Protein AF-A0A2E7E3C1-F1 (afdb_monomer)

Radius of gyration: 32.55 Å; Cα contacts (8 Å, |Δi|>4): 250; chains: 1; bounding box: 53×92×78 Å

Structure (mmCIF, N/CA/C/O backbone):
data_AF-A0A2E7E3C1-F1
#
_entry.id   AF-A0A2E7E3C1-F1
#
loop_
_atom_site.group_PDB
_atom_site.id
_atom_site.type_symbol
_atom_site.label_atom_id
_atom_site.label_alt_id
_atom_site.label_comp_id
_atom_site.label_asym_id
_atom_site.label_entity_id
_atom_site.label_seq_id
_atom_site.pdbx_PDB_ins_code
_atom_site.Cartn_x
_atom_site.Cartn_y
_atom_site.Cartn_z
_atom_site.occupancy
_atom_site.B_iso_or_equiv
_atom_site.auth_seq_id
_atom_site.auth_comp_id
_atom_site.auth_asym_id
_atom_site.auth_atom_id
_atom_site.pdbx_PDB_model_num
ATOM 1 N N . MET A 1 1 ? 2.640 27.853 -26.219 1.00 51.22 1 MET A N 1
ATOM 2 C CA . MET A 1 1 ? 1.856 29.066 -25.867 1.00 51.22 1 MET A CA 1
ATOM 3 C C . MET A 1 1 ? 2.459 30.366 -26.409 1.00 51.22 1 MET A C 1
ATOM 5 O O . MET A 1 1 ? 1.696 31.179 -26.914 1.00 51.22 1 MET A O 1
ATOM 9 N N . LEU A 1 2 ? 3.784 30.565 -26.349 1.00 48.44 2 LEU A N 1
ATOM 10 C CA . LEU A 1 2 ? 4.449 31.816 -26.757 1.00 48.44 2 LEU A CA 1
ATOM 11 C C . LEU A 1 2 ? 4.195 32.207 -28.231 1.00 48.44 2 LEU A C 1
ATOM 13 O O . LEU A 1 2 ? 3.780 33.325 -28.507 1.00 48.44 2 LEU A O 1
ATOM 17 N N . ILE A 1 3 ? 4.323 31.253 -29.163 1.00 58.16 3 ILE A N 1
ATOM 18 C CA . ILE A 1 3 ? 4.144 31.487 -30.612 1.00 58.16 3 ILE A CA 1
ATOM 19 C C . ILE A 1 3 ? 2.716 31.951 -30.948 1.00 58.16 3 ILE A C 1
ATOM 21 O O . ILE A 1 3 ? 2.530 32.876 -31.730 1.00 58.16 3 ILE A O 1
ATOM 25 N N . ARG A 1 4 ? 1.696 31.372 -30.295 1.00 58.84 4 ARG A N 1
ATOM 26 C CA . ARG A 1 4 ? 0.293 31.793 -30.464 1.00 58.84 4 ARG A CA 1
ATOM 27 C C . ARG A 1 4 ? 0.067 33.240 -30.018 1.00 58.84 4 ARG A C 1
ATOM 29 O O . ARG A 1 4 ? -0.701 33.942 -30.659 1.00 58.84 4 ARG A O 1
ATOM 36 N N . ARG A 1 5 ? 0.740 33.689 -28.952 1.00 60.31 5 ARG A N 1
ATOM 37 C CA . ARG A 1 5 ? 0.633 35.073 -28.459 1.00 60.31 5 ARG A CA 1
ATOM 38 C C . ARG A 1 5 ? 1.325 36.063 -29.397 1.00 60.31 5 ARG A C 1
ATOM 40 O O . ARG A 1 5 ? 0.765 37.117 -29.657 1.00 60.31 5 ARG A O 1
ATOM 47 N N . VAL A 1 6 ? 2.474 35.696 -29.966 1.00 68.62 6 VAL A N 1
ATOM 48 C CA . VAL A 1 6 ? 3.200 36.544 -30.930 1.00 68.62 6 VAL A CA 1
ATOM 49 C C . VAL A 1 6 ? 2.400 36.737 -32.224 1.00 68.62 6 VAL A C 1
ATOM 51 O O . VAL A 1 6 ? 2.250 37.867 -32.676 1.00 68.62 6 VAL A O 1
ATOM 54 N N . ILE A 1 7 ? 1.803 35.671 -32.773 1.00 71.81 7 ILE A N 1
ATOM 55 C CA . ILE A 1 7 ? 0.963 35.762 -33.985 1.00 71.81 7 ILE A CA 1
ATOM 56 C C . ILE A 1 7 ? -0.257 36.665 -33.746 1.00 71.81 7 ILE A C 1
ATOM 58 O O . ILE A 1 7 ? -0.613 37.474 -34.600 1.00 71.81 7 ILE A O 1
ATOM 62 N N . LEU A 1 8 ? -0.874 36.561 -32.567 1.00 70.44 8 LEU A N 1
ATOM 63 C CA . LEU A 1 8 ? -2.068 37.331 -32.219 1.00 70.44 8 LEU A CA 1
ATOM 64 C C . LEU A 1 8 ? -1.747 38.825 -32.027 1.00 70.44 8 LEU A C 1
ATOM 66 O O . LEU A 1 8 ? -2.515 39.675 -32.472 1.00 70.44 8 LEU A O 1
ATOM 70 N N . ILE A 1 9 ? -0.579 39.143 -31.457 1.00 73.19 9 ILE A N 1
ATOM 71 C CA . ILE A 1 9 ? -0.080 40.521 -31.326 1.00 73.19 9 ILE A CA 1
ATOM 72 C C . ILE A 1 9 ? 0.215 41.126 -32.704 1.00 73.19 9 ILE A C 1
ATOM 74 O O . ILE A 1 9 ? -0.220 42.243 -32.975 1.00 73.19 9 ILE A O 1
ATOM 78 N N . ILE A 1 10 ? 0.885 40.395 -33.601 1.00 74.88 10 ILE A N 1
ATOM 79 C CA . ILE A 1 10 ? 1.175 40.886 -34.960 1.00 74.88 10 ILE A CA 1
ATOM 80 C C . ILE A 1 10 ? -0.130 41.121 -35.738 1.00 74.88 10 ILE A C 1
ATOM 82 O O . ILE A 1 10 ? -0.306 42.181 -36.339 1.00 74.88 10 ILE A O 1
ATOM 86 N N . GLY A 1 11 ? -1.087 40.188 -35.662 1.00 79.25 11 GLY A N 1
ATOM 87 C CA . GLY A 1 11 ? -2.396 40.327 -36.307 1.00 79.25 11 GLY A CA 1
ATOM 88 C C . GLY A 1 11 ? -3.168 41.565 -35.840 1.00 79.25 11 GLY A C 1
ATOM 89 O O . GLY A 1 11 ? -3.613 42.356 -36.668 1.00 79.25 11 GLY A O 1
ATOM 90 N N . LEU A 1 12 ? -3.256 41.785 -34.523 1.00 69.50 12 LEU A N 1
ATOM 91 C CA . LEU A 1 12 ? -3.915 42.966 -33.948 1.00 69.50 12 LEU A CA 1
ATOM 92 C C . LEU A 1 12 ? -3.207 44.271 -34.314 1.00 69.50 12 LEU A C 1
ATOM 94 O O . LEU A 1 12 ? -3.873 45.245 -34.649 1.00 69.50 12 LEU A O 1
ATOM 98 N N . SER A 1 13 ? -1.874 44.281 -34.318 1.00 65.88 13 SER A N 1
ATOM 99 C CA . SER A 1 13 ? -1.088 45.469 -34.680 1.00 65.88 13 SER A CA 1
ATOM 100 C C . SER A 1 13 ? -1.354 45.896 -36.126 1.00 65.88 13 SER A C 1
ATOM 102 O O . SER A 1 13 ? -1.527 47.078 -36.413 1.00 65.88 13 SER A O 1
ATOM 104 N N . THR A 1 14 ? -1.450 44.919 -37.031 1.00 71.31 14 THR A N 1
ATOM 105 C CA . THR A 1 14 ? -1.705 45.158 -38.459 1.00 71.31 14 THR A CA 1
ATOM 106 C C . THR A 1 14 ? -3.133 45.655 -38.696 1.00 71.31 14 THR A C 1
ATOM 108 O O . THR A 1 14 ? -3.361 46.547 -39.510 1.00 71.31 14 THR A O 1
ATOM 111 N N . LEU A 1 15 ? -4.096 45.118 -37.943 1.00 68.19 15 LEU A N 1
ATOM 112 C CA . LEU A 1 15 ? -5.508 45.484 -38.048 1.00 68.19 15 LEU A CA 1
ATOM 113 C C . LEU A 1 15 ? -5.777 46.889 -37.486 1.00 68.19 15 LEU A C 1
ATOM 115 O O . LEU A 1 15 ? -6.500 47.667 -38.104 1.00 68.19 15 LEU A O 1
ATOM 119 N N . VAL A 1 16 ? -5.120 47.249 -36.377 1.00 71.44 16 VAL A N 1
ATOM 120 C CA . VAL A 1 16 ? -5.138 48.611 -35.819 1.00 71.44 16 VAL A CA 1
ATOM 121 C C . VAL A 1 16 ? -4.508 49.603 -36.798 1.00 71.44 16 VAL A C 1
ATOM 123 O O . VAL A 1 16 ? -5.105 50.641 -37.079 1.00 71.44 16 VAL A O 1
ATOM 126 N N . TYR A 1 17 ? -3.363 49.263 -37.395 1.00 68.00 17 TYR A N 1
ATOM 127 C CA . TYR A 1 17 ? -2.694 50.118 -38.378 1.00 68.00 17 TYR A CA 1
ATOM 128 C C . TYR A 1 17 ? -3.562 50.380 -39.623 1.00 68.00 17 TYR A C 1
ATOM 130 O O . TYR A 1 17 ? -3.687 51.523 -40.059 1.00 68.00 17 TYR A O 1
ATOM 138 N N . LEU A 1 18 ? -4.233 49.346 -40.146 1.00 65.44 18 LEU A N 1
ATOM 139 C CA . LEU A 1 18 ? -5.163 49.472 -41.276 1.00 65.44 18 LEU A CA 1
ATOM 140 C C . LEU A 1 18 ? -6.436 50.255 -40.923 1.00 65.44 18 LEU A C 1
ATOM 142 O O . LEU A 1 18 ? -6.984 50.943 -41.779 1.00 65.44 18 LEU A O 1
ATOM 146 N N . SER A 1 19 ? -6.902 50.178 -39.674 1.00 64.69 19 SER A N 1
ATOM 147 C CA . SER A 1 19 ? -8.086 50.922 -39.220 1.00 64.69 19 SER A CA 1
ATOM 148 C C . SER A 1 19 ? -7.823 52.413 -38.977 1.00 64.69 19 SER A C 1
ATOM 150 O O . SER A 1 19 ? -8.737 53.223 -39.109 1.00 64.69 19 SER A O 1
ATOM 152 N N . LEU A 1 20 ? -6.580 52.785 -38.649 1.00 58.22 20 LEU A N 1
ATOM 153 C CA . LEU A 1 20 ? -6.193 54.166 -38.339 1.00 58.22 20 LEU A CA 1
ATOM 154 C C . LEU A 1 20 ? -5.803 54.985 -39.577 1.00 58.22 20 LEU A C 1
ATOM 156 O O . LEU A 1 20 ? -5.756 56.211 -39.505 1.00 58.22 20 LEU A O 1
ATOM 160 N N . HIS A 1 21 ? -5.565 54.335 -40.717 1.00 61.12 21 HIS A N 1
ATOM 161 C CA . HIS A 1 21 ? -5.252 54.999 -41.980 1.00 61.12 21 HIS A CA 1
ATOM 162 C C . HIS A 1 21 ? -6.281 54.637 -43.060 1.00 61.12 21 HIS A C 1
ATOM 164 O O . HIS A 1 21 ? -6.050 53.711 -43.841 1.00 61.12 21 HIS A O 1
ATOM 170 N N . PRO A 1 22 ? -7.418 55.358 -43.148 1.00 48.66 22 PRO A N 1
ATOM 171 C CA . PRO A 1 22 ? -8.352 55.182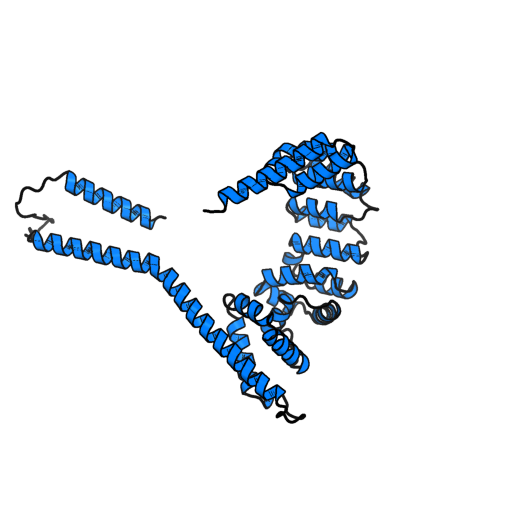 -44.251 1.00 48.66 22 PRO A CA 1
ATOM 172 C C . PRO A 1 22 ? -7.647 55.530 -45.569 1.00 48.66 22 PRO A C 1
ATOM 174 O O . PRO A 1 22 ? -7.208 56.659 -45.786 1.00 48.66 22 PRO A O 1
ATOM 177 N N . LEU A 1 23 ? -7.509 54.518 -46.427 1.00 49.84 23 LEU A N 1
ATOM 178 C CA . LEU A 1 23 ? -6.864 54.568 -47.738 1.00 49.84 23 LEU A CA 1
ATOM 179 C C . LEU A 1 23 ? -7.469 55.674 -48.616 1.00 49.84 23 LEU A C 1
ATOM 181 O O . LEU A 1 23 ? -8.495 55.480 -49.267 1.00 49.84 23 LEU A O 1
ATOM 185 N N . GLN A 1 24 ? -6.793 56.820 -48.697 1.00 47.84 24 GLN A N 1
ATOM 186 C CA . GLN A 1 24 ? -6.886 57.661 -49.883 1.00 47.84 24 GLN A CA 1
ATOM 187 C C . GLN A 1 24 ? -6.080 56.974 -50.987 1.00 47.84 24 GLN A C 1
ATOM 189 O O . GLN A 1 24 ? -4.905 56.656 -50.806 1.00 47.84 24 GLN A O 1
ATOM 194 N N . TRP A 1 25 ? -6.733 56.687 -52.111 1.00 47.81 25 TRP A N 1
ATOM 195 C CA . TRP A 1 25 ? -6.148 55.995 -53.257 1.00 47.81 25 TRP A CA 1
ATOM 196 C C . TRP A 1 25 ? -5.120 56.897 -53.950 1.00 47.81 25 TRP A C 1
ATOM 198 O O . TRP A 1 25 ? -5.405 57.564 -54.940 1.00 47.81 25 TRP A O 1
ATOM 208 N N . GLY A 1 26 ? -3.912 56.923 -53.400 1.00 51.19 26 GLY A N 1
ATOM 209 C CA . GLY A 1 26 ? -2.737 57.590 -53.941 1.00 51.19 26 GLY A CA 1
ATOM 210 C C . GLY A 1 26 ? -1.495 56.812 -53.520 1.00 51.19 26 GLY A C 1
ATOM 211 O O . GLY A 1 26 ? -1.432 56.293 -52.411 1.00 51.19 26 GLY A O 1
ATOM 212 N N . HIS A 1 27 ? -0.547 56.659 -54.444 1.00 51.25 27 HIS A N 1
ATOM 213 C CA . HIS A 1 27 ? 0.668 55.850 -54.312 1.00 51.25 27 HIS A CA 1
ATOM 214 C C . HIS A 1 27 ? 1.295 55.853 -52.902 1.00 51.25 27 HIS A C 1
ATOM 216 O O . HIS A 1 27 ? 1.653 56.904 -52.379 1.00 51.25 27 HIS A O 1
ATOM 222 N N . LEU A 1 28 ? 1.504 54.662 -52.329 1.00 49.78 28 LEU A N 1
ATOM 223 C CA . LEU A 1 28 ? 2.266 54.467 -51.092 1.00 49.78 28 LEU A CA 1
ATOM 224 C C . LEU A 1 28 ? 3.748 54.773 -51.354 1.00 49.78 28 LEU A C 1
ATOM 226 O O . LEU A 1 28 ? 4.457 53.998 -51.996 1.00 49.78 28 LEU A O 1
ATOM 230 N N . THR A 1 29 ? 4.221 55.921 -50.878 1.00 52.34 29 THR A N 1
ATOM 231 C CA . THR A 1 29 ? 5.644 56.280 -50.882 1.00 52.34 29 THR A CA 1
ATOM 232 C C . THR A 1 29 ? 6.281 55.870 -49.561 1.00 52.34 29 THR A C 1
ATOM 234 O O . THR A 1 29 ? 6.015 56.483 -48.530 1.00 52.34 29 THR A O 1
ATOM 237 N N . LEU A 1 30 ? 7.140 54.850 -49.592 1.00 48.78 30 LEU A N 1
ATOM 238 C CA . LEU A 1 30 ? 7.996 54.491 -48.462 1.00 48.78 30 LEU A CA 1
ATOM 239 C C . LEU A 1 30 ? 9.263 55.357 -48.521 1.00 48.78 30 LEU A C 1
ATOM 241 O O . LEU A 1 30 ? 10.038 55.267 -49.474 1.00 48.78 30 LEU A O 1
ATOM 245 N N . GLN A 1 31 ? 9.460 56.220 -47.524 1.00 41.84 31 GLN A N 1
ATOM 246 C CA . GLN A 1 31 ? 10.685 57.004 -47.373 1.00 41.84 31 GLN A CA 1
ATOM 247 C C . GLN A 1 31 ? 11.659 56.264 -46.456 1.00 41.84 31 GLN A C 1
ATOM 249 O O . GLN A 1 31 ? 11.446 56.162 -45.251 1.00 41.84 31 GLN A O 1
ATOM 254 N N . THR A 1 32 ? 12.759 55.789 -47.029 1.00 51.41 32 THR A N 1
ATOM 255 C CA . THR A 1 32 ? 13.985 55.464 -46.289 1.00 51.41 32 THR A CA 1
ATOM 256 C C . THR A 1 32 ? 15.042 56.509 -46.625 1.00 51.41 32 THR A C 1
ATOM 258 O O . THR A 1 32 ? 15.019 57.054 -47.727 1.00 51.41 32 THR A O 1
ATOM 261 N N . SER A 1 33 ? 15.939 56.801 -45.679 1.00 53.03 33 SER A N 1
ATOM 262 C CA . SER A 1 33 ? 16.709 58.051 -45.521 1.00 53.03 33 SER A CA 1
ATOM 263 C C . SER A 1 33 ? 17.536 58.579 -46.706 1.00 53.03 33 SER A C 1
ATOM 265 O O . SER A 1 33 ? 18.144 59.633 -46.560 1.00 53.03 33 SER A O 1
ATOM 267 N N . THR A 1 34 ? 17.550 57.942 -47.878 1.00 47.94 34 THR A N 1
ATOM 268 C CA . THR A 1 34 ? 18.212 58.497 -49.073 1.00 47.94 34 THR A CA 1
ATOM 269 C C . THR A 1 34 ? 17.538 58.233 -50.428 1.00 47.94 34 THR A C 1
ATOM 271 O O . THR A 1 34 ? 17.974 58.844 -51.399 1.00 47.94 34 THR A O 1
ATOM 274 N N . GLN A 1 35 ? 16.469 57.429 -50.558 1.00 42.56 35 GLN A N 1
ATOM 275 C CA . GLN A 1 35 ? 15.788 57.222 -51.857 1.00 42.56 35 GLN A CA 1
ATOM 276 C C . GLN A 1 35 ? 14.287 56.919 -51.712 1.00 42.56 35 GLN A C 1
ATOM 278 O O . GLN A 1 35 ? 13.871 56.164 -50.833 1.00 42.56 35 GLN A O 1
ATOM 283 N N . THR A 1 36 ? 13.470 57.502 -52.597 1.00 41.50 36 THR A N 1
ATOM 284 C CA . THR A 1 36 ? 12.016 57.291 -52.686 1.00 41.50 36 THR A CA 1
ATOM 285 C C . THR A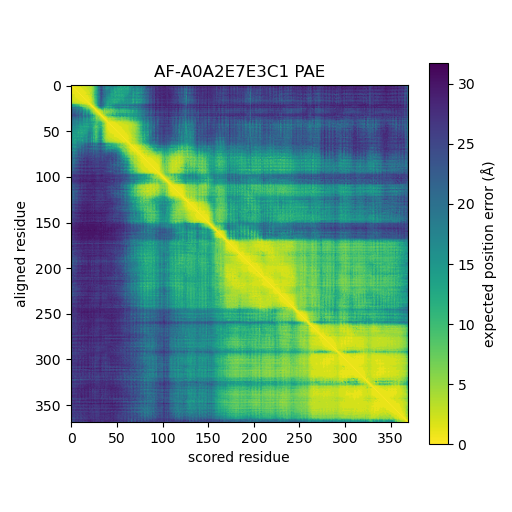 1 36 ? 11.692 56.200 -53.704 1.00 41.50 36 THR A C 1
ATOM 287 O O . THR A 1 36 ? 11.633 56.438 -54.910 1.00 41.50 36 THR A O 1
ATOM 290 N N . LEU A 1 37 ? 11.448 54.982 -53.219 1.00 44.84 37 LEU A N 1
ATOM 291 C CA . LEU A 1 37 ? 11.002 53.873 -54.061 1.00 44.84 37 LEU A CA 1
ATOM 292 C C . LEU A 1 37 ? 9.469 53.917 -54.191 1.00 44.84 37 LEU A C 1
ATOM 294 O O . LEU A 1 37 ? 8.746 53.728 -53.212 1.00 44.84 37 LEU A O 1
ATOM 298 N N . LYS A 1 38 ? 8.950 54.172 -55.399 1.00 51.38 38 LYS A N 1
ATOM 299 C CA . LYS A 1 38 ? 7.508 54.083 -55.686 1.00 51.38 38 LYS A CA 1
ATOM 300 C C . LYS A 1 38 ? 7.154 52.635 -56.010 1.00 51.38 38 LYS A C 1
ATOM 302 O O . LYS A 1 38 ? 7.316 52.197 -57.146 1.00 51.38 38 LYS A O 1
ATOM 307 N N . VAL A 1 39 ? 6.677 51.891 -55.018 1.00 59.22 39 VAL A N 1
ATOM 308 C CA . VAL A 1 39 ? 6.184 50.526 -55.232 1.00 59.22 39 VAL A CA 1
ATOM 309 C C . VAL A 1 39 ? 4.694 50.597 -55.585 1.00 59.22 39 VAL A C 1
ATOM 311 O O . VAL A 1 39 ? 3.920 51.186 -54.826 1.00 59.22 39 VAL A O 1
ATOM 314 N N . PRO A 1 40 ? 4.250 50.037 -56.725 1.00 73.81 40 PRO A N 1
ATOM 315 C CA . PRO A 1 40 ? 2.830 49.981 -57.053 1.00 73.81 40 PRO A CA 1
ATOM 316 C C . PRO A 1 40 ? 2.070 49.224 -55.959 1.00 73.81 40 PRO A C 1
ATOM 318 O O . PRO A 1 40 ? 2.501 48.151 -55.542 1.00 73.81 40 PRO A O 1
ATOM 321 N N . LEU A 1 41 ? 0.918 49.748 -55.529 1.00 66.56 41 LEU A N 1
ATOM 322 C CA . LEU A 1 41 ? 0.079 49.164 -54.469 1.00 66.56 41 LEU A CA 1
ATOM 323 C C . LEU A 1 41 ? -0.183 47.662 -54.686 1.00 66.56 41 LEU A C 1
ATOM 325 O O . LEU A 1 41 ? -0.156 46.875 -53.746 1.00 66.56 41 LEU A O 1
ATOM 329 N N . PHE A 1 42 ? -0.361 47.250 -55.942 1.00 55.97 42 PHE A N 1
ATOM 330 C CA . PHE A 1 42 ? -0.563 45.854 -56.317 1.00 55.97 42 PHE A CA 1
ATOM 331 C C . PHE A 1 42 ? 0.627 44.945 -55.957 1.00 55.97 42 PHE A C 1
ATOM 333 O O . PHE A 1 42 ? 0.426 43.830 -55.483 1.00 55.97 42 PHE A O 1
ATOM 340 N N . VAL A 1 43 ? 1.866 45.432 -56.090 1.00 66.44 43 VAL A N 1
ATOM 341 C CA . VAL A 1 43 ? 3.077 44.686 -55.702 1.00 66.44 43 VAL A CA 1
ATOM 342 C C . VAL A 1 43 ? 3.154 44.537 -54.180 1.00 66.44 43 VAL A C 1
ATOM 344 O O . VAL A 1 43 ? 3.495 43.464 -53.687 1.00 66.44 43 VAL A O 1
ATOM 347 N N . ALA A 1 44 ? 2.765 45.570 -53.426 1.00 69.38 44 ALA A N 1
ATOM 348 C CA . ALA A 1 44 ? 2.695 45.497 -51.966 1.00 69.38 44 ALA A CA 1
ATOM 349 C C . ALA A 1 44 ? 1.633 44.487 -51.488 1.00 69.38 44 ALA A C 1
ATOM 351 O O . ALA A 1 44 ? 1.891 43.706 -50.571 1.00 69.38 44 ALA A O 1
ATOM 352 N N . ILE A 1 45 ? 0.472 44.443 -52.150 1.00 70.75 45 ILE A N 1
ATOM 353 C CA . ILE A 1 45 ? -0.589 43.468 -51.857 1.00 70.75 45 ILE A CA 1
ATOM 354 C C . ILE A 1 45 ? -0.116 42.038 -52.156 1.00 70.75 45 ILE A C 1
ATOM 356 O O . ILE A 1 45 ? -0.308 41.150 -51.326 1.00 70.75 45 ILE A O 1
ATOM 360 N N . ILE A 1 46 ? 0.553 41.810 -53.292 1.00 70.50 46 ILE A N 1
ATOM 361 C CA . ILE A 1 46 ? 1.112 40.492 -53.636 1.00 70.50 46 ILE A CA 1
ATOM 362 C C . ILE A 1 46 ? 2.133 40.038 -52.590 1.00 70.50 46 ILE A C 1
ATOM 364 O O . ILE A 1 46 ? 2.061 38.902 -52.121 1.00 70.50 46 ILE A O 1
ATOM 368 N N . LEU A 1 47 ? 3.054 40.919 -52.190 1.00 71.44 47 LEU A N 1
ATOM 369 C CA . LEU A 1 47 ? 4.063 40.599 -51.178 1.00 71.44 47 LEU A CA 1
ATOM 370 C C . LEU A 1 47 ? 3.430 40.269 -49.823 1.00 71.44 47 LEU A C 1
ATOM 372 O O . LEU A 1 47 ? 3.866 39.330 -49.159 1.00 71.44 47 LEU A O 1
ATOM 376 N N . MET A 1 48 ? 2.369 40.978 -49.436 1.00 77.31 48 MET A N 1
ATOM 377 C CA . MET A 1 48 ? 1.628 40.695 -48.207 1.00 77.31 48 MET A CA 1
ATOM 378 C C . MET A 1 48 ? 0.933 39.326 -48.260 1.00 77.31 48 MET A C 1
ATOM 380 O O . MET A 1 48 ? 1.037 38.557 -47.307 1.00 77.31 48 MET A O 1
ATOM 384 N N . ILE A 1 49 ? 0.289 38.980 -49.381 1.00 73.94 49 ILE A N 1
ATOM 385 C CA . ILE A 1 49 ? -0.356 37.668 -49.569 1.00 73.94 49 ILE A CA 1
ATOM 386 C C . ILE A 1 49 ? 0.681 36.540 -49.522 1.00 73.94 49 ILE A C 1
ATOM 388 O O . ILE A 1 49 ? 0.467 35.539 -48.835 1.00 73.94 49 ILE A O 1
ATOM 392 N N . LEU A 1 50 ? 1.824 36.714 -50.192 1.00 67.75 50 LEU A N 1
ATOM 393 C CA . LEU A 1 50 ? 2.941 35.766 -50.139 1.00 67.75 50 LEU A CA 1
ATOM 394 C C . LEU A 1 50 ? 3.467 35.594 -48.711 1.00 67.75 50 LEU A C 1
ATOM 396 O O . LEU A 1 50 ? 3.678 34.464 -48.279 1.00 67.75 50 LEU A O 1
ATOM 400 N N . CYS A 1 51 ? 3.608 36.685 -47.956 1.00 72.25 51 CYS A N 1
ATOM 401 C CA . CYS A 1 51 ? 4.052 36.641 -46.563 1.00 72.25 51 CYS A CA 1
ATOM 402 C C . CYS A 1 51 ? 3.026 35.937 -45.650 1.00 72.25 51 CYS A C 1
ATOM 404 O O . CYS A 1 51 ? 3.387 35.135 -44.787 1.00 72.25 51 CYS A O 1
ATOM 406 N N . CYS A 1 52 ? 1.726 36.155 -45.867 1.00 70.62 52 CYS A N 1
ATOM 407 C CA . CYS A 1 52 ? 0.672 35.436 -45.147 1.00 70.62 52 CYS A CA 1
ATOM 408 C C . CYS A 1 52 ? 0.667 33.935 -45.473 1.00 70.62 52 CYS A C 1
ATOM 410 O O . CYS A 1 52 ? 0.552 33.116 -44.560 1.00 70.62 52 CYS A O 1
ATOM 412 N N . LEU A 1 53 ? 0.835 33.561 -46.745 1.00 65.75 53 LEU A N 1
ATOM 413 C CA . LEU A 1 53 ? 0.889 32.161 -47.176 1.00 65.75 53 LEU A CA 1
ATOM 414 C C . LEU A 1 53 ? 2.115 31.432 -46.620 1.00 65.75 53 LEU A C 1
ATOM 416 O O . LEU A 1 53 ? 1.977 30.312 -46.128 1.00 65.75 53 LEU A O 1
ATOM 420 N N . THR A 1 54 ? 3.295 32.057 -46.627 1.00 71.25 54 THR A N 1
ATOM 421 C CA . THR A 1 54 ? 4.498 31.449 -46.036 1.00 71.25 54 THR A CA 1
ATOM 422 C C . THR A 1 54 ? 4.354 31.291 -44.527 1.00 71.25 54 THR A C 1
ATOM 424 O O . THR A 1 54 ? 4.697 30.238 -43.993 1.00 71.25 54 THR A O 1
ATOM 427 N N . THR A 1 55 ? 3.762 32.268 -43.835 1.00 72.69 55 THR A N 1
ATOM 428 C CA . THR A 1 55 ? 3.504 32.173 -42.389 1.00 72.69 55 THR A CA 1
ATOM 429 C C . THR A 1 55 ? 2.494 31.067 -42.065 1.00 72.69 55 THR A C 1
ATOM 431 O O . THR A 1 55 ? 2.681 30.326 -41.098 1.00 72.69 55 THR A O 1
ATOM 434 N N . LEU A 1 56 ? 1.455 30.899 -42.891 1.00 67.25 56 LEU A N 1
ATOM 435 C CA . LEU A 1 56 ? 0.475 29.820 -42.757 1.00 67.25 56 LEU A CA 1
ATOM 436 C C . LEU A 1 56 ? 1.113 28.446 -43.000 1.00 67.25 56 LEU A C 1
ATOM 438 O O . LEU A 1 56 ? 0.876 27.525 -42.221 1.00 67.25 56 LEU A O 1
ATOM 442 N N . LEU A 1 57 ? 1.957 28.315 -44.027 1.00 60.97 57 LEU A N 1
ATOM 443 C CA . LEU A 1 57 ? 2.685 27.080 -44.328 1.00 60.97 57 LEU A CA 1
ATOM 444 C C . LEU A 1 57 ? 3.681 26.726 -43.220 1.00 60.97 57 LEU A C 1
ATOM 446 O O . LEU A 1 57 ? 3.717 25.579 -42.783 1.00 60.97 57 LEU A O 1
ATOM 450 N N . ILE A 1 58 ? 4.424 27.702 -42.693 1.00 66.81 58 ILE A N 1
ATOM 451 C CA . ILE A 1 58 ? 5.311 27.509 -41.536 1.00 66.81 58 ILE A CA 1
ATOM 452 C C . ILE A 1 58 ? 4.493 27.096 -40.308 1.00 66.81 58 ILE A C 1
ATOM 454 O O . ILE A 1 58 ? 4.868 26.163 -39.602 1.00 66.81 58 ILE A O 1
ATOM 458 N N . HIS A 1 59 ? 3.341 27.726 -40.068 1.00 71.88 59 HIS A N 1
ATOM 459 C CA . HIS A 1 59 ? 2.460 27.346 -38.968 1.00 71.88 59 HIS A CA 1
ATOM 460 C C . HIS A 1 59 ? 1.915 25.923 -39.132 1.00 71.88 59 HIS A C 1
ATOM 462 O O . HIS A 1 59 ? 1.923 25.163 -38.165 1.00 71.88 59 HIS A O 1
ATOM 468 N N . GLN A 1 60 ? 1.496 25.527 -40.337 1.00 64.06 60 GLN A N 1
ATOM 469 C CA . GLN A 1 60 ? 1.062 24.160 -40.637 1.00 64.06 60 GLN A CA 1
ATOM 470 C C . GLN A 1 60 ? 2.209 23.156 -40.482 1.00 64.06 60 GLN A C 1
ATOM 472 O O . GLN A 1 60 ? 2.019 22.120 -39.855 1.00 64.06 60 GLN A O 1
ATOM 477 N N . MET A 1 61 ? 3.421 23.469 -40.942 1.00 58.88 61 MET A N 1
ATOM 478 C CA . MET A 1 61 ? 4.590 22.607 -40.733 1.00 58.88 61 MET A CA 1
ATOM 479 C C . MET A 1 61 ? 4.959 22.477 -39.251 1.00 58.88 61 MET A C 1
ATOM 481 O O . MET A 1 61 ? 5.288 21.385 -38.802 1.00 58.88 61 MET A O 1
ATOM 485 N N . ILE A 1 62 ? 4.850 23.545 -38.460 1.00 64.81 62 ILE A N 1
ATOM 486 C CA . ILE A 1 62 ? 5.143 23.511 -37.018 1.00 64.81 62 ILE A CA 1
ATOM 487 C C . ILE A 1 62 ? 4.049 22.774 -36.236 1.00 64.81 62 ILE A C 1
ATOM 489 O O . ILE A 1 62 ? 4.347 22.070 -35.275 1.00 64.81 62 ILE A O 1
ATOM 493 N N . THR A 1 63 ? 2.782 22.935 -36.619 1.00 65.44 63 THR A N 1
ATOM 494 C CA . THR A 1 63 ? 1.650 22.340 -35.890 1.00 65.44 63 THR A CA 1
ATOM 495 C C . THR A 1 63 ? 1.379 20.898 -36.298 1.00 65.44 63 THR A C 1
ATOM 497 O O . THR A 1 63 ? 1.061 20.080 -35.439 1.00 65.44 63 THR A O 1
ATOM 500 N N . TRP A 1 64 ? 1.517 20.563 -37.581 1.00 55.50 64 TRP A N 1
ATOM 501 C CA . TRP A 1 64 ? 1.225 19.227 -38.108 1.00 55.50 64 TRP A CA 1
ATOM 502 C C . TRP A 1 64 ? 2.485 18.386 -38.288 1.00 55.50 64 TRP A C 1
ATOM 504 O O . TRP A 1 64 ? 2.392 17.163 -38.277 1.00 55.50 64 TRP A O 1
ATOM 514 N N . GLY A 1 65 ? 3.658 19.011 -38.428 1.00 67.00 65 GLY A N 1
ATOM 515 C CA . GLY A 1 65 ? 4.934 18.318 -38.599 1.00 67.00 65 GLY A CA 1
ATOM 516 C C . GLY A 1 65 ? 5.233 17.334 -37.473 1.00 67.00 65 GLY A C 1
ATOM 517 O O . GLY A 1 65 ? 5.448 16.169 -37.780 1.00 67.00 65 GLY A O 1
ATOM 518 N N . PRO A 1 66 ? 5.168 17.723 -36.185 1.00 63.59 66 PRO A N 1
ATOM 519 C CA . PRO A 1 66 ? 5.448 16.809 -35.079 1.00 63.59 66 PRO A CA 1
ATOM 520 C C . PRO A 1 66 ? 4.468 15.635 -35.013 1.00 63.59 66 PRO A C 1
ATOM 522 O O . PRO A 1 66 ? 4.889 14.510 -34.765 1.00 63.59 66 PRO A O 1
ATOM 525 N N . GLN A 1 67 ? 3.181 15.880 -35.280 1.00 59.47 67 GLN A N 1
ATOM 526 C CA . GLN A 1 67 ? 2.152 14.8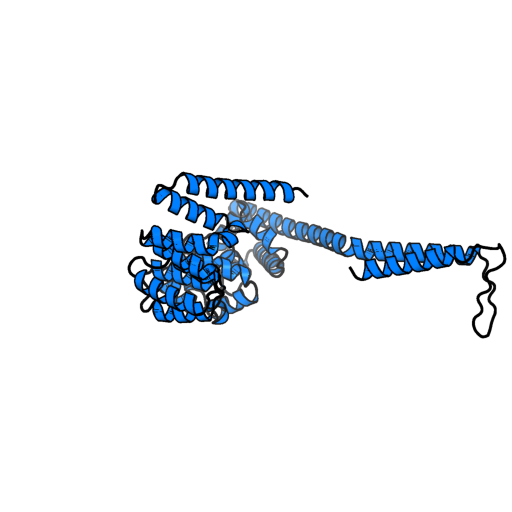43 -35.237 1.00 59.47 67 GLN A CA 1
ATOM 527 C C . GLN A 1 67 ? 2.262 13.892 -36.434 1.00 59.47 67 GLN A C 1
ATOM 529 O O . GLN A 1 67 ? 2.300 12.689 -36.234 1.00 59.47 67 GLN A O 1
ATOM 534 N N . ARG A 1 68 ? 2.440 14.396 -37.662 1.00 60.22 68 ARG A N 1
ATOM 535 C CA . ARG A 1 68 ? 2.665 13.547 -38.845 1.00 60.22 68 ARG A CA 1
ATOM 536 C C . ARG A 1 68 ? 4.000 12.811 -38.802 1.00 60.22 68 ARG A C 1
ATOM 538 O O . ARG A 1 68 ? 4.059 11.680 -39.263 1.00 60.22 68 ARG A O 1
ATOM 545 N N . LEU A 1 69 ? 5.058 13.405 -38.242 1.00 52.62 69 LEU A N 1
ATOM 546 C CA . LEU A 1 69 ? 6.312 12.688 -37.981 1.00 52.62 69 LEU A CA 1
ATOM 547 C C . LEU A 1 69 ? 6.117 11.599 -36.931 1.00 52.62 69 LEU A C 1
ATOM 549 O O . LEU A 1 69 ? 6.699 10.530 -37.078 1.00 52.62 69 LEU A O 1
ATOM 553 N N . LYS A 1 70 ? 5.310 11.848 -35.895 1.00 60.81 70 LYS A N 1
ATOM 554 C CA . LYS A 1 70 ? 4.952 10.836 -34.899 1.00 60.81 70 LYS A CA 1
ATOM 555 C C . LYS A 1 70 ? 4.137 9.710 -35.536 1.00 60.81 70 LYS A C 1
ATOM 557 O O . LYS A 1 70 ? 4.507 8.559 -35.369 1.00 60.81 70 LYS A O 1
ATOM 562 N N . ASP A 1 71 ? 3.115 10.027 -36.323 1.00 63.88 71 ASP A N 1
ATOM 563 C CA . ASP A 1 71 ? 2.256 9.044 -36.992 1.00 63.88 71 ASP A CA 1
ATOM 564 C C . ASP A 1 71 ? 3.030 8.247 -38.058 1.00 63.88 71 ASP A C 1
ATOM 566 O O . ASP A 1 71 ? 2.893 7.028 -38.149 1.00 63.88 71 ASP A O 1
ATOM 570 N N . TRP A 1 72 ? 3.914 8.899 -38.822 1.00 65.94 72 TRP A N 1
ATOM 571 C CA . TRP A 1 72 ? 4.795 8.237 -39.790 1.00 65.94 72 TRP A CA 1
ATOM 572 C C . TRP A 1 72 ? 5.839 7.347 -39.109 1.00 65.94 72 TRP A C 1
ATOM 574 O O . TRP A 1 72 ? 6.034 6.213 -39.545 1.00 65.94 72 TRP A O 1
ATOM 584 N N . ARG A 1 73 ? 6.464 7.814 -38.013 1.00 61.72 73 ARG A N 1
ATOM 585 C CA . ARG A 1 73 ? 7.355 6.976 -37.193 1.00 61.72 73 ARG A CA 1
ATOM 586 C C . ARG A 1 73 ? 6.595 5.776 -36.650 1.00 61.72 73 ARG A C 1
ATOM 588 O O . ARG A 1 73 ? 7.031 4.668 -36.904 1.00 61.72 73 ARG A O 1
ATOM 595 N N . MET A 1 74 ? 5.426 5.970 -36.041 1.00 60.94 74 MET A N 1
ATOM 596 C CA . MET A 1 74 ? 4.593 4.878 -35.524 1.00 60.94 74 MET A CA 1
ATOM 597 C C . MET A 1 74 ? 4.202 3.878 -36.621 1.00 60.94 74 MET A C 1
ATOM 599 O O . MET A 1 74 ? 4.264 2.677 -36.390 1.00 60.94 74 MET A O 1
ATOM 603 N N . THR A 1 75 ? 3.856 4.342 -37.827 1.00 69.38 75 THR A N 1
ATOM 604 C CA . THR A 1 75 ? 3.486 3.463 -38.953 1.00 69.38 75 THR A CA 1
ATOM 605 C C . THR A 1 75 ? 4.679 2.639 -39.438 1.00 69.38 75 THR A C 1
ATOM 607 O O . THR A 1 75 ? 4.564 1.428 -39.623 1.00 69.38 75 THR A O 1
ATOM 610 N N . ARG A 1 76 ? 5.849 3.271 -39.597 1.00 68.06 76 ARG A N 1
ATOM 611 C CA . ARG A 1 76 ? 7.085 2.584 -39.990 1.00 68.06 76 ARG A CA 1
ATOM 612 C C . ARG A 1 76 ? 7.544 1.599 -38.913 1.00 68.06 76 ARG A C 1
ATOM 614 O O . ARG A 1 76 ? 7.811 0.443 -39.220 1.00 68.06 76 ARG A O 1
ATOM 621 N N . GLN A 1 77 ? 7.535 2.030 -37.657 1.00 68.94 77 GLN A N 1
ATOM 622 C CA . GLN A 1 77 ? 7.875 1.218 -36.491 1.00 68.94 77 GLN A CA 1
ATOM 623 C C . GLN A 1 77 ? 6.937 0.013 -36.336 1.00 68.94 77 GLN A C 1
ATOM 625 O O . GLN A 1 77 ? 7.387 -1.084 -36.014 1.00 68.94 77 GLN A O 1
ATOM 630 N N . HIS A 1 78 ? 5.643 0.190 -36.617 1.00 67.88 78 HIS A N 1
ATOM 631 C CA . HIS A 1 78 ? 4.672 -0.901 -36.622 1.00 67.88 78 HIS A CA 1
ATOM 632 C C . HIS A 1 78 ? 4.930 -1.889 -37.767 1.00 67.88 78 HIS A C 1
ATOM 634 O O . HIS A 1 78 ? 4.868 -3.092 -37.543 1.00 67.88 78 HIS A O 1
ATOM 640 N N . SER A 1 79 ? 5.286 -1.404 -38.963 1.00 73.00 79 SER A N 1
ATOM 641 C CA . SER A 1 79 ? 5.634 -2.275 -40.095 1.00 73.00 79 SER A CA 1
ATOM 642 C C . SER A 1 79 ? 6.921 -3.075 -39.864 1.00 73.00 79 SER A C 1
ATOM 644 O O . SER A 1 79 ? 6.970 -4.257 -40.188 1.00 73.00 79 SER A O 1
ATOM 646 N N . GLU A 1 80 ? 7.942 -2.468 -39.249 1.00 72.81 80 GLU A N 1
ATOM 647 C CA . GLU A 1 80 ? 9.194 -3.147 -38.895 1.00 72.81 80 GLU A CA 1
ATOM 648 C C . GLU A 1 80 ? 8.939 -4.226 -37.832 1.00 72.81 80 GLU A C 1
ATOM 650 O O . GLU A 1 80 ? 9.369 -5.365 -38.002 1.00 72.81 80 GLU A O 1
ATOM 655 N N . LEU A 1 81 ? 8.138 -3.918 -36.805 1.00 65.44 81 LEU A N 1
ATOM 656 C CA . LEU A 1 81 ? 7.732 -4.897 -35.797 1.00 65.44 81 LEU A CA 1
ATOM 657 C C . LEU A 1 81 ? 6.903 -6.046 -36.389 1.00 65.44 81 LEU A C 1
ATOM 659 O O . LEU A 1 81 ? 7.148 -7.204 -36.054 1.00 65.44 81 LEU A O 1
ATOM 663 N N . GLN A 1 82 ? 5.934 -5.743 -37.257 1.00 70.62 82 GLN A N 1
ATOM 664 C CA . GLN A 1 82 ? 5.099 -6.760 -37.893 1.00 70.62 82 GLN A CA 1
ATOM 665 C C . GLN A 1 82 ? 5.944 -7.693 -38.766 1.00 70.62 82 GLN A C 1
ATOM 667 O O . GLN A 1 82 ? 5.808 -8.906 -38.656 1.00 70.62 82 GLN A O 1
ATOM 672 N N . ASN A 1 83 ? 6.904 -7.153 -39.523 1.00 75.94 83 ASN A N 1
ATOM 673 C CA . ASN A 1 83 ? 7.847 -7.961 -40.297 1.00 75.94 83 ASN A CA 1
ATOM 674 C C . ASN A 1 83 ? 8.690 -8.888 -39.404 1.00 75.94 83 ASN A C 1
ATOM 676 O O . ASN A 1 83 ? 8.933 -10.041 -39.766 1.00 75.94 83 ASN A O 1
ATOM 680 N N . THR A 1 84 ? 9.131 -8.421 -38.231 1.00 70.50 84 THR A N 1
ATOM 681 C CA . THR A 1 84 ? 9.850 -9.266 -37.262 1.00 70.50 84 THR A CA 1
ATOM 682 C C . THR A 1 84 ? 8.950 -10.368 -36.696 1.00 70.50 84 THR A C 1
ATOM 684 O O . THR A 1 84 ? 9.399 -11.507 -36.560 1.00 70.50 84 THR A O 1
ATOM 687 N N . ILE A 1 85 ? 7.680 -10.065 -36.406 1.00 66.12 85 ILE A N 1
ATOM 688 C CA . ILE A 1 85 ? 6.688 -11.049 -35.942 1.00 66.12 85 ILE A CA 1
ATOM 689 C C . ILE A 1 85 ? 6.421 -12.103 -37.023 1.00 66.12 85 ILE A C 1
ATOM 691 O O . ILE A 1 85 ? 6.485 -13.297 -36.730 1.00 66.12 85 ILE A O 1
ATOM 695 N N . ASP A 1 86 ? 6.198 -11.685 -38.267 1.00 75.25 86 ASP A N 1
ATOM 696 C CA . ASP A 1 86 ? 5.917 -12.583 -39.389 1.00 75.25 86 ASP A CA 1
ATOM 697 C C . ASP A 1 86 ? 7.117 -13.503 -39.675 1.00 75.25 86 ASP A C 1
ATOM 699 O O . ASP A 1 86 ? 6.954 -14.708 -39.892 1.00 75.25 86 ASP A O 1
ATOM 703 N N . ARG A 1 87 ? 8.349 -12.971 -39.590 1.00 74.94 87 ARG A N 1
ATOM 704 C CA . ARG A 1 87 ? 9.583 -13.773 -39.686 1.00 74.94 87 ARG A CA 1
ATOM 705 C C . ARG A 1 87 ? 9.710 -14.772 -38.541 1.00 74.94 87 ARG A C 1
ATOM 707 O O . ARG A 1 87 ? 10.084 -15.919 -38.786 1.00 74.94 87 ARG A O 1
ATOM 714 N N . ALA A 1 88 ? 9.378 -14.373 -37.313 1.00 67.88 88 ALA A N 1
ATOM 715 C CA . ALA A 1 88 ? 9.357 -15.290 -36.178 1.00 67.88 88 ALA A CA 1
ATOM 716 C C . ALA A 1 88 ? 8.348 -16.424 -36.400 1.00 67.88 88 ALA A C 1
ATOM 718 O O . ALA A 1 88 ? 8.686 -17.592 -36.207 1.00 67.88 88 ALA A O 1
ATOM 719 N N . GLU A 1 89 ? 7.133 -16.105 -36.851 1.00 69.12 89 GLU A N 1
ATOM 720 C CA . GLU A 1 89 ? 6.093 -17.097 -37.125 1.00 69.12 89 GLU A CA 1
ATOM 721 C C . GLU A 1 89 ? 6.504 -18.077 -38.232 1.00 69.12 89 GLU A C 1
ATOM 723 O O . GLU A 1 89 ? 6.300 -19.287 -38.089 1.00 69.12 89 GLU A O 1
ATOM 728 N N . ALA A 1 90 ? 7.122 -17.579 -39.306 1.00 74.19 90 ALA A N 1
ATOM 729 C CA . ALA A 1 90 ? 7.643 -18.406 -40.391 1.00 74.19 90 ALA A CA 1
ATOM 730 C C . ALA A 1 90 ? 8.711 -19.387 -39.887 1.00 74.19 90 ALA A C 1
ATOM 732 O O . ALA A 1 90 ? 8.594 -20.589 -40.129 1.00 74.19 90 ALA A O 1
ATOM 733 N N . ILE A 1 91 ? 9.685 -18.901 -39.108 1.00 70.38 91 ILE A N 1
ATOM 734 C CA . ILE A 1 91 ? 10.706 -19.752 -38.483 1.00 70.38 91 ILE A CA 1
ATOM 735 C C . ILE A 1 91 ? 10.024 -20.809 -37.604 1.00 70.38 91 ILE A C 1
ATOM 737 O O . ILE A 1 91 ? 10.300 -21.994 -37.758 1.00 70.38 91 ILE A O 1
ATOM 741 N N . PHE A 1 92 ? 9.061 -20.435 -36.755 1.00 63.97 92 PHE A N 1
ATOM 742 C CA . PHE A 1 92 ? 8.353 -21.394 -35.897 1.00 63.97 92 PHE A CA 1
ATOM 743 C C . PHE A 1 92 ? 7.590 -22.474 -36.643 1.00 63.97 92 PHE A C 1
ATOM 745 O O . PHE A 1 92 ? 7.609 -23.632 -36.214 1.00 63.97 92 PHE A O 1
ATOM 752 N N . LYS A 1 93 ? 6.908 -22.119 -37.734 1.00 74.06 93 LYS A N 1
ATOM 753 C CA . LYS A 1 93 ? 6.224 -23.100 -38.581 1.00 74.06 93 LYS A CA 1
ATOM 754 C C . LYS A 1 93 ? 7.226 -24.118 -39.121 1.00 74.06 93 LYS A C 1
ATOM 756 O O . LYS A 1 93 ? 6.970 -25.315 -39.006 1.00 74.06 93 LYS A O 1
ATOM 761 N N . THR A 1 94 ? 8.390 -23.663 -39.579 1.00 72.19 94 THR A N 1
ATOM 762 C CA . THR A 1 94 ? 9.477 -24.532 -40.051 1.00 72.19 94 THR A CA 1
ATOM 763 C C . THR A 1 94 ? 10.049 -25.410 -38.930 1.00 72.19 94 THR A C 1
ATOM 765 O O . THR A 1 94 ? 10.254 -26.608 -39.131 1.00 72.19 94 THR A O 1
ATOM 768 N N . LEU A 1 95 ? 10.248 -24.861 -37.723 1.00 63.69 95 LEU A N 1
ATOM 769 C CA . LEU A 1 95 ? 10.750 -25.624 -36.571 1.00 63.69 95 LEU A CA 1
ATOM 770 C C . LEU A 1 95 ? 9.750 -26.714 -36.124 1.00 63.69 95 LEU A C 1
ATOM 772 O O . LEU A 1 95 ? 10.150 -27.840 -35.826 1.00 63.69 95 LEU A O 1
ATOM 776 N N . ASN A 1 96 ? 8.448 -26.405 -36.104 1.00 62.00 96 ASN A N 1
ATOM 777 C CA . ASN A 1 96 ? 7.390 -27.332 -35.677 1.00 62.00 96 ASN A CA 1
ATOM 778 C C . ASN A 1 96 ? 7.072 -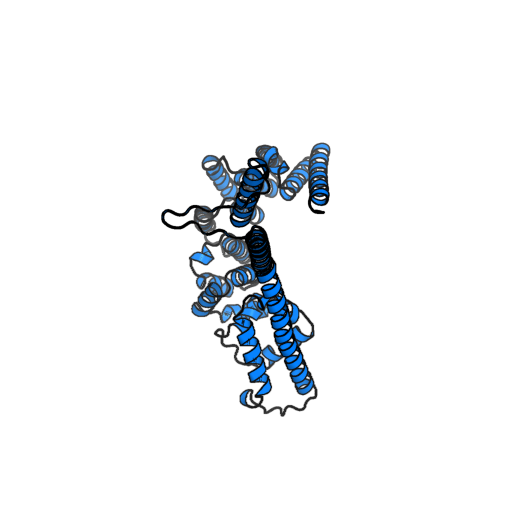28.424 -36.707 1.00 62.00 96 ASN A C 1
ATOM 780 O O . ASN A 1 96 ? 6.574 -29.482 -36.329 1.00 62.00 96 ASN A O 1
ATOM 784 N N . GLN A 1 97 ? 7.384 -28.208 -37.986 1.00 77.75 97 GLN A N 1
ATOM 785 C CA . GLN A 1 97 ? 7.248 -29.225 -39.036 1.00 77.75 97 GLN A CA 1
ATOM 786 C C . GLN A 1 97 ? 8.299 -30.351 -38.932 1.00 77.75 97 GLN A C 1
ATOM 788 O O . GLN A 1 97 ? 8.312 -31.267 -39.751 1.00 77.75 97 GLN A O 1
ATOM 793 N N . GLY A 1 98 ? 9.156 -30.337 -37.901 1.00 59.25 98 GLY A N 1
ATOM 794 C CA . GLY A 1 98 ? 10.025 -31.465 -37.558 1.00 59.25 98 GLY A CA 1
ATOM 795 C C . GLY A 1 98 ? 11.228 -31.642 -38.485 1.00 59.25 98 GLY A C 1
ATOM 796 O O . GLY A 1 98 ? 11.846 -32.701 -38.485 1.00 59.25 98 GLY A O 1
ATOM 797 N N . HIS A 1 99 ? 11.582 -30.623 -39.270 1.00 54.34 99 HIS A N 1
ATOM 798 C CA . HIS A 1 99 ? 12.695 -30.673 -40.229 1.00 54.34 99 HIS A CA 1
ATOM 799 C C . HIS A 1 99 ? 14.059 -30.291 -39.641 1.00 54.34 99 HIS A C 1
ATOM 801 O O . HIS A 1 99 ? 15.016 -30.084 -40.381 1.00 54.34 99 HIS A O 1
ATOM 807 N N . ILE A 1 100 ? 14.185 -30.227 -38.315 1.00 54.78 100 ILE A N 1
ATOM 808 C CA . ILE A 1 100 ? 15.466 -29.935 -37.672 1.00 54.78 100 ILE A CA 1
ATOM 809 C C . ILE A 1 100 ? 16.131 -31.250 -37.257 1.00 54.78 100 ILE A C 1
ATOM 811 O O . ILE A 1 100 ? 15.562 -31.990 -36.447 1.00 54.78 100 ILE A O 1
ATOM 815 N N . PRO A 1 101 ? 17.348 -31.546 -37.740 1.00 49.44 101 PRO A N 1
ATOM 816 C CA . PRO A 1 101 ? 18.142 -32.639 -37.202 1.00 49.44 101 PRO A CA 1
ATOM 817 C C . PRO A 1 101 ? 18.357 -32.408 -35.702 1.00 49.44 101 PRO A C 1
ATOM 819 O O . PRO A 1 101 ? 18.779 -31.325 -35.299 1.00 49.44 101 PRO A O 1
ATOM 822 N N . LYS A 1 102 ? 18.128 -33.428 -34.864 1.00 53.06 102 LYS A N 1
ATOM 823 C CA . LYS A 1 102 ? 18.343 -33.374 -33.399 1.00 53.06 102 LYS A CA 1
ATOM 824 C C . LYS A 1 102 ? 19.772 -32.965 -32.977 1.00 53.06 102 LYS A C 1
ATOM 826 O O . LYS A 1 102 ? 20.021 -32.786 -31.793 1.00 53.06 102 LYS A O 1
ATOM 831 N N . SER A 1 103 ? 20.696 -32.826 -33.926 1.00 49.47 103 SER A N 1
ATOM 832 C CA . SER A 1 103 ? 22.100 -32.454 -33.746 1.00 49.47 103 SER A CA 1
ATOM 833 C C . SER A 1 103 ? 22.456 -31.034 -34.221 1.00 49.47 103 SER A C 1
ATOM 835 O O . SER A 1 103 ? 23.636 -30.696 -34.260 1.00 49.47 103 SER A O 1
ATOM 837 N N . ALA A 1 104 ? 21.487 -30.206 -34.622 1.00 53.06 104 ALA A N 1
ATOM 838 C CA . ALA A 1 104 ? 21.756 -28.849 -35.097 1.00 53.06 104 ALA A CA 1
ATOM 839 C C . ALA A 1 104 ? 22.090 -27.905 -33.920 1.00 53.06 104 ALA A C 1
ATOM 841 O O . ALA A 1 104 ? 21.206 -27.503 -33.164 1.00 53.06 104 ALA A O 1
ATOM 842 N N . SER A 1 105 ? 23.368 -27.549 -33.752 1.00 53.91 105 SER A N 1
ATOM 843 C CA . SER A 1 105 ? 23.802 -26.497 -32.821 1.00 53.91 105 SER A CA 1
ATOM 844 C C . SER A 1 105 ? 23.255 -25.133 -33.258 1.00 53.91 105 SER A C 1
ATOM 846 O O . SER A 1 105 ? 23.073 -24.894 -34.451 1.00 53.91 105 SER A O 1
ATOM 848 N N . SER A 1 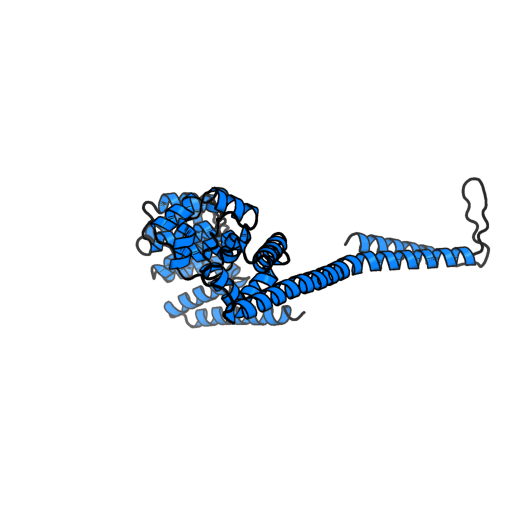106 ? 23.035 -24.202 -32.325 1.00 51.44 106 SER A N 1
ATOM 849 C CA . SER A 1 106 ? 22.519 -22.842 -32.599 1.00 51.44 106 SER A CA 1
ATOM 850 C C . SER A 1 106 ? 23.319 -22.052 -33.654 1.00 51.44 106 SER A C 1
ATOM 852 O O . SER A 1 106 ? 22.786 -21.159 -34.310 1.00 51.44 106 SER A O 1
ATOM 854 N N . SER A 1 107 ? 24.580 -22.424 -33.896 1.00 57.28 107 SER A N 1
ATOM 855 C CA . SER A 1 107 ? 25.418 -21.896 -34.981 1.00 57.28 107 SER A CA 1
ATOM 856 C C . SER A 1 107 ? 24.947 -22.261 -36.398 1.00 57.28 107 SER A C 1
ATOM 858 O O . SER A 1 107 ? 25.409 -21.655 -37.359 1.00 57.28 107 SER A O 1
ATOM 860 N N . SER A 1 108 ? 24.030 -23.220 -36.548 1.00 58.44 108 SER A N 1
ATOM 861 C CA . SER A 1 108 ? 23.563 -23.731 -37.846 1.00 58.44 108 SER A CA 1
ATOM 862 C C . SER A 1 108 ? 22.272 -23.083 -38.368 1.00 58.44 108 SER A C 1
ATOM 864 O O . SER A 1 108 ? 21.856 -23.387 -39.484 1.00 58.44 108 SER A O 1
ATOM 866 N N . MET A 1 109 ? 21.649 -22.166 -37.611 1.00 71.19 109 MET A N 1
ATOM 867 C CA . MET A 1 109 ? 20.416 -21.470 -38.018 1.00 71.19 109 MET A CA 1
ATOM 868 C C . MET A 1 109 ? 20.620 -19.952 -38.150 1.00 71.19 109 MET A C 1
ATOM 870 O O . MET A 1 109 ? 20.264 -19.194 -37.243 1.00 71.19 109 MET A O 1
ATOM 874 N N . PRO A 1 110 ? 21.172 -19.472 -39.283 1.00 75.25 110 PRO A N 1
ATOM 875 C CA . PRO A 1 110 ? 21.431 -18.048 -39.504 1.00 75.25 110 PRO A CA 1
ATOM 876 C C . PRO A 1 110 ? 20.158 -17.192 -39.436 1.00 75.25 110 PRO A C 1
ATOM 878 O O . PRO A 1 110 ? 20.215 -16.063 -38.963 1.00 75.25 110 PRO A O 1
ATOM 881 N N . GLU A 1 111 ? 19.001 -17.734 -39.825 1.00 71.75 111 GLU A N 1
ATOM 882 C CA . GLU A 1 111 ? 17.715 -17.027 -39.761 1.00 71.75 111 GLU A CA 1
ATOM 883 C C . GLU A 1 111 ? 17.238 -16.779 -38.326 1.00 71.75 111 GLU A C 1
ATOM 885 O O . GLU A 1 111 ? 16.722 -15.702 -38.032 1.00 71.75 111 GLU A O 1
ATOM 890 N N . LEU A 1 112 ? 17.456 -17.739 -37.420 1.00 71.00 112 LEU A N 1
ATOM 891 C CA . LEU A 1 112 ? 17.147 -17.576 -35.999 1.00 71.00 112 LEU A CA 1
ATOM 892 C C . LEU A 1 112 ? 18.092 -16.557 -35.355 1.00 71.00 112 LEU A C 1
ATOM 894 O O . LEU A 1 112 ? 17.639 -15.700 -34.603 1.00 71.00 112 LEU A O 1
ATOM 898 N N . ASN A 1 113 ? 19.384 -16.598 -35.691 1.00 72.00 113 ASN A N 1
ATOM 899 C CA . ASN A 1 113 ? 20.356 -15.615 -35.205 1.00 72.00 113 ASN A CA 1
ATOM 900 C C . ASN A 1 113 ? 20.050 -14.201 -35.729 1.00 72.00 113 ASN A C 1
ATOM 902 O O . ASN A 1 113 ? 20.142 -13.237 -34.970 1.00 72.00 113 ASN A O 1
ATOM 906 N N . ALA A 1 114 ? 19.617 -14.075 -36.987 1.00 75.50 114 ALA A N 1
ATOM 907 C CA . ALA A 1 114 ? 19.150 -12.811 -37.552 1.00 75.50 114 ALA A CA 1
ATOM 908 C C . ALA A 1 114 ? 17.876 -12.315 -36.852 1.00 75.50 114 ALA A C 1
ATOM 910 O O . ALA A 1 114 ? 17.804 -11.148 -36.488 1.00 75.50 114 ALA A O 1
ATOM 911 N N . LEU A 1 115 ? 16.908 -13.199 -36.582 1.00 73.75 115 LEU A N 1
ATOM 912 C CA . LEU A 1 115 ? 15.713 -12.844 -35.816 1.00 73.75 115 LEU A CA 1
ATOM 913 C C . LEU A 1 115 ? 16.067 -12.379 -34.395 1.00 73.75 115 LEU A C 1
ATOM 915 O O . LEU A 1 115 ? 15.524 -11.383 -33.928 1.00 73.75 115 LEU A O 1
ATOM 919 N N . ILE A 1 116 ? 16.981 -13.071 -33.708 1.00 66.94 116 ILE A N 1
ATOM 920 C CA . ILE A 1 116 ? 17.459 -12.673 -32.376 1.00 66.94 116 ILE A CA 1
ATOM 921 C C . ILE A 1 116 ? 18.097 -11.281 -32.437 1.00 66.94 116 ILE A C 1
ATOM 923 O O . ILE A 1 116 ? 17.820 -10.455 -31.570 1.00 66.94 116 ILE A O 1
ATOM 927 N N . HIS A 1 117 ? 18.901 -10.998 -33.464 1.00 75.62 117 HIS A N 1
ATOM 928 C CA . HIS A 1 117 ? 19.505 -9.683 -33.669 1.00 75.62 117 HIS A CA 1
ATOM 929 C C . HIS A 1 117 ? 18.463 -8.586 -33.956 1.00 75.62 117 HIS A C 1
ATOM 931 O O . HIS A 1 117 ? 18.519 -7.510 -33.360 1.00 75.62 117 HIS A O 1
ATOM 937 N N . ASP A 1 118 ? 17.470 -8.859 -34.804 1.00 71.44 118 ASP A N 1
ATOM 938 C CA . ASP A 1 118 ? 16.379 -7.923 -35.113 1.00 71.44 118 ASP A CA 1
ATOM 939 C C . ASP A 1 118 ? 15.530 -7.627 -33.870 1.00 71.44 118 ASP A C 1
ATOM 941 O O . ASP A 1 118 ? 15.168 -6.487 -33.589 1.00 71.44 118 ASP A O 1
ATOM 945 N N . ILE A 1 119 ? 15.265 -8.651 -33.062 1.00 66.00 119 ILE A N 1
ATOM 946 C CA . ILE A 1 119 ? 14.600 -8.486 -31.774 1.00 66.00 119 ILE A CA 1
ATOM 947 C C . ILE A 1 119 ? 15.475 -7.621 -30.849 1.00 66.00 119 ILE A C 1
ATOM 949 O O . ILE A 1 119 ? 14.988 -6.636 -30.301 1.00 66.00 119 ILE A O 1
ATOM 953 N N . GLN A 1 120 ? 16.768 -7.929 -30.699 1.00 64.12 120 GLN A N 1
ATOM 954 C CA . GLN A 1 120 ? 17.699 -7.164 -29.853 1.00 64.12 120 GLN A CA 1
ATOM 955 C C . GLN A 1 120 ? 17.830 -5.691 -30.267 1.00 64.12 120 GLN A C 1
ATOM 957 O O . GLN A 1 120 ? 17.962 -4.827 -29.402 1.00 64.12 120 GLN A O 1
ATOM 962 N N . THR A 1 121 ? 17.792 -5.389 -31.564 1.00 68.25 121 THR A N 1
ATOM 963 C CA . THR A 1 121 ? 17.851 -4.008 -32.065 1.00 68.25 121 THR A CA 1
ATOM 964 C C . THR A 1 121 ? 16.559 -3.247 -31.781 1.00 68.25 121 THR A C 1
ATOM 966 O O . THR A 1 121 ? 16.635 -2.111 -31.310 1.00 68.25 121 THR A O 1
ATOM 969 N N . LEU A 1 122 ? 15.391 -3.885 -31.938 1.00 62.62 122 LEU A N 1
ATOM 970 C CA . LEU A 1 122 ? 14.097 -3.326 -31.514 1.00 62.62 122 LEU A CA 1
ATOM 971 C C . LEU A 1 122 ? 14.036 -3.058 -30.000 1.00 62.62 122 LEU A C 1
ATOM 973 O O . LEU A 1 122 ? 13.322 -2.160 -29.562 1.00 62.62 122 LEU A O 1
ATOM 977 N N . PHE A 1 123 ? 14.798 -3.807 -29.198 1.00 59.50 123 PHE A N 1
ATOM 978 C CA . PHE A 1 123 ? 14.848 -3.662 -27.741 1.00 59.50 123 PHE A CA 1
ATOM 979 C C . PHE A 1 123 ? 15.603 -2.443 -27.219 1.00 59.50 123 PHE A C 1
ATOM 981 O O . PHE A 1 123 ? 15.403 -2.064 -26.067 1.00 59.50 123 PHE A O 1
ATOM 988 N N . ASN A 1 124 ? 16.449 -1.822 -28.037 1.00 58.44 124 ASN A N 1
ATOM 989 C CA . ASN A 1 124 ? 17.174 -0.618 -27.636 1.00 58.44 124 ASN A CA 1
ATOM 990 C C . ASN A 1 124 ? 16.324 0.664 -27.769 1.00 58.44 124 ASN A C 1
ATOM 992 O O . ASN A 1 124 ? 16.807 1.742 -27.428 1.00 58.44 124 ASN A O 1
ATOM 996 N N . ASP A 1 125 ? 15.079 0.561 -28.252 1.00 61.97 125 ASP A N 1
ATOM 997 C CA . ASP A 1 125 ? 14.133 1.673 -28.383 1.00 61.97 125 ASP A CA 1
ATOM 998 C C . ASP A 1 125 ? 12.900 1.457 -27.479 1.00 61.97 125 ASP A C 1
ATOM 1000 O O . ASP A 1 125 ? 12.042 0.607 -27.739 1.00 61.97 125 ASP A O 1
ATOM 1004 N N . ASP A 1 126 ? 12.787 2.269 -26.419 1.00 51.28 126 ASP A N 1
ATOM 1005 C CA . ASP A 1 126 ? 11.684 2.245 -25.444 1.00 51.28 126 ASP A CA 1
ATOM 1006 C C . ASP A 1 126 ? 10.287 2.364 -26.096 1.00 51.28 126 ASP A C 1
ATOM 1008 O O . ASP A 1 126 ? 9.291 1.912 -25.521 1.00 51.28 126 ASP A O 1
ATOM 1012 N N . ALA A 1 127 ? 10.173 2.934 -27.304 1.00 59.97 127 ALA A N 1
ATOM 1013 C CA . ALA A 1 127 ? 8.891 3.055 -28.005 1.00 59.97 127 ALA A CA 1
ATOM 1014 C C . ALA A 1 127 ? 8.341 1.699 -28.493 1.00 59.97 127 ALA A C 1
ATOM 1016 O O . ALA A 1 127 ? 7.123 1.493 -28.522 1.00 59.97 127 ALA A O 1
ATOM 1017 N N . HIS A 1 128 ? 9.217 0.754 -28.844 1.00 61.19 128 HIS A N 1
ATOM 1018 C CA . HIS A 1 128 ? 8.832 -0.577 -29.339 1.00 61.19 128 HIS A CA 1
ATOM 1019 C C . HIS A 1 128 ? 8.524 -1.565 -28.211 1.00 61.19 128 HIS A C 1
ATOM 1021 O O . HIS A 1 128 ? 7.795 -2.544 -28.397 1.00 61.19 128 HIS A O 1
ATOM 1027 N N . LEU A 1 129 ? 9.030 -1.252 -27.023 1.00 55.47 129 LEU A N 1
ATOM 1028 C CA . LEU A 1 129 ? 8.954 -2.020 -25.793 1.00 55.47 129 LEU A CA 1
ATOM 1029 C C . LEU A 1 129 ? 7.517 -2.432 -25.426 1.00 55.47 129 LEU A C 1
ATOM 1031 O O . LEU A 1 129 ? 7.220 -3.605 -25.197 1.00 55.47 129 LEU A O 1
ATOM 1035 N N . HIS A 1 130 ? 6.589 -1.472 -25.424 1.00 53.94 130 HIS A N 1
ATOM 1036 C CA . HIS A 1 130 ? 5.194 -1.711 -25.044 1.00 53.94 130 HIS A CA 1
ATOM 1037 C C . HIS A 1 130 ? 4.435 -2.575 -26.058 1.00 53.94 130 HIS A C 1
ATOM 1039 O O . HIS A 1 130 ? 3.675 -3.467 -25.668 1.00 53.94 130 HIS A O 1
ATOM 1045 N N . THR A 1 131 ? 4.652 -2.336 -27.352 1.00 60.25 131 THR A N 1
ATOM 1046 C CA . THR A 1 131 ? 4.000 -3.084 -28.436 1.00 60.25 131 THR A CA 1
ATOM 1047 C C . THR A 1 131 ? 4.499 -4.523 -28.476 1.00 60.25 131 THR A C 1
ATOM 1049 O O . THR A 1 131 ? 3.716 -5.458 -28.643 1.00 60.25 131 THR A O 1
ATOM 1052 N N . LEU A 1 132 ? 5.789 -4.724 -28.219 1.00 60.62 132 LEU A N 1
ATOM 1053 C CA . LEU A 1 132 ? 6.367 -6.051 -28.118 1.00 60.62 132 LEU A CA 1
ATOM 1054 C C . LEU A 1 132 ? 5.900 -6.794 -26.854 1.00 60.62 132 LEU A C 1
ATOM 1056 O O . LEU A 1 132 ? 5.599 -7.980 -26.935 1.00 60.62 132 LEU A O 1
ATOM 1060 N N . VAL A 1 133 ? 5.736 -6.127 -25.704 1.00 57.97 133 VAL A N 1
ATOM 1061 C CA . VAL A 1 133 ? 5.101 -6.741 -24.513 1.00 57.97 133 VAL A CA 1
ATOM 1062 C C . VAL A 1 133 ? 3.679 -7.193 -24.817 1.00 57.97 133 VAL A C 1
ATOM 1064 O O . VAL A 1 133 ? 3.270 -8.269 -24.379 1.00 57.97 133 VAL A O 1
ATOM 1067 N N . ALA A 1 134 ? 2.917 -6.396 -25.566 1.00 60.84 134 ALA A N 1
ATOM 1068 C CA . ALA A 1 134 ? 1.589 -6.797 -26.014 1.00 60.84 134 ALA A CA 1
ATOM 1069 C C . ALA A 1 134 ? 1.659 -8.029 -26.937 1.00 60.84 134 ALA A C 1
ATOM 1071 O O . ALA A 1 134 ? 0.901 -8.978 -26.732 1.00 60.84 134 ALA A O 1
ATOM 1072 N N . ALA A 1 135 ? 2.617 -8.073 -27.869 1.00 61.03 135 ALA A N 1
ATOM 1073 C CA . ALA A 1 135 ? 2.845 -9.224 -28.744 1.00 61.03 135 ALA A CA 1
ATOM 1074 C C . ALA A 1 135 ? 3.285 -10.484 -27.970 1.00 61.03 135 ALA A C 1
ATOM 1076 O O . ALA A 1 135 ? 2.783 -11.576 -28.234 1.00 61.03 135 ALA A O 1
ATOM 1077 N N . LEU A 1 136 ? 4.142 -10.351 -26.952 1.00 61.12 136 LEU A N 1
ATOM 1078 C CA . LEU A 1 136 ? 4.600 -11.454 -26.096 1.00 61.12 136 LEU A CA 1
ATOM 1079 C C . LEU A 1 136 ? 3.491 -12.037 -25.207 1.00 61.12 136 LEU A C 1
ATOM 1081 O O . LEU A 1 136 ? 3.594 -13.181 -24.764 1.00 61.12 136 LEU A O 1
ATOM 1085 N N . LYS A 1 137 ? 2.413 -11.286 -24.957 1.00 59.03 137 LYS A N 1
ATOM 1086 C CA . LYS A 1 137 ? 1.216 -11.789 -24.261 1.00 59.03 137 LYS A CA 1
ATOM 1087 C C . LYS A 1 137 ? 0.312 -12.640 -25.157 1.00 59.03 137 LYS A C 1
ATOM 1089 O O . LYS A 1 137 ? -0.572 -13.318 -24.638 1.00 59.03 137 LYS A O 1
ATOM 1094 N N . THR A 1 138 ? 0.512 -12.624 -26.475 1.00 71.25 138 THR A N 1
ATOM 1095 C CA . THR A 1 138 ? -0.238 -13.490 -27.395 1.00 71.25 138 THR A CA 1
ATOM 1096 C C . THR A 1 138 ? 0.233 -14.949 -27.287 1.00 71.25 138 THR A C 1
ATOM 1098 O O . THR A 1 138 ? 1.374 -15.199 -26.890 1.00 71.25 138 THR A O 1
ATOM 1101 N N . PRO A 1 139 ? -0.592 -15.938 -27.682 1.00 67.81 139 PRO A N 1
ATOM 1102 C CA . PRO A 1 139 ? -0.179 -17.344 -27.708 1.00 67.81 139 PRO A CA 1
ATOM 1103 C C . PRO A 1 139 ? 1.093 -17.596 -28.536 1.00 67.81 139 PRO A C 1
ATOM 1105 O O . PRO A 1 139 ? 1.927 -18.414 -28.150 1.00 67.81 139 PRO A O 1
ATOM 1108 N N . LEU A 1 140 ? 1.270 -16.864 -29.643 1.00 58.97 140 LEU A N 1
ATOM 1109 C CA . LEU A 1 140 ? 2.462 -16.938 -30.490 1.00 58.97 140 LEU A CA 1
ATOM 1110 C C . LEU A 1 140 ? 3.702 -16.420 -29.750 1.00 58.97 140 LEU A C 1
ATOM 1112 O O . LEU A 1 140 ? 4.723 -17.103 -29.707 1.00 58.97 140 LEU A O 1
ATOM 1116 N N . GLY A 1 141 ? 3.588 -15.258 -29.105 1.00 67.88 141 GLY A N 1
ATOM 1117 C CA . GLY A 1 141 ? 4.656 -14.685 -28.288 1.00 67.88 141 GLY A CA 1
ATOM 1118 C C . GLY A 1 141 ? 5.071 -15.586 -27.121 1.00 67.88 141 GLY A C 1
ATOM 1119 O O . GLY A 1 141 ? 6.260 -15.752 -26.858 1.00 67.88 141 GLY A O 1
ATOM 1120 N N . GLN A 1 142 ? 4.108 -16.251 -26.479 1.00 65.88 142 GLN A N 1
ATOM 1121 C CA . GLN A 1 142 ? 4.364 -17.243 -25.428 1.00 65.88 142 GLN A CA 1
ATOM 1122 C C . GLN A 1 142 ? 5.069 -18.501 -25.962 1.00 65.88 142 GLN A C 1
ATOM 1124 O O . GLN A 1 142 ? 5.932 -19.063 -25.287 1.00 65.88 142 GLN A O 1
ATOM 1129 N N . ASN A 1 143 ? 4.747 -18.946 -27.179 1.00 61.12 143 ASN A N 1
ATOM 1130 C CA . ASN A 1 143 ? 5.431 -20.075 -27.814 1.00 61.12 143 ASN A CA 1
ATOM 1131 C C . ASN A 1 143 ? 6.865 -19.722 -28.233 1.00 61.12 143 ASN A C 1
ATOM 1133 O O . ASN A 1 143 ? 7.765 -20.532 -28.003 1.00 61.12 143 ASN A O 1
ATOM 1137 N N . LEU A 1 144 ? 7.087 -18.508 -28.756 1.00 64.25 144 LEU A N 1
ATOM 1138 C CA . LEU A 1 144 ? 8.426 -17.963 -29.001 1.00 64.25 144 LEU A CA 1
ATOM 1139 C C . LEU A 1 144 ? 9.247 -17.958 -27.714 1.00 64.25 144 LEU A C 1
ATOM 1141 O O . LEU A 1 144 ? 10.375 -18.445 -27.696 1.00 64.25 144 LEU A O 1
ATOM 1145 N N . LEU A 1 145 ? 8.647 -17.504 -26.617 1.00 63.59 145 LEU A N 1
ATOM 1146 C CA . LEU A 1 145 ? 9.297 -17.494 -25.317 1.00 63.59 145 LEU A CA 1
ATOM 1147 C C . LEU A 1 145 ? 9.720 -18.888 -24.850 1.00 63.59 145 LEU A C 1
ATOM 1149 O O . LEU A 1 145 ? 10.875 -19.099 -24.489 1.00 63.59 145 LEU A O 1
ATOM 1153 N N . ARG A 1 146 ? 8.796 -19.854 -24.897 1.00 62.84 146 ARG A N 1
ATOM 1154 C CA . ARG A 1 146 ? 9.058 -21.244 -24.499 1.00 62.84 146 ARG A CA 1
ATOM 1155 C C . ARG A 1 146 ? 10.136 -21.884 -25.359 1.00 62.84 146 ARG A C 1
ATOM 1157 O O . ARG A 1 146 ? 10.891 -22.712 -24.866 1.00 62.84 146 ARG A O 1
ATOM 1164 N N . ALA A 1 147 ? 10.198 -21.542 -26.640 1.00 60.06 147 ALA A N 1
ATOM 1165 C CA . ALA A 1 147 ? 11.222 -22.055 -27.535 1.00 60.06 147 ALA A CA 1
ATOM 1166 C C . ALA A 1 147 ? 12.598 -21.443 -27.254 1.00 60.06 147 ALA A C 1
ATOM 1168 O O . ALA A 1 147 ? 13.576 -22.186 -27.195 1.00 60.06 147 ALA A O 1
ATOM 1169 N N . LEU A 1 148 ? 12.660 -20.131 -26.994 1.00 61.12 148 LEU A N 1
ATOM 1170 C CA . LEU A 1 148 ? 13.884 -19.467 -26.541 1.00 61.12 148 LEU A CA 1
ATOM 1171 C C . LEU A 1 148 ? 14.372 -20.054 -25.202 1.00 61.12 148 LEU A C 1
ATOM 1173 O O . LEU A 1 148 ? 15.558 -20.327 -25.053 1.00 61.12 148 LEU A O 1
ATOM 1177 N N . GLN A 1 149 ? 13.456 -20.341 -24.268 1.00 60.44 149 GLN A N 1
ATOM 1178 C CA . GLN A 1 149 ? 13.753 -21.027 -23.001 1.00 60.44 149 GLN A CA 1
ATOM 1179 C C . GLN A 1 149 ? 14.237 -22.475 -23.207 1.00 60.44 149 GLN A C 1
ATOM 1181 O O . GLN A 1 149 ? 15.217 -22.894 -22.595 1.00 60.44 149 GLN A O 1
ATOM 1186 N N . LYS A 1 150 ? 13.575 -23.250 -24.079 1.00 60.44 150 LYS A N 1
ATOM 1187 C CA . LYS A 1 150 ? 13.904 -24.664 -24.344 1.00 60.44 150 LYS A CA 1
ATOM 1188 C C . LYS A 1 150 ? 15.239 -24.864 -25.043 1.00 60.44 150 LYS A C 1
ATOM 1190 O O . LYS A 1 150 ? 15.853 -25.907 -24.844 1.00 60.44 150 LYS A O 1
ATOM 1195 N N . GLN A 1 151 ? 15.679 -23.917 -25.868 1.00 55.69 151 GLN A N 1
ATOM 1196 C CA . GLN A 1 151 ? 16.928 -24.082 -26.607 1.00 55.69 151 GLN A CA 1
ATOM 1197 C C . GLN A 1 151 ? 18.186 -23.982 -25.736 1.00 55.69 151 GLN A C 1
ATOM 1199 O O . GLN A 1 151 ? 19.271 -24.152 -26.282 1.00 55.69 151 GLN A O 1
ATOM 1204 N N . GLN A 1 152 ? 18.076 -23.728 -24.419 1.00 46.34 152 GLN A N 1
ATOM 1205 C CA . GLN A 1 152 ? 19.235 -23.463 -23.553 1.00 46.34 152 GLN A CA 1
ATOM 1206 C C . GLN A 1 152 ? 20.231 -22.520 -24.242 1.00 46.34 152 GLN A C 1
ATOM 1208 O O . GLN A 1 152 ? 21.444 -22.663 -24.084 1.00 46.34 152 GLN A O 1
ATOM 1213 N N . VAL A 1 153 ? 19.733 -21.564 -25.043 1.00 47.38 153 VAL A N 1
ATOM 1214 C CA . VAL A 1 153 ? 20.559 -20.433 -25.442 1.00 47.38 153 VAL A CA 1
ATOM 1215 C C . VAL A 1 153 ? 20.923 -19.838 -24.107 1.00 47.38 153 VAL A C 1
ATOM 1217 O O . VAL A 1 153 ? 20.026 -19.381 -23.403 1.00 47.38 153 VAL A O 1
ATOM 1220 N N . ALA A 1 154 ? 22.181 -20.021 -23.701 1.00 43.66 154 ALA A N 1
ATOM 1221 C CA . ALA A 1 154 ? 22.672 -19.584 -22.416 1.00 43.66 154 ALA A CA 1
ATOM 1222 C C . ALA A 1 154 ? 22.287 -18.117 -22.332 1.00 43.66 154 ALA A C 1
ATOM 1224 O O . ALA A 1 154 ? 22.862 -17.277 -23.026 1.00 43.66 154 ALA A O 1
ATOM 1225 N N . PHE A 1 155 ? 21.220 -17.843 -21.586 1.00 46.53 155 PHE A N 1
ATOM 1226 C CA . PHE A 1 155 ? 20.739 -16.505 -21.370 1.00 46.53 155 PHE A CA 1
ATOM 1227 C C . PHE A 1 155 ? 21.788 -15.915 -20.456 1.00 46.53 155 PHE A C 1
ATOM 1229 O O . PHE A 1 155 ? 21.685 -15.995 -19.236 1.00 46.53 155 PHE A O 1
ATOM 1236 N N . THR A 1 156 ? 22.874 -15.424 -21.048 1.00 44.41 156 THR A N 1
ATOM 1237 C CA . THR A 1 156 ? 23.822 -14.635 -20.300 1.00 44.41 156 THR A CA 1
ATOM 1238 C C . THR A 1 156 ? 23.005 -13.440 -19.808 1.00 44.41 156 THR A C 1
ATOM 1240 O O . THR A 1 156 ? 22.384 -12.749 -20.633 1.00 44.41 156 THR A O 1
ATOM 1243 N N . PRO A 1 157 ? 22.959 -13.194 -18.486 1.00 43.91 157 PRO A N 1
ATOM 1244 C CA . PRO A 1 157 ? 22.237 -12.064 -17.889 1.00 43.91 157 PRO A CA 1
ATOM 1245 C C . PRO A 1 157 ? 22.618 -10.697 -18.493 1.00 43.91 157 PRO A C 1
ATOM 1247 O O . PRO A 1 157 ? 21.928 -9.703 -18.305 1.00 43.91 157 PRO A O 1
ATOM 1250 N N . SER A 1 158 ? 23.682 -10.663 -19.301 1.00 43.88 158 SER A N 1
ATOM 1251 C CA . SER A 1 158 ? 24.166 -9.521 -20.069 1.00 43.88 158 SER A CA 1
ATOM 1252 C C . SER A 1 158 ? 23.317 -9.111 -21.281 1.00 43.88 158 SER A C 1
ATOM 1254 O O . SER A 1 158 ? 23.626 -8.090 -21.890 1.00 43.88 158 SER A O 1
ATOM 1256 N N . SER A 1 159 ? 22.310 -9.885 -21.707 1.00 58.72 159 SER A N 1
ATOM 1257 C CA . SER A 1 159 ? 21.489 -9.516 -22.874 1.00 58.72 159 SER A CA 1
ATOM 1258 C C . SER A 1 159 ? 20.201 -8.796 -22.455 1.00 58.72 159 SER A C 1
ATOM 1260 O O . SER A 1 159 ? 19.345 -9.357 -21.769 1.00 58.72 159 SER A O 1
ATOM 1262 N N . THR A 1 160 ? 20.044 -7.549 -22.914 1.00 56.03 160 THR A N 1
ATOM 1263 C CA . THR A 1 160 ? 18.908 -6.637 -22.659 1.00 56.03 160 THR A CA 1
ATOM 1264 C C . THR A 1 160 ? 17.540 -7.302 -22.863 1.00 56.03 160 THR A C 1
ATOM 1266 O O . THR A 1 160 ? 16.618 -7.061 -22.095 1.00 56.03 160 THR A O 1
ATOM 1269 N N . LEU A 1 161 ? 17.433 -8.213 -23.836 1.00 49.25 161 LEU A N 1
ATOM 1270 C CA . LEU A 1 161 ? 16.245 -9.015 -24.159 1.00 49.25 161 LEU A CA 1
ATOM 1271 C C . LEU A 1 161 ? 15.796 -9.952 -23.022 1.00 49.25 161 LEU A C 1
ATOM 1273 O O . LEU A 1 161 ? 14.605 -10.051 -22.729 1.00 49.25 161 LEU A O 1
ATOM 1277 N N . SER A 1 162 ? 16.738 -10.647 -22.386 1.00 56.75 162 SER A N 1
ATOM 1278 C CA . SER A 1 162 ? 16.457 -11.609 -21.310 1.00 56.75 162 SER A CA 1
ATOM 1279 C C . SER A 1 162 ? 15.970 -10.864 -20.087 1.00 56.75 162 SER A C 1
ATOM 1281 O O . SER A 1 162 ? 14.883 -11.105 -19.582 1.00 56.75 162 SER A O 1
ATOM 1283 N N . ASN A 1 163 ? 16.739 -9.849 -19.719 1.00 55.34 163 ASN A N 1
ATOM 1284 C CA . ASN A 1 163 ? 16.416 -8.850 -18.722 1.00 55.34 163 ASN A CA 1
ATOM 1285 C C . ASN A 1 163 ? 15.032 -8.230 -18.944 1.00 55.34 163 ASN A C 1
ATOM 1287 O O . ASN A 1 163 ? 14.235 -8.132 -18.021 1.00 55.34 163 ASN A O 1
ATOM 1291 N N . PHE A 1 164 ? 14.684 -7.903 -20.180 1.00 57.50 164 PHE A N 1
ATOM 1292 C CA . PHE A 1 164 ? 13.382 -7.352 -20.501 1.00 57.50 164 PHE A CA 1
ATOM 1293 C C . PHE A 1 164 ? 12.220 -8.347 -20.338 1.00 57.50 164 PHE A C 1
ATOM 1295 O O . PHE A 1 164 ? 11.194 -8.030 -19.729 1.00 57.50 164 PHE A O 1
ATOM 1302 N N . ILE A 1 165 ? 12.375 -9.558 -20.877 1.00 57.81 165 ILE A N 1
ATOM 1303 C CA . ILE A 1 165 ? 11.391 -10.641 -20.751 1.00 57.81 165 ILE A CA 1
ATOM 1304 C C . ILE A 1 165 ? 11.138 -10.963 -19.275 1.00 57.81 165 ILE A C 1
ATOM 1306 O O . ILE A 1 165 ? 9.988 -11.134 -18.866 1.00 57.81 165 ILE A O 1
ATOM 1310 N N . LEU A 1 166 ? 12.208 -10.988 -18.482 1.00 57.09 166 LEU A N 1
ATOM 1311 C CA . LEU A 1 166 ? 12.167 -11.185 -17.041 1.00 57.09 166 LEU A CA 1
ATOM 1312 C C . LEU A 1 166 ? 11.367 -10.089 -16.342 1.00 57.09 166 LEU A C 1
ATOM 1314 O O . LEU A 1 166 ? 10.500 -10.398 -15.529 1.00 57.09 166 LEU A O 1
ATOM 1318 N N . LEU A 1 167 ? 11.597 -8.826 -16.705 1.00 55.81 167 LEU A N 1
ATOM 1319 C CA . LEU A 1 167 ? 10.964 -7.678 -16.062 1.00 55.81 167 LEU A CA 1
ATOM 1320 C C . LEU A 1 167 ? 9.461 -7.536 -16.356 1.00 55.81 167 LEU A C 1
ATOM 1322 O O . LEU A 1 167 ? 8.736 -6.954 -15.550 1.00 55.81 167 LEU A O 1
ATOM 1326 N N . HIS A 1 168 ? 8.971 -8.065 -17.481 1.00 56.88 168 HIS A N 1
ATOM 1327 C CA . HIS A 1 168 ? 7.592 -7.830 -17.932 1.00 56.88 168 HIS A CA 1
ATOM 1328 C C . HIS A 1 168 ? 6.652 -9.037 -17.854 1.00 56.88 168 HIS A C 1
ATOM 1330 O O . HIS A 1 168 ? 5.462 -8.901 -18.169 1.00 56.88 168 HIS A O 1
ATOM 1336 N N . GLN A 1 169 ? 7.131 -10.200 -17.408 1.00 65.50 169 GLN A N 1
ATOM 1337 C CA . GLN A 1 169 ? 6.292 -11.385 -17.249 1.00 65.50 169 GLN A CA 1
ATOM 1338 C C . GLN A 1 169 ? 5.947 -11.685 -15.795 1.00 65.50 169 GLN A C 1
ATOM 1340 O O . GLN A 1 169 ? 6.778 -11.659 -14.893 1.00 65.50 169 GLN A O 1
ATOM 1345 N N . ARG A 1 170 ? 4.677 -12.045 -15.584 1.00 72.62 170 ARG A N 1
ATOM 1346 C CA . ARG A 1 170 ? 4.206 -12.655 -14.341 1.00 72.62 170 ARG A CA 1
ATOM 1347 C C . ARG A 1 170 ? 4.640 -14.117 -14.314 1.00 72.62 170 ARG A C 1
ATOM 1349 O O . ARG A 1 170 ? 3.844 -15.001 -14.620 1.00 72.62 170 ARG A O 1
ATOM 1356 N N . LEU A 1 171 ? 5.911 -14.344 -14.009 1.00 75.00 171 LEU A N 1
ATOM 1357 C CA . LEU A 1 171 ? 6.475 -15.684 -13.917 1.00 75.00 171 LEU A CA 1
ATOM 1358 C C . LEU A 1 171 ? 5.994 -16.396 -12.636 1.00 75.00 171 LEU A C 1
ATOM 1360 O O . LEU A 1 171 ? 5.707 -15.736 -11.626 1.00 75.00 171 LEU A O 1
ATOM 1364 N N . PRO A 1 172 ? 5.858 -17.733 -12.663 1.00 79.38 172 PRO A N 1
ATOM 1365 C CA . PRO A 1 172 ? 5.611 -18.514 -11.458 1.00 79.38 172 PRO A CA 1
ATOM 1366 C C . PRO A 1 172 ? 6.803 -18.409 -10.491 1.00 79.38 172 PRO A C 1
ATOM 1368 O O . PRO A 1 172 ? 7.922 -18.094 -10.886 1.00 79.38 172 PRO A O 1
ATOM 1371 N N . ALA A 1 173 ? 6.560 -18.669 -9.202 1.00 79.31 173 ALA A N 1
ATOM 1372 C CA . ALA A 1 173 ? 7.547 -18.424 -8.143 1.00 79.31 173 ALA A CA 1
ATOM 1373 C C . ALA A 1 173 ? 8.875 -19.184 -8.343 1.00 79.31 173 ALA A C 1
ATOM 1375 O O . ALA A 1 173 ? 9.931 -18.613 -8.111 1.00 79.31 173 ALA A O 1
ATOM 1376 N N . HIS A 1 174 ? 8.837 -20.430 -8.832 1.00 80.44 174 HIS A N 1
ATOM 1377 C CA . HIS A 1 174 ? 10.049 -21.229 -9.066 1.00 80.44 174 HIS A CA 1
ATOM 1378 C C . HIS A 1 174 ? 10.958 -20.645 -10.157 1.00 80.44 174 HIS A C 1
ATOM 1380 O O . HIS A 1 174 ? 12.179 -20.686 -10.024 1.00 80.44 174 HIS A O 1
ATOM 1386 N N . ASP A 1 175 ? 10.373 -20.065 -11.208 1.00 79.75 175 ASP A N 1
ATOM 1387 C CA . ASP A 1 175 ? 11.139 -19.397 -12.258 1.00 79.75 175 ASP A CA 1
ATOM 1388 C C . ASP A 1 175 ? 11.773 -18.124 -11.696 1.00 79.75 175 ASP A C 1
ATOM 1390 O O . ASP A 1 175 ? 12.978 -17.921 -11.842 1.00 79.75 175 ASP A O 1
ATOM 1394 N N . LEU A 1 176 ? 10.984 -17.299 -10.991 1.00 80.19 176 LEU A N 1
ATOM 1395 C CA . LEU A 1 176 ? 11.474 -16.077 -10.342 1.00 80.19 176 LEU A CA 1
ATOM 1396 C C . LEU A 1 176 ? 12.650 -16.358 -9.406 1.00 80.19 176 LEU A C 1
ATOM 1398 O O . LEU A 1 176 ? 13.628 -15.617 -9.430 1.00 80.19 176 LEU A O 1
ATOM 1402 N N . GLU A 1 177 ? 12.565 -17.435 -8.629 1.00 82.38 177 GLU A N 1
ATOM 1403 C CA . GLU A 1 177 ? 13.625 -17.891 -7.734 1.00 82.38 177 GLU A CA 1
ATOM 1404 C C . GLU A 1 177 ? 14.905 -18.221 -8.509 1.00 82.38 177 GLU A C 1
ATOM 1406 O O . GLU A 1 177 ? 15.974 -17.697 -8.195 1.00 82.38 177 GLU A O 1
ATOM 1411 N N . SER A 1 178 ? 14.792 -19.030 -9.569 1.00 80.12 178 SER A N 1
ATOM 1412 C CA . SER A 1 178 ? 15.930 -19.388 -10.420 1.00 80.12 178 SER A CA 1
ATOM 1413 C C . SER A 1 178 ? 16.595 -18.143 -11.004 1.00 80.12 178 SER A C 1
ATOM 1415 O O . SER A 1 178 ? 17.811 -17.989 -10.930 1.00 80.12 178 SER A O 1
ATOM 1417 N N . ILE A 1 179 ? 15.807 -17.201 -11.512 1.00 80.62 179 ILE A N 1
ATOM 1418 C CA . ILE A 1 179 ? 16.306 -15.947 -12.081 1.00 80.62 179 ILE A CA 1
ATOM 1419 C C . ILE A 1 179 ? 17.023 -15.116 -11.016 1.00 80.62 179 ILE A C 1
ATOM 1421 O O . ILE A 1 179 ? 18.156 -14.676 -11.217 1.00 80.62 179 ILE A O 1
ATOM 1425 N N . ALA A 1 180 ? 16.371 -14.920 -9.874 1.00 83.88 180 ALA A N 1
ATOM 1426 C CA . ALA A 1 180 ? 16.878 -14.115 -8.776 1.00 83.88 180 ALA A CA 1
ATOM 1427 C C . ALA A 1 180 ? 18.197 -14.664 -8.211 1.00 83.88 180 ALA A C 1
ATOM 1429 O O . ALA A 1 180 ? 19.097 -13.889 -7.880 1.00 83.88 180 ALA A O 1
ATOM 1430 N N . GLN A 1 181 ? 18.363 -15.989 -8.176 1.00 85.56 181 GLN A N 1
ATOM 1431 C CA . GLN A 1 181 ? 19.609 -16.633 -7.757 1.00 85.56 181 GLN A CA 1
ATOM 1432 C C . GLN A 1 181 ? 20.796 -16.321 -8.680 1.00 85.56 181 GLN A C 1
ATOM 1434 O O . GLN A 1 181 ? 21.933 -16.309 -8.197 1.00 85.56 181 GLN A O 1
ATOM 1439 N N . HIS A 1 182 ? 20.555 -16.028 -9.960 1.00 84.81 182 HIS A N 1
ATOM 1440 C CA . HIS A 1 182 ? 21.599 -15.736 -10.949 1.00 84.81 182 HIS A CA 1
ATOM 1441 C C . HIS A 1 182 ? 21.861 -14.237 -11.153 1.00 84.81 182 HIS A C 1
ATOM 1443 O O . HIS A 1 182 ? 22.797 -13.888 -11.869 1.00 84.81 182 HIS A O 1
ATOM 1449 N N . LEU A 1 183 ? 21.086 -13.349 -10.518 1.00 83.62 183 LEU A N 1
ATOM 1450 C CA . LEU A 1 183 ? 21.327 -11.908 -10.595 1.00 83.62 183 LEU A CA 1
ATOM 1451 C C . LEU A 1 183 ? 22.678 -11.539 -9.971 1.00 83.62 183 LEU A C 1
ATOM 1453 O O . LEU A 1 183 ? 22.992 -11.922 -8.839 1.00 83.62 183 LEU A O 1
ATOM 1457 N N . THR A 1 184 ? 23.457 -10.737 -10.694 1.00 84.94 184 THR A N 1
ATOM 1458 C CA . THR A 1 184 ? 24.701 -10.135 -10.202 1.00 84.94 184 THR A CA 1
ATOM 1459 C C . THR A 1 184 ? 24.522 -8.634 -9.926 1.00 84.94 184 THR A C 1
ATOM 1461 O O . THR A 1 184 ? 23.588 -8.009 -10.441 1.00 84.94 184 THR A O 1
ATOM 1464 N N . PRO A 1 185 ? 25.423 -7.991 -9.151 1.00 82.19 185 PRO A N 1
ATOM 1465 C CA . PRO A 1 185 ? 25.360 -6.541 -8.940 1.00 82.19 185 PRO A CA 1
ATOM 1466 C C . PRO A 1 185 ? 25.444 -5.740 -10.250 1.00 82.19 185 PRO A C 1
ATOM 1468 O O . PRO A 1 185 ? 24.876 -4.651 -10.357 1.00 82.19 185 PRO A O 1
ATOM 1471 N N . ILE A 1 186 ? 26.174 -6.268 -11.242 1.00 81.69 186 ILE A N 1
ATOM 1472 C CA . ILE A 1 186 ? 26.343 -5.636 -12.554 1.00 81.69 186 ILE A CA 1
ATOM 1473 C C . ILE A 1 186 ? 25.010 -5.645 -13.303 1.00 81.69 186 ILE A C 1
ATOM 1475 O O . ILE A 1 186 ? 24.608 -4.595 -13.807 1.00 81.69 186 ILE A O 1
ATOM 1479 N N . ASP A 1 187 ? 24.298 -6.775 -13.288 1.00 81.88 187 ASP A N 1
ATOM 1480 C CA . ASP A 1 187 ? 23.000 -6.917 -13.957 1.00 81.88 187 ASP A CA 1
ATOM 1481 C C . ASP A 1 187 ? 21.979 -5.940 -13.376 1.00 81.88 187 ASP A C 1
ATOM 1483 O O . ASP A 1 187 ? 21.371 -5.168 -14.112 1.00 81.88 187 ASP A O 1
ATOM 1487 N N . VAL A 1 188 ? 21.853 -5.886 -12.045 1.00 82.88 188 VAL A N 1
ATOM 1488 C CA . VAL A 1 188 ? 20.918 -4.972 -11.365 1.00 82.88 188 VAL A CA 1
ATOM 1489 C C . VAL A 1 188 ? 21.235 -3.511 -11.688 1.00 82.88 188 VAL A C 1
ATOM 1491 O O . VAL A 1 188 ? 20.330 -2.714 -11.946 1.00 82.88 188 VAL A O 1
ATOM 1494 N N . LYS A 1 189 ? 22.521 -3.138 -11.700 1.00 82.12 189 LYS A N 1
ATOM 1495 C CA . LYS A 1 189 ? 22.939 -1.768 -12.021 1.00 82.12 189 LYS A CA 1
ATOM 1496 C C . LYS A 1 189 ? 22.621 -1.408 -13.473 1.00 82.12 189 LYS A C 1
ATOM 1498 O O . LYS A 1 189 ? 22.118 -0.311 -13.721 1.00 82.12 189 LYS A O 1
ATOM 1503 N N . GLN A 1 190 ? 22.908 -2.301 -14.420 1.00 83.44 190 GLN A N 1
ATOM 1504 C CA . GLN A 1 190 ? 22.597 -2.092 -15.837 1.00 83.44 190 GLN A CA 1
ATOM 1505 C C . GLN A 1 190 ? 21.086 -2.007 -16.059 1.00 83.44 190 GLN A C 1
ATOM 1507 O O . GLN A 1 190 ? 20.617 -1.053 -16.677 1.00 83.44 190 GLN A O 1
ATOM 1512 N N . LEU A 1 191 ? 20.324 -2.923 -15.460 1.00 81.88 191 LEU A N 1
ATOM 1513 C CA . LEU A 1 191 ? 18.863 -2.933 -15.488 1.00 81.88 191 LEU A CA 1
ATOM 1514 C C . LEU A 1 191 ? 18.257 -1.643 -14.955 1.00 81.88 191 LEU A C 1
ATOM 1516 O O . LEU A 1 191 ? 17.372 -1.078 -15.587 1.00 81.88 191 LEU A O 1
ATOM 1520 N N . TYR A 1 192 ? 18.745 -1.149 -13.819 1.00 84.31 192 TYR A N 1
ATOM 1521 C CA . TYR A 1 192 ? 18.252 0.105 -13.261 1.00 84.31 192 TYR A CA 1
ATOM 1522 C C . TYR A 1 192 ? 18.604 1.313 -14.136 1.00 84.31 192 TYR A C 1
ATOM 1524 O O . TYR A 1 192 ? 17.825 2.257 -14.220 1.00 84.31 192 TYR A O 1
ATOM 1532 N N . THR A 1 193 ? 19.771 1.286 -14.784 1.00 81.56 193 THR A N 1
ATOM 1533 C CA . THR A 1 193 ? 20.219 2.377 -15.662 1.00 81.56 193 THR A CA 1
ATOM 1534 C C . THR A 1 193 ? 19.385 2.438 -16.940 1.00 81.56 193 THR A C 1
ATOM 1536 O O . THR A 1 193 ? 19.044 3.529 -17.385 1.00 81.56 193 THR A O 1
ATOM 1539 N N . LEU A 1 194 ? 19.057 1.279 -17.515 1.00 79.75 194 LEU A N 1
ATOM 1540 C CA . LEU A 1 194 ? 18.316 1.182 -18.772 1.00 79.75 194 LEU A CA 1
ATOM 1541 C C . LEU A 1 194 ? 16.798 1.263 -18.563 1.00 79.75 194 LEU A C 1
ATOM 1543 O O . LEU A 1 194 ? 16.117 1.973 -19.291 1.00 79.75 194 LEU A O 1
ATOM 1547 N N . HIS A 1 195 ? 16.262 0.571 -17.554 1.00 80.25 195 HIS A N 1
ATOM 1548 C CA . HIS A 1 195 ? 14.819 0.398 -17.358 1.00 80.25 195 HIS A CA 1
ATOM 1549 C C . HIS A 1 195 ? 14.416 0.494 -15.871 1.00 80.25 195 HIS A C 1
ATOM 1551 O O . HIS A 1 195 ? 13.933 -0.483 -15.283 1.00 80.25 195 HIS A O 1
ATOM 1557 N N . PRO A 1 196 ? 14.564 1.669 -15.228 1.00 81.75 196 PRO A N 1
ATOM 1558 C CA . PRO A 1 196 ? 14.325 1.824 -13.791 1.00 81.75 196 PRO A CA 1
ATOM 1559 C C . PRO A 1 196 ? 12.889 1.473 -13.383 1.00 81.75 196 PRO A C 1
ATOM 1561 O O . PRO A 1 196 ? 12.678 0.787 -12.383 1.00 81.75 196 PRO A O 1
ATOM 1564 N N . THR A 1 197 ? 11.892 1.897 -14.166 1.00 79.88 197 THR A N 1
ATOM 1565 C CA . THR A 1 197 ? 10.473 1.643 -13.873 1.00 79.88 197 THR A CA 1
ATOM 1566 C C . THR A 1 197 ? 10.126 0.160 -13.958 1.00 79.88 197 THR A C 1
ATOM 1568 O O . THR A 1 197 ? 9.449 -0.356 -13.071 1.00 79.88 197 THR A O 1
ATOM 1571 N N . SER A 1 198 ? 10.610 -0.537 -14.988 1.00 81.31 198 SER A N 1
ATOM 1572 C CA . SER A 1 198 ? 10.361 -1.970 -15.164 1.00 81.31 198 SER A CA 1
ATOM 1573 C C . SER A 1 198 ? 11.037 -2.794 -14.072 1.00 81.31 198 SER A C 1
ATOM 1575 O O . SER A 1 198 ? 10.415 -3.704 -13.530 1.00 81.31 198 SER A O 1
ATOM 1577 N N . LEU A 1 199 ? 12.264 -2.432 -13.674 1.00 84.88 199 LEU A N 1
ATOM 1578 C CA . LEU A 1 199 ? 12.944 -3.065 -12.542 1.00 84.88 199 LEU A CA 1
ATOM 1579 C C . LEU A 1 199 ? 12.170 -2.886 -11.235 1.00 84.88 199 LEU A C 1
ATOM 1581 O O . LEU A 1 199 ? 11.983 -3.857 -10.505 1.00 84.88 199 LEU A O 1
ATOM 1585 N N . ILE A 1 200 ? 11.678 -1.676 -10.957 1.00 84.75 200 ILE A N 1
ATOM 1586 C CA . ILE A 1 200 ? 10.852 -1.420 -9.771 1.00 84.75 200 ILE A CA 1
ATOM 1587 C C . ILE A 1 200 ? 9.591 -2.295 -9.799 1.00 84.75 200 ILE A C 1
ATOM 1589 O O . ILE A 1 200 ? 9.314 -2.983 -8.823 1.00 84.75 200 ILE A O 1
ATOM 1593 N N . GLN A 1 201 ? 8.864 -2.334 -10.918 1.00 83.25 201 GLN A N 1
ATOM 1594 C CA . GLN A 1 201 ? 7.650 -3.152 -11.051 1.00 83.25 201 GLN A CA 1
ATOM 1595 C C . GLN A 1 201 ? 7.924 -4.654 -10.895 1.00 83.25 201 GLN A C 1
ATOM 1597 O O . GLN A 1 201 ? 7.135 -5.368 -10.273 1.00 83.25 201 GLN A O 1
ATOM 1602 N N . TRP A 1 202 ? 9.039 -5.144 -11.437 1.00 86.25 202 TRP A N 1
ATOM 1603 C CA . TRP A 1 202 ? 9.429 -6.541 -11.285 1.00 86.25 202 TRP A CA 1
ATOM 1604 C C . TRP A 1 202 ? 9.801 -6.876 -9.846 1.00 86.25 202 TRP A C 1
ATOM 1606 O O . TRP A 1 202 ? 9.342 -7.892 -9.331 1.00 86.25 202 TRP A O 1
ATOM 1616 N N . LEU A 1 203 ? 10.586 -6.024 -9.180 1.00 87.69 203 LEU A N 1
ATOM 1617 C CA . LEU A 1 203 ? 10.943 -6.204 -7.772 1.00 87.69 203 LEU A CA 1
ATOM 1618 C C . LEU A 1 203 ? 9.693 -6.172 -6.883 1.00 87.69 203 LEU A C 1
ATOM 1620 O O . LEU A 1 203 ? 9.543 -7.037 -6.027 1.00 87.69 203 LEU A O 1
ATOM 1624 N N . GLU A 1 204 ? 8.762 -5.246 -7.129 1.00 84.94 204 GLU A N 1
ATOM 1625 C CA . GLU A 1 204 ? 7.461 -5.191 -6.443 1.00 84.94 204 GLU A CA 1
ATOM 1626 C C . GLU A 1 204 ? 6.682 -6.505 -6.560 1.00 84.94 204 GLU A C 1
ATOM 1628 O O . GLU A 1 204 ? 6.088 -6.983 -5.595 1.00 84.94 204 GLU A O 1
ATOM 1633 N N . TYR A 1 205 ? 6.681 -7.096 -7.752 1.00 85.38 205 TYR A N 1
ATOM 1634 C CA . TYR A 1 205 ? 5.965 -8.337 -8.019 1.00 85.38 205 TYR A CA 1
ATOM 1635 C C . TYR A 1 205 ? 6.677 -9.579 -7.470 1.00 85.38 205 TYR A C 1
ATOM 1637 O O . TYR A 1 205 ? 6.018 -10.532 -7.042 1.00 85.38 205 TYR A O 1
ATOM 1645 N N . SER A 1 206 ? 8.007 -9.587 -7.541 1.00 86.00 206 SER A N 1
ATOM 1646 C CA . SER A 1 206 ? 8.815 -10.792 -7.359 1.00 86.00 206 SER A CA 1
ATOM 1647 C C . SER A 1 206 ? 9.277 -10.963 -5.925 1.00 86.00 206 SER A C 1
ATOM 1649 O O . SER A 1 206 ? 9.220 -12.082 -5.431 1.00 86.00 206 SER A O 1
ATOM 1651 N N . LEU A 1 207 ? 9.667 -9.882 -5.236 1.00 87.56 207 LEU A N 1
ATOM 1652 C CA . LEU A 1 207 ? 10.216 -9.951 -3.876 1.00 87.56 207 LEU A CA 1
ATOM 1653 C C . LEU A 1 207 ? 9.342 -10.759 -2.894 1.00 87.56 207 LEU A C 1
ATOM 1655 O O . LEU A 1 207 ? 9.908 -11.616 -2.224 1.00 87.56 207 LEU A O 1
ATOM 1659 N N . PRO A 1 208 ? 8.000 -10.601 -2.840 1.00 85.31 208 PRO A N 1
ATOM 1660 C CA . PRO A 1 208 ? 7.147 -11.383 -1.930 1.00 85.31 208 PRO A CA 1
ATOM 1661 C C . PRO A 1 208 ? 7.033 -12.879 -2.265 1.00 85.31 208 PRO A C 1
ATOM 1663 O O . PRO A 1 208 ? 6.353 -13.621 -1.565 1.00 85.31 208 PRO A O 1
ATOM 1666 N N . LYS A 1 209 ? 7.597 -13.322 -3.393 1.00 87.50 209 LYS A N 1
ATOM 1667 C CA . LYS A 1 209 ? 7.490 -14.700 -3.895 1.00 87.50 209 LYS A CA 1
ATOM 1668 C C . LYS A 1 209 ? 8.798 -15.475 -3.820 1.00 87.50 209 LYS A C 1
ATOM 1670 O O . LYS A 1 209 ? 8.790 -16.667 -4.120 1.00 87.50 209 LYS A O 1
ATOM 1675 N N . LEU A 1 210 ? 9.895 -14.791 -3.510 1.00 88.06 210 LEU A N 1
ATOM 1676 C CA . LEU A 1 210 ? 11.210 -15.403 -3.395 1.00 88.06 210 LEU A CA 1
ATOM 1677 C C . LEU A 1 210 ? 11.318 -16.158 -2.069 1.00 88.06 210 LEU A C 1
ATOM 1679 O O . LEU A 1 210 ? 10.569 -15.897 -1.130 1.00 88.06 210 LEU A O 1
ATOM 1683 N N . SER A 1 211 ? 12.252 -17.097 -1.974 1.00 90.62 211 SER A N 1
ATOM 1684 C CA . SER A 1 211 ? 12.648 -17.629 -0.669 1.00 90.62 211 SER A CA 1
ATOM 1685 C C . SER A 1 211 ? 13.343 -16.543 0.163 1.00 90.62 211 SER A C 1
ATOM 1687 O O . SER A 1 211 ? 13.899 -15.591 -0.382 1.00 90.62 211 SER A O 1
ATOM 1689 N N . SER A 1 212 ? 13.363 -16.704 1.489 1.00 86.75 212 SER A N 1
ATOM 1690 C CA . SER A 1 212 ? 14.029 -15.760 2.399 1.00 86.75 212 SER A CA 1
ATOM 1691 C C . SER A 1 212 ? 15.509 -15.537 2.035 1.00 86.75 212 SER A C 1
ATOM 1693 O O . SER A 1 212 ? 15.962 -14.395 2.001 1.00 86.75 212 SER A O 1
ATOM 1695 N N . GLU A 1 213 ? 16.238 -16.600 1.672 1.00 89.88 213 GLU A N 1
ATOM 1696 C CA . GLU A 1 213 ? 17.653 -16.529 1.275 1.00 89.88 213 GLU A CA 1
ATOM 1697 C C . GLU A 1 213 ? 17.845 -15.727 -0.021 1.00 89.88 213 GLU A C 1
ATOM 1699 O O . GLU A 1 213 ? 18.648 -14.789 -0.083 1.00 89.88 213 GLU A O 1
ATOM 1704 N N . THR A 1 214 ? 17.074 -16.052 -1.060 1.00 87.75 214 THR A N 1
ATOM 1705 C CA . THR A 1 214 ? 17.166 -15.363 -2.353 1.00 87.75 214 THR A CA 1
ATOM 1706 C C . THR A 1 214 ? 16.692 -13.918 -2.249 1.00 87.75 214 THR A C 1
ATOM 1708 O O . THR A 1 214 ? 17.275 -13.028 -2.870 1.00 87.75 214 THR A O 1
ATOM 1711 N N . PHE A 1 215 ? 15.687 -13.652 -1.420 1.00 87.75 215 PHE A N 1
ATOM 1712 C CA . PHE A 1 215 ? 15.218 -12.310 -1.115 1.00 87.75 215 PHE A CA 1
ATOM 1713 C C . PHE A 1 215 ? 16.312 -11.440 -0.466 1.00 87.75 215 PHE A C 1
ATOM 1715 O O . PHE A 1 215 ? 16.551 -10.327 -0.947 1.00 87.75 215 PHE A O 1
ATOM 1722 N N . GLU A 1 216 ? 17.025 -11.933 0.562 1.00 87.94 216 GLU A N 1
ATOM 1723 C CA . GLU A 1 216 ? 18.156 -11.198 1.168 1.00 87.94 216 GLU A CA 1
ATOM 1724 C C . GLU A 1 216 ? 19.236 -10.899 0.139 1.00 87.94 216 GLU A C 1
ATOM 1726 O O . GLU A 1 216 ? 19.716 -9.763 0.046 1.00 87.94 216 GLU A O 1
ATOM 1731 N N . LYS A 1 217 ? 19.584 -11.912 -0.662 1.00 89.19 217 LYS A N 1
ATOM 1732 C CA . LYS A 1 217 ? 20.583 -11.787 -1.718 1.00 89.19 217 LYS A CA 1
ATOM 1733 C C . LYS A 1 217 ? 20.188 -10.696 -2.711 1.00 89.19 217 LYS A C 1
ATOM 1735 O O . LYS A 1 217 ? 20.967 -9.769 -2.921 1.00 89.19 217 LYS A O 1
ATOM 1740 N N . VAL A 1 218 ? 18.984 -10.756 -3.284 1.00 87.56 218 VAL A N 1
ATOM 1741 C CA . VAL A 1 218 ? 18.507 -9.757 -4.256 1.00 87.56 218 VAL A CA 1
ATOM 1742 C C . VAL A 1 218 ? 18.483 -8.361 -3.644 1.00 87.56 218 VAL A C 1
ATOM 1744 O O . VAL A 1 218 ? 18.954 -7.416 -4.277 1.00 87.56 218 VAL A O 1
ATOM 1747 N N . TRP A 1 219 ? 17.993 -8.211 -2.411 1.00 89.44 219 TRP A N 1
ATOM 1748 C CA . TRP A 1 219 ? 17.946 -6.905 -1.754 1.00 89.44 219 TRP A CA 1
ATOM 1749 C C . TRP A 1 219 ? 19.341 -6.313 -1.521 1.00 89.44 219 TRP A C 1
ATOM 1751 O O . TRP A 1 219 ? 19.559 -5.122 -1.767 1.00 89.44 219 TRP A O 1
ATOM 1761 N N . ALA A 1 220 ? 20.304 -7.140 -1.104 1.00 89.75 220 ALA A N 1
ATOM 1762 C CA . ALA A 1 220 ? 21.693 -6.733 -0.899 1.00 89.75 220 ALA A CA 1
ATOM 1763 C C . ALA A 1 220 ? 22.391 -6.297 -2.200 1.00 89.75 220 ALA A C 1
ATOM 1765 O O . ALA A 1 220 ? 23.302 -5.468 -2.156 1.00 89.75 220 ALA A O 1
ATOM 1766 N N . LEU A 1 221 ? 21.949 -6.810 -3.354 1.00 89.25 221 LEU A N 1
ATOM 1767 C CA . LEU A 1 221 ? 22.447 -6.411 -4.673 1.00 89.25 221 LEU A CA 1
ATOM 1768 C C . LEU A 1 221 ? 21.899 -5.056 -5.145 1.00 89.25 221 LEU A C 1
ATOM 1770 O O . LEU A 1 221 ? 22.489 -4.440 -6.037 1.00 89.25 221 LEU A O 1
ATOM 1774 N N . LEU A 1 222 ? 20.785 -4.578 -4.578 1.00 87.19 222 LEU A N 1
ATOM 1775 C CA . LEU A 1 222 ? 20.183 -3.319 -5.006 1.00 87.19 222 LEU A CA 1
ATOM 1776 C C . LEU A 1 222 ? 21.076 -2.116 -4.649 1.00 87.19 222 LEU A C 1
ATOM 1778 O O . LEU A 1 222 ? 21.545 -1.994 -3.515 1.00 87.19 222 LEU A O 1
ATOM 1782 N N . PRO A 1 223 ? 21.258 -1.153 -5.571 1.00 86.69 223 PRO A N 1
ATOM 1783 C CA . PRO A 1 223 ? 21.849 0.139 -5.254 1.00 86.69 223 PRO A CA 1
ATOM 1784 C C . PRO A 1 223 ? 21.161 0.806 -4.056 1.00 86.69 223 PRO A C 1
ATOM 1786 O O . PRO A 1 223 ? 19.935 0.788 -3.946 1.00 86.69 223 PRO A O 1
ATOM 1789 N N . LYS A 1 224 ? 21.927 1.502 -3.203 1.00 85.62 224 LYS A N 1
ATOM 1790 C CA . LYS A 1 224 ? 21.374 2.232 -2.041 1.00 85.62 224 LYS A CA 1
ATOM 1791 C C . LYS A 1 224 ? 20.260 3.214 -2.420 1.00 85.62 224 LYS A C 1
ATOM 1793 O O . LYS A 1 224 ? 19.369 3.453 -1.620 1.00 85.62 224 LYS A O 1
ATOM 1798 N N . SER A 1 225 ? 20.303 3.802 -3.616 1.00 82.56 225 SER A N 1
ATOM 1799 C CA . SER A 1 225 ? 19.235 4.674 -4.124 1.00 82.56 225 SER A CA 1
ATOM 1800 C C . SER A 1 225 ? 17.911 3.928 -4.314 1.00 82.56 225 SER A C 1
ATOM 1802 O O . SER A 1 225 ? 16.869 4.449 -3.934 1.00 82.56 225 SER A O 1
ATOM 1804 N N . LEU A 1 226 ? 17.956 2.703 -4.844 1.00 82.25 226 LEU A N 1
ATOM 1805 C CA . LEU A 1 226 ? 16.791 1.835 -5.015 1.00 82.25 226 LEU A CA 1
ATOM 1806 C C . LEU A 1 226 ? 16.290 1.276 -3.685 1.00 82.25 226 LEU A C 1
ATOM 1808 O O . LEU A 1 226 ? 15.084 1.234 -3.467 1.00 82.25 226 LEU A O 1
ATOM 1812 N N . GLN A 1 227 ? 17.196 0.918 -2.772 1.00 84.06 227 GLN A N 1
ATOM 1813 C CA . GLN A 1 227 ? 16.807 0.505 -1.421 1.00 84.06 227 GLN A CA 1
ATOM 1814 C C . GLN A 1 227 ? 16.041 1.615 -0.697 1.00 84.06 227 GLN A C 1
ATOM 1816 O O . GLN A 1 227 ? 15.155 1.318 0.086 1.00 84.06 227 GLN A O 1
ATOM 1821 N N . LYS A 1 228 ? 16.333 2.888 -0.992 1.00 80.94 228 LYS A N 1
ATOM 1822 C CA . LYS A 1 228 ? 15.611 4.053 -0.458 1.00 80.94 228 LYS A CA 1
ATOM 1823 C C . LYS A 1 228 ? 14.303 4.368 -1.191 1.00 80.94 228 LYS A C 1
ATOM 1825 O O . LYS A 1 228 ? 13.591 5.271 -0.765 1.00 80.94 228 LYS A O 1
ATOM 1830 N N . HIS A 1 229 ? 13.983 3.675 -2.284 1.00 80.88 229 HIS A N 1
ATOM 1831 C CA . HIS A 1 229 ? 12.759 3.930 -3.035 1.00 80.88 229 HIS A CA 1
ATOM 1832 C C . HIS A 1 229 ? 11.537 3.526 -2.185 1.00 80.88 229 HIS A C 1
ATOM 1834 O O . HIS A 1 229 ? 11.412 2.340 -1.865 1.00 80.88 229 HIS A O 1
ATOM 1840 N N . PRO A 1 230 ? 10.610 4.449 -1.847 1.00 74.12 230 PRO A N 1
ATOM 1841 C CA . PRO A 1 230 ? 9.558 4.204 -0.852 1.00 74.12 230 PRO A CA 1
ATOM 1842 C C . PRO A 1 230 ? 8.744 2.936 -1.120 1.00 74.12 230 PRO A C 1
ATOM 1844 O O . PRO A 1 230 ? 8.558 2.102 -0.238 1.00 74.12 230 PRO A O 1
ATOM 1847 N N . LYS A 1 231 ? 8.327 2.739 -2.375 1.00 77.25 231 LYS A N 1
ATOM 1848 C CA . LYS A 1 231 ? 7.483 1.607 -2.774 1.00 77.25 231 LYS A CA 1
ATOM 1849 C C . LYS A 1 231 ? 8.217 0.261 -2.754 1.00 77.25 231 LYS A C 1
ATOM 1851 O O . LYS A 1 231 ? 7.628 -0.758 -2.397 1.00 77.25 231 LYS A O 1
ATOM 1856 N N . LEU A 1 232 ? 9.514 0.254 -3.077 1.00 81.38 232 LEU A N 1
ATOM 1857 C CA . LEU A 1 232 ? 10.327 -0.965 -3.001 1.00 81.38 232 LEU A CA 1
ATOM 1858 C C . LEU A 1 232 ? 10.659 -1.311 -1.563 1.00 81.38 232 LEU A C 1
ATOM 1860 O O . LEU A 1 232 ? 10.584 -2.471 -1.186 1.00 81.38 232 LEU A O 1
ATOM 1864 N N . HIS A 1 233 ? 10.983 -0.304 -0.761 1.00 80.62 233 HIS A N 1
ATOM 1865 C CA . HIS A 1 233 ? 11.267 -0.475 0.653 1.00 80.62 233 HIS A CA 1
ATOM 1866 C C . HIS A 1 233 ? 10.027 -0.971 1.417 1.00 80.62 233 HIS A C 1
ATOM 1868 O O . HIS A 1 233 ? 10.161 -1.798 2.317 1.00 80.62 233 HIS A O 1
ATOM 1874 N N . LEU A 1 234 ? 8.822 -0.541 1.018 1.00 75.56 234 LEU A N 1
ATOM 1875 C CA . LEU A 1 234 ? 7.560 -1.106 1.503 1.00 75.56 234 LEU A CA 1
ATOM 1876 C C . LEU A 1 234 ? 7.367 -2.559 1.050 1.00 75.56 234 LEU A C 1
ATOM 1878 O O . LEU A 1 234 ? 7.071 -3.412 1.877 1.00 75.56 234 LEU A O 1
ATOM 1882 N N . THR A 1 235 ? 7.556 -2.854 -0.241 1.00 80.31 235 THR A N 1
ATOM 1883 C CA . THR A 1 235 ? 7.441 -4.230 -0.769 1.00 80.31 235 THR A CA 1
ATOM 1884 C C . THR A 1 235 ? 8.398 -5.171 -0.041 1.00 80.31 235 THR A C 1
ATOM 1886 O O . THR A 1 235 ? 8.011 -6.265 0.364 1.00 80.31 235 THR A O 1
ATOM 1889 N N . TRP A 1 236 ? 9.636 -4.723 0.164 1.00 85.12 236 TRP A N 1
ATOM 1890 C CA . TRP A 1 236 ? 10.634 -5.434 0.944 1.00 85.12 236 TRP A CA 1
ATOM 1891 C C . TRP A 1 236 ? 10.140 -5.696 2.361 1.00 85.12 236 TRP A C 1
ATOM 1893 O O . TRP A 1 236 ? 10.249 -6.819 2.825 1.00 85.12 236 TRP A O 1
ATOM 1903 N N . ALA A 1 237 ? 9.545 -4.712 3.035 1.00 78.00 237 ALA A N 1
ATOM 1904 C CA . ALA A 1 237 ? 9.008 -4.934 4.371 1.00 78.00 237 ALA A CA 1
ATOM 1905 C C . ALA A 1 237 ? 7.885 -5.966 4.397 1.00 78.00 237 ALA A C 1
ATOM 1907 O O . ALA A 1 237 ? 7.939 -6.873 5.221 1.00 78.00 237 ALA A O 1
ATOM 1908 N N . CYS A 1 238 ? 6.924 -5.882 3.474 1.00 76.38 238 CYS A N 1
ATOM 1909 C CA . CYS A 1 238 ? 5.864 -6.887 3.368 1.00 76.38 238 CYS A CA 1
ATOM 1910 C C . CYS A 1 238 ? 6.446 -8.299 3.203 1.00 76.38 238 CYS A C 1
ATOM 1912 O O . CYS A 1 238 ? 6.026 -9.233 3.879 1.00 76.38 238 CYS A O 1
ATOM 1914 N N . ALA A 1 239 ? 7.423 -8.454 2.306 1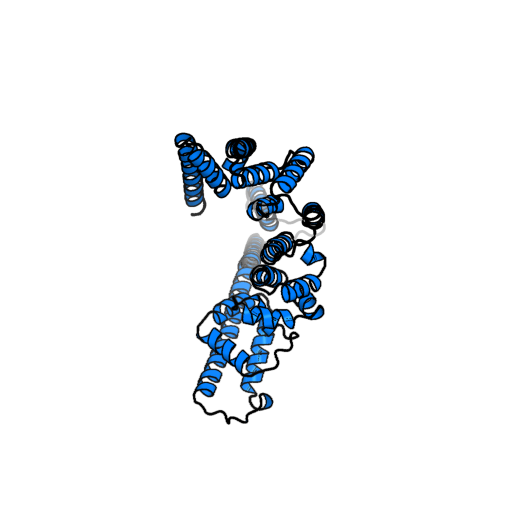.00 80.50 239 ALA A N 1
ATOM 1915 C CA . ALA A 1 239 ? 8.068 -9.737 2.049 1.00 80.50 239 ALA A CA 1
ATOM 1916 C C . ALA A 1 239 ? 8.889 -10.212 3.263 1.00 80.50 239 ALA A C 1
ATOM 1918 O O . ALA A 1 239 ? 8.766 -11.354 3.694 1.00 80.50 239 ALA A O 1
ATOM 1919 N N . ALA A 1 240 ? 9.673 -9.325 3.879 1.00 81.31 240 ALA A N 1
ATOM 1920 C CA . ALA A 1 240 ? 10.459 -9.629 5.070 1.00 81.31 240 ALA A CA 1
ATOM 1921 C C . ALA A 1 240 ? 9.577 -10.082 6.247 1.00 81.31 240 ALA A C 1
ATOM 1923 O O . ALA A 1 240 ? 9.971 -10.978 6.992 1.00 81.31 240 ALA A O 1
ATOM 1924 N N . GLU A 1 241 ? 8.380 -9.511 6.408 1.00 75.62 241 GLU A N 1
ATOM 1925 C CA . GLU A 1 241 ? 7.398 -9.959 7.401 1.00 75.62 241 GLU A CA 1
ATOM 1926 C C . GLU A 1 241 ? 6.889 -11.370 7.110 1.00 75.62 241 GLU A C 1
ATOM 1928 O O . GLU A 1 241 ? 6.902 -12.212 8.009 1.00 75.62 241 GLU A O 1
ATOM 1933 N N . GLN A 1 242 ? 6.505 -11.649 5.860 1.00 77.88 242 GLN A N 1
ATOM 1934 C CA . GLN A 1 242 ? 6.064 -12.984 5.429 1.00 77.88 242 GLN A CA 1
ATOM 1935 C C . GLN A 1 242 ? 7.127 -14.057 5.694 1.00 77.88 242 GLN A C 1
ATOM 1937 O O . GLN A 1 242 ? 6.797 -15.205 5.983 1.00 77.88 242 GLN A O 1
ATOM 1942 N N . HIS A 1 243 ? 8.401 -13.677 5.634 1.00 78.69 243 HIS A N 1
ATOM 1943 C CA . HIS A 1 243 ? 9.531 -14.552 5.927 1.00 78.69 243 HIS A CA 1
ATOM 1944 C C . HIS A 1 243 ? 10.007 -14.498 7.389 1.00 78.69 243 HIS A C 1
ATOM 1946 O O . HIS A 1 243 ? 11.018 -15.119 7.715 1.00 78.69 243 HIS A O 1
ATOM 1952 N N . HIS A 1 244 ? 9.323 -13.767 8.276 1.00 80.62 244 HIS A N 1
ATOM 1953 C CA . HIS A 1 244 ? 9.714 -13.570 9.680 1.00 80.62 244 HIS A CA 1
ATOM 1954 C C . HIS A 1 244 ? 11.149 -13.028 9.866 1.00 80.62 244 HIS A C 1
ATOM 1956 O O . HIS A 1 244 ? 11.840 -13.347 10.834 1.00 80.62 244 HIS A O 1
ATOM 1962 N N . MET A 1 245 ? 11.612 -12.185 8.943 1.00 75.25 245 MET A N 1
ATOM 1963 C CA . MET A 1 245 ? 12.999 -11.710 8.880 1.00 75.25 245 MET A CA 1
ATOM 1964 C C . MET A 1 245 ? 13.269 -10.427 9.671 1.00 75.25 245 MET A C 1
ATOM 1966 O O . MET A 1 245 ? 14.417 -9.985 9.776 1.00 75.25 245 MET A O 1
ATOM 1970 N N . PHE A 1 246 ? 12.242 -9.808 10.253 1.00 68.50 246 PHE A N 1
ATOM 1971 C CA . PHE A 1 246 ? 12.407 -8.619 11.081 1.00 68.50 246 PHE A CA 1
ATOM 1972 C C . PHE A 1 246 ? 13.060 -8.953 12.427 1.00 68.50 246 PHE A C 1
ATOM 1974 O O . PHE A 1 246 ? 12.405 -9.014 13.462 1.00 68.50 246 PHE A O 1
ATOM 1981 N N . LYS A 1 247 ? 14.388 -9.102 12.438 1.00 68.56 247 LYS A N 1
ATOM 1982 C CA . LYS A 1 247 ? 15.152 -9.209 13.692 1.00 68.56 247 LYS A CA 1
ATOM 1983 C C . LYS A 1 247 ? 15.106 -7.907 14.501 1.00 68.56 247 LYS A C 1
ATOM 1985 O O . LYS A 1 247 ? 15.208 -7.946 15.721 1.00 68.56 247 LYS A O 1
ATOM 1990 N N . GLN A 1 248 ? 14.972 -6.755 13.830 1.00 69.31 248 GLN A N 1
ATOM 1991 C CA . GLN A 1 248 ? 14.899 -5.425 14.454 1.00 69.31 248 GLN A CA 1
ATOM 1992 C C . GLN A 1 248 ? 13.957 -4.474 13.679 1.00 69.31 248 GLN A C 1
ATOM 1994 O O . GLN A 1 248 ? 14.433 -3.591 12.955 1.00 69.31 248 GLN A O 1
ATOM 1999 N N . PRO A 1 249 ? 12.625 -4.604 13.839 1.00 65.69 249 PRO A N 1
ATOM 2000 C CA . PRO A 1 249 ? 11.638 -3.749 13.166 1.00 65.69 249 PRO A CA 1
ATOM 2001 C C . PRO A 1 249 ? 11.884 -2.252 13.404 1.00 65.69 249 PRO A C 1
ATOM 2003 O O . PRO A 1 249 ? 11.721 -1.436 12.504 1.00 65.69 249 PRO A O 1
ATOM 2006 N N . GLN A 1 250 ? 12.356 -1.889 14.601 1.00 64.38 250 GLN A N 1
ATOM 2007 C CA . GLN A 1 250 ? 12.560 -0.500 15.023 1.00 64.38 250 GLN A CA 1
ATOM 2008 C C . GLN A 1 250 ? 13.672 0.229 14.250 1.00 64.38 250 GLN A C 1
ATOM 2010 O O . GLN A 1 250 ? 13.514 1.400 13.899 1.00 64.38 250 GLN A O 1
ATOM 2015 N N . ALA A 1 251 ? 14.797 -0.443 13.977 1.00 70.56 251 ALA A N 1
ATOM 2016 C CA . ALA A 1 251 ? 15.908 0.147 13.227 1.00 70.56 251 ALA A CA 1
ATOM 2017 C C . ALA A 1 251 ? 15.504 0.389 11.768 1.00 70.56 251 ALA A C 1
ATOM 2019 O O . ALA A 1 251 ? 15.736 1.473 11.231 1.00 70.56 251 ALA A O 1
ATOM 2020 N N . TRP A 1 252 ? 14.820 -0.594 11.175 1.00 72.25 252 TRP A N 1
ATOM 2021 C CA . TRP A 1 252 ? 14.244 -0.484 9.840 1.00 72.25 252 TRP A CA 1
ATOM 2022 C C . TRP A 1 252 ? 13.242 0.662 9.752 1.00 72.25 252 TRP A C 1
ATOM 2024 O O . TRP A 1 252 ? 13.367 1.511 8.873 1.00 72.25 252 TRP A O 1
ATOM 2034 N N . LEU A 1 253 ? 12.298 0.725 10.694 1.00 66.00 253 LEU A N 1
ATOM 2035 C CA . LEU A 1 253 ? 11.270 1.755 10.739 1.00 66.00 253 LEU A CA 1
ATOM 2036 C C . LEU A 1 253 ? 11.926 3.141 10.794 1.00 66.00 253 LEU A C 1
ATOM 2038 O O . LEU A 1 253 ? 11.635 4.000 9.970 1.00 66.00 253 LEU A O 1
ATOM 2042 N N . LYS A 1 254 ? 12.904 3.341 11.687 1.00 69.50 254 LYS A N 1
ATOM 2043 C CA . LYS A 1 254 ? 13.647 4.607 11.799 1.00 69.50 254 LYS A CA 1
ATOM 2044 C C . LYS A 1 254 ? 14.315 5.021 10.481 1.00 69.50 254 LYS A C 1
ATOM 2046 O O . LYS A 1 254 ? 14.323 6.207 10.154 1.00 69.50 254 LYS A O 1
ATOM 2051 N N . THR A 1 255 ? 14.876 4.070 9.735 1.00 67.06 255 THR A N 1
ATOM 2052 C CA . THR A 1 255 ? 15.464 4.327 8.413 1.00 67.06 255 THR A CA 1
ATOM 2053 C C . THR A 1 255 ? 14.394 4.602 7.361 1.00 67.06 255 THR A C 1
ATOM 2055 O O . THR A 1 255 ? 14.513 5.577 6.634 1.00 67.06 255 THR A O 1
ATOM 2058 N N . TYR A 1 256 ? 13.325 3.815 7.301 1.00 67.56 256 TYR A N 1
ATOM 2059 C CA . TYR A 1 256 ? 12.235 4.010 6.347 1.00 67.56 256 TYR A CA 1
ATOM 2060 C C . TYR A 1 256 ? 11.601 5.394 6.490 1.00 67.56 256 TYR A C 1
ATOM 2062 O O . TYR A 1 256 ? 11.408 6.112 5.516 1.00 67.56 256 TYR A O 1
ATOM 2070 N N . LEU A 1 257 ? 11.345 5.815 7.720 1.00 65.50 257 LEU A N 1
ATOM 2071 C CA . LEU A 1 257 ? 10.679 7.074 8.034 1.00 65.50 257 LEU A CA 1
ATOM 2072 C C . LEU A 1 257 ? 11.551 8.305 7.815 1.00 65.50 257 LEU A C 1
ATOM 2074 O O . LEU A 1 257 ? 11.031 9.378 7.536 1.00 65.50 257 LEU A O 1
ATOM 2078 N N . SER A 1 258 ? 12.874 8.165 7.930 1.00 69.25 258 SER A N 1
ATOM 2079 C CA . SER A 1 258 ? 13.790 9.248 7.559 1.00 69.25 258 SER A CA 1
ATOM 2080 C C . SER A 1 258 ? 13.922 9.405 6.044 1.00 69.25 258 SER A C 1
ATOM 2082 O O . SER A 1 258 ? 14.390 10.440 5.573 1.00 69.25 258 SER A O 1
ATOM 2084 N N . LEU A 1 259 ? 13.525 8.380 5.286 1.00 60.53 259 LEU A N 1
ATOM 2085 C CA . LEU A 1 259 ? 13.627 8.326 3.832 1.00 60.53 259 LEU A CA 1
ATOM 2086 C C . LEU A 1 259 ? 12.312 8.619 3.116 1.00 60.53 259 LEU A C 1
ATOM 2088 O O . LEU A 1 259 ? 12.342 8.949 1.932 1.00 60.53 259 LEU A O 1
ATOM 2092 N N . THR A 1 260 ? 11.174 8.446 3.786 1.00 59.56 260 THR A N 1
ATOM 2093 C CA . THR A 1 260 ? 9.880 8.417 3.114 1.00 59.56 260 THR A CA 1
ATOM 2094 C C . THR A 1 260 ? 9.024 9.639 3.388 1.00 59.56 260 THR A C 1
ATOM 2096 O O . THR A 1 260 ? 8.942 10.167 4.493 1.00 59.56 260 THR A O 1
ATOM 2099 N N . GLU A 1 261 ? 8.348 10.068 2.326 1.00 64.19 261 GLU A N 1
ATOM 2100 C CA . GLU A 1 261 ? 7.206 10.959 2.408 1.00 64.19 261 GLU A CA 1
ATOM 2101 C C . GLU A 1 261 ? 6.085 10.274 3.193 1.00 64.19 261 GLU A C 1
ATOM 2103 O O . GLU A 1 261 ? 5.938 9.050 3.177 1.00 64.19 261 GLU A O 1
ATOM 2108 N N . ALA A 1 262 ? 5.244 11.079 3.831 1.00 65.62 262 ALA A N 1
ATOM 2109 C CA . ALA A 1 262 ? 4.140 10.622 4.655 1.00 65.62 262 ALA A CA 1
ATOM 2110 C C . ALA A 1 262 ? 3.302 9.444 4.072 1.00 65.62 262 ALA A C 1
ATOM 2112 O O . ALA A 1 262 ? 2.958 8.577 4.868 1.00 65.62 262 ALA A O 1
ATOM 2113 N N . PRO A 1 263 ? 3.020 9.294 2.750 1.00 69.50 263 PRO A N 1
ATOM 2114 C CA . PRO A 1 263 ? 2.140 8.232 2.222 1.00 69.50 263 PRO A CA 1
ATOM 2115 C C . PRO A 1 263 ? 2.576 6.798 2.548 1.00 69.50 263 PRO A C 1
ATOM 2117 O O . PRO A 1 263 ? 1.757 5.885 2.618 1.00 69.50 263 PRO A O 1
ATOM 2120 N N . ALA A 1 264 ? 3.869 6.597 2.777 1.00 72.19 264 ALA A N 1
ATOM 2121 C CA . ALA A 1 264 ? 4.451 5.316 3.145 1.00 72.19 264 ALA A CA 1
ATOM 2122 C C . ALA A 1 264 ? 3.972 4.802 4.516 1.00 72.19 264 ALA A C 1
ATOM 2124 O O . ALA A 1 264 ? 3.811 3.594 4.691 1.00 72.19 264 ALA A O 1
ATOM 2125 N N . LEU A 1 265 ? 3.715 5.708 5.467 1.00 80.19 265 LEU A N 1
ATOM 2126 C CA . LEU A 1 265 ? 3.190 5.390 6.802 1.00 80.19 265 LEU A CA 1
ATOM 2127 C C . LEU A 1 265 ? 1.821 4.721 6.743 1.00 80.19 265 LEU A C 1
ATOM 2129 O O . LEU A 1 265 ? 1.531 3.807 7.514 1.00 80.19 265 LEU A O 1
ATOM 2133 N N . ASP A 1 266 ? 0.998 5.184 5.806 1.00 80.06 266 ASP A N 1
ATOM 2134 C CA . ASP A 1 266 ? -0.363 4.710 5.623 1.00 80.06 266 ASP A CA 1
ATOM 2135 C C . ASP A 1 266 ? -0.399 3.219 5.266 1.00 80.06 266 ASP A C 1
ATOM 2137 O O . ASP A 1 266 ? -1.221 2.453 5.767 1.00 80.06 266 ASP A O 1
ATOM 2141 N N . HIS A 1 267 ? 0.533 2.799 4.409 1.00 79.00 267 HIS A N 1
ATOM 2142 C CA . HIS A 1 267 ? 0.649 1.407 3.989 1.00 79.00 267 HIS A CA 1
ATOM 2143 C C . HIS A 1 267 ? 1.288 0.542 5.073 1.00 79.00 267 HIS A C 1
ATOM 2145 O O . HIS A 1 267 ? 0.836 -0.578 5.290 1.00 79.00 267 HIS A O 1
ATOM 2151 N N . VAL A 1 268 ? 2.288 1.068 5.792 1.00 80.44 268 VAL A N 1
ATOM 2152 C CA . VAL A 1 268 ? 2.902 0.357 6.925 1.00 80.44 268 VAL A CA 1
ATOM 2153 C C . VAL A 1 268 ? 1.852 0.014 7.983 1.00 80.44 268 VAL A C 1
ATOM 2155 O O . VAL A 1 268 ? 1.833 -1.114 8.464 1.00 80.44 268 VAL A O 1
ATOM 2158 N N . ALA A 1 269 ? 0.916 0.920 8.279 1.00 85.19 269 ALA A N 1
ATOM 2159 C CA . ALA A 1 269 ? -0.163 0.651 9.232 1.00 85.19 269 ALA A CA 1
ATOM 2160 C C . ALA A 1 269 ? -1.075 -0.528 8.830 1.00 85.19 269 ALA A C 1
ATOM 2162 O O . ALA A 1 269 ? -1.606 -1.217 9.705 1.00 85.19 269 ALA A O 1
ATOM 2163 N N . LEU A 1 270 ? -1.245 -0.790 7.528 1.00 83.25 270 LEU A N 1
ATOM 2164 C CA . LEU A 1 270 ? -2.048 -1.915 7.035 1.00 83.25 270 LEU A CA 1
ATOM 2165 C C . LEU A 1 270 ? -1.347 -3.263 7.207 1.00 83.25 270 LEU A C 1
ATOM 2167 O O . LEU A 1 270 ? -2.019 -4.258 7.462 1.00 83.25 270 LEU A O 1
ATOM 2171 N N . ILE A 1 271 ? -0.023 -3.288 7.063 1.00 79.19 271 ILE A N 1
ATOM 2172 C CA . ILE A 1 271 ? 0.754 -4.533 7.042 1.00 79.19 271 ILE A CA 1
ATOM 2173 C C . ILE A 1 271 ? 1.398 -4.860 8.388 1.00 79.19 271 ILE A C 1
ATOM 2175 O O . ILE A 1 271 ? 1.567 -6.030 8.666 1.00 79.19 271 ILE A O 1
ATOM 2179 N N . TRP A 1 272 ? 1.679 -3.867 9.248 1.00 82.19 272 TRP A N 1
ATOM 2180 C CA . TRP A 1 272 ? 2.496 -4.051 10.458 1.00 82.19 272 TRP A CA 1
ATOM 2181 C C . TRP A 1 272 ? 2.087 -5.276 11.295 1.00 82.19 272 TRP A C 1
ATOM 2183 O O . TRP A 1 272 ? 0.885 -5.443 11.516 1.00 82.19 272 TRP A O 1
ATOM 2193 N N . PRO A 1 273 ? 3.019 -6.079 11.833 1.00 80.62 273 PRO A N 1
ATOM 2194 C CA . PRO A 1 273 ? 2.662 -7.295 12.556 1.00 80.62 273 PRO A CA 1
ATOM 2195 C C . PRO A 1 273 ? 1.724 -7.040 13.744 1.00 80.62 273 PRO A C 1
ATOM 2197 O O . PRO A 1 273 ? 1.958 -6.136 14.549 1.00 80.62 273 PRO A O 1
ATOM 2200 N N . GLU A 1 274 ? 0.683 -7.870 13.899 1.00 85.69 274 GLU A N 1
ATOM 2201 C CA . GLU A 1 274 ? -0.341 -7.685 14.947 1.00 85.69 274 GLU A CA 1
ATOM 2202 C C . GLU A 1 274 ? 0.240 -7.674 16.368 1.00 85.69 274 GLU A C 1
ATOM 2204 O O . GLU A 1 274 ? -0.174 -6.876 17.211 1.00 85.69 274 GLU A O 1
ATOM 2209 N N . HIS A 1 275 ? 1.243 -8.518 16.618 1.00 84.44 275 HIS A N 1
ATOM 2210 C CA . HIS A 1 275 ? 1.907 -8.639 17.916 1.00 84.44 275 HIS A CA 1
ATOM 2211 C C . HIS A 1 275 ? 2.759 -7.415 18.292 1.00 84.44 275 HIS A C 1
ATOM 2213 O O . HIS A 1 275 ? 3.147 -7.291 19.450 1.00 84.44 275 HIS A O 1
ATOM 2219 N N . ASP A 1 276 ? 3.037 -6.510 17.347 1.00 84.44 276 ASP A N 1
ATOM 2220 C CA . ASP A 1 276 ? 3.881 -5.328 17.560 1.00 84.44 276 ASP A CA 1
ATOM 2221 C C . ASP A 1 276 ? 3.133 -3.997 17.342 1.00 84.44 276 ASP A C 1
ATOM 2223 O O . ASP A 1 276 ? 3.734 -2.920 17.283 1.00 84.44 276 ASP A O 1
ATOM 2227 N N . LEU A 1 277 ? 1.796 -4.037 17.251 1.00 89.94 277 LEU A N 1
ATOM 2228 C CA . LEU A 1 277 ? 0.984 -2.834 17.025 1.00 89.94 277 LEU A CA 1
ATOM 2229 C C . LEU A 1 277 ? 1.105 -1.804 18.159 1.00 89.94 277 LEU A C 1
ATOM 2231 O O . LEU A 1 277 ? 0.938 -0.615 17.907 1.00 89.94 277 LEU A O 1
ATOM 2235 N N . ASP A 1 278 ? 1.405 -2.214 19.395 1.00 92.38 278 ASP A N 1
ATOM 2236 C CA . ASP A 1 278 ? 1.574 -1.273 20.515 1.00 92.38 278 ASP A CA 1
ATOM 2237 C C . ASP A 1 278 ? 2.833 -0.411 20.379 1.00 92.38 278 ASP A C 1
ATOM 2239 O O . ASP A 1 278 ? 2.773 0.804 20.587 1.00 92.38 278 ASP A O 1
ATOM 2243 N N . HIS A 1 279 ? 3.963 -0.996 19.970 1.00 84.88 279 HIS A N 1
ATOM 2244 C CA . HIS A 1 279 ? 5.175 -0.220 19.693 1.00 84.88 279 HIS A CA 1
ATOM 2245 C C . HIS A 1 279 ? 4.972 0.709 18.498 1.00 84.88 279 HIS A C 1
ATOM 2247 O O . HIS A 1 279 ? 5.400 1.867 18.532 1.00 84.88 279 HIS A O 1
ATOM 2253 N N . TRP A 1 280 ? 4.270 0.232 17.468 1.00 87.75 280 TRP A N 1
ATOM 2254 C CA . TRP A 1 280 ? 3.906 1.050 16.316 1.00 87.75 280 TRP A CA 1
ATOM 2255 C C . TRP A 1 280 ? 3.011 2.234 16.698 1.00 87.75 280 TRP A C 1
ATOM 2257 O O . TRP A 1 280 ? 3.290 3.361 16.288 1.00 87.75 280 TRP A O 1
ATOM 2267 N N . LEU A 1 281 ? 2.008 2.031 17.560 1.00 92.62 281 LEU A N 1
ATOM 2268 C CA . LEU A 1 281 ? 1.181 3.118 18.092 1.00 92.62 281 LEU A CA 1
ATOM 2269 C C . LEU A 1 281 ? 2.005 4.138 18.876 1.00 92.62 281 LEU A C 1
ATOM 2271 O O . LEU A 1 281 ? 1.891 5.332 18.610 1.00 92.62 281 LEU A O 1
ATOM 2275 N N . GLN A 1 282 ? 2.865 3.695 19.799 1.00 90.06 282 GLN A N 1
ATOM 2276 C CA . GLN A 1 282 ? 3.734 4.608 20.554 1.00 90.06 282 GLN A CA 1
ATOM 2277 C C . GLN A 1 282 ? 4.598 5.461 19.625 1.00 90.06 282 GLN A C 1
ATOM 2279 O O . GLN A 1 282 ? 4.830 6.646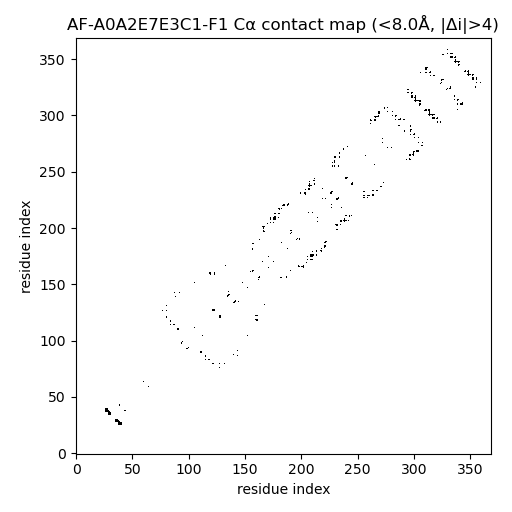 19.885 1.00 90.06 282 GLN A O 1
ATOM 2284 N N . TRP A 1 283 ? 5.083 4.858 18.541 1.00 86.94 283 TRP A N 1
ATOM 2285 C CA . TRP A 1 283 ? 5.850 5.567 17.536 1.00 86.94 283 TRP A CA 1
ATOM 2286 C C . TRP A 1 283 ? 4.986 6.579 16.772 1.00 86.94 283 TRP A C 1
ATOM 2288 O O . TRP A 1 283 ? 5.345 7.757 16.715 1.00 86.94 283 TRP A O 1
ATOM 2298 N N . LEU A 1 284 ? 3.828 6.159 16.251 1.00 90.44 284 LEU A N 1
ATOM 2299 C CA . LEU A 1 284 ? 2.901 7.032 15.530 1.00 90.44 284 LEU A CA 1
ATOM 2300 C C . LEU A 1 284 ? 2.437 8.212 16.388 1.00 90.44 284 LEU A C 1
ATOM 2302 O O . LEU A 1 284 ? 2.354 9.331 15.888 1.00 90.44 284 LEU A O 1
ATOM 2306 N N . SER A 1 285 ? 2.197 8.002 17.684 1.00 90.38 285 SER A N 1
ATOM 2307 C CA . SER A 1 285 ? 1.859 9.082 18.614 1.00 90.38 285 SER A CA 1
ATOM 2308 C C . SER A 1 285 ? 2.992 10.104 18.735 1.00 90.38 285 SER A C 1
ATOM 2310 O O . SER A 1 285 ? 2.732 11.303 18.708 1.00 90.38 285 SER A O 1
ATOM 2312 N N . LYS A 1 286 ? 4.257 9.665 18.806 1.00 87.19 286 LYS A N 1
ATOM 2313 C CA . LYS A 1 286 ? 5.413 10.582 18.807 1.00 87.19 286 LYS A CA 1
ATOM 2314 C C . LYS A 1 286 ? 5.537 11.333 17.483 1.00 87.19 286 LYS A C 1
ATOM 2316 O O . LYS A 1 286 ? 5.769 12.538 17.495 1.00 87.19 286 LYS A O 1
ATOM 2321 N N . ALA A 1 287 ? 5.344 10.644 16.360 1.00 83.81 287 ALA A N 1
ATOM 2322 C CA . ALA A 1 287 ? 5.378 11.254 15.034 1.00 83.81 287 ALA A CA 1
ATOM 2323 C C . ALA A 1 287 ? 4.254 12.282 14.841 1.00 83.81 287 ALA A C 1
ATOM 2325 O O . ALA A 1 287 ? 4.459 13.322 14.220 1.00 83.81 287 ALA A O 1
ATOM 2326 N N . HIS A 1 288 ? 3.075 12.022 15.408 1.00 87.81 288 HIS A N 1
ATOM 2327 C CA . HIS A 1 288 ? 1.944 12.945 15.365 1.00 87.81 288 HIS A CA 1
ATOM 2328 C C . HIS A 1 288 ? 2.270 14.279 16.047 1.00 87.81 288 HIS A C 1
ATOM 2330 O O . HIS A 1 288 ? 1.884 15.332 15.546 1.00 87.81 288 HIS A O 1
ATOM 2336 N N . LEU A 1 289 ? 3.046 14.244 17.137 1.00 86.75 289 LEU A N 1
ATOM 2337 C CA . LEU A 1 289 ? 3.506 15.447 17.835 1.00 86.75 289 LEU A CA 1
ATOM 2338 C C . LEU A 1 289 ? 4.518 16.259 17.015 1.00 86.75 289 LEU A C 1
ATOM 2340 O O . LEU A 1 289 ? 4.543 17.481 17.127 1.00 86.75 289 LEU A O 1
ATOM 2344 N N . THR A 1 290 ? 5.348 15.608 16.194 1.00 81.94 290 THR A N 1
ATOM 2345 C CA . THR A 1 290 ? 6.372 16.295 15.386 1.00 81.94 290 THR A CA 1
ATOM 2346 C C . THR A 1 290 ? 5.874 16.724 14.005 1.00 81.94 290 THR A C 1
ATOM 2348 O O . THR A 1 290 ? 6.437 17.645 13.415 1.00 81.94 290 THR A O 1
ATOM 2351 N N . HIS A 1 291 ? 4.824 16.086 13.481 1.00 80.81 291 HIS A N 1
ATOM 2352 C CA . HIS A 1 291 ? 4.330 16.274 12.111 1.00 80.81 291 HIS A CA 1
ATOM 2353 C C . HIS A 1 291 ? 2.798 16.417 12.049 1.00 80.81 291 HIS A C 1
ATOM 2355 O O . HIS A 1 291 ? 2.129 15.795 11.216 1.00 80.81 291 HIS A O 1
ATOM 2361 N N . SER A 1 292 ? 2.237 17.265 12.915 1.00 76.94 292 SER A N 1
ATOM 2362 C CA . SER A 1 292 ? 0.786 17.456 13.084 1.00 76.94 292 SER A CA 1
ATOM 2363 C C . SER A 1 292 ? 0.037 17.912 11.823 1.00 76.94 292 SER A C 1
ATOM 2365 O O . SER A 1 292 ? -1.159 17.667 11.710 1.00 76.94 292 SER A O 1
ATOM 2367 N N . ASN A 1 293 ? 0.721 18.515 10.846 1.00 75.56 293 ASN A N 1
ATOM 2368 C CA . ASN A 1 293 ? 0.099 19.044 9.624 1.00 75.56 293 ASN A CA 1
ATOM 2369 C C . ASN A 1 293 ? -0.162 17.991 8.530 1.00 75.56 293 ASN A C 1
ATOM 2371 O O . ASN A 1 293 ? -0.594 18.346 7.434 1.00 75.56 293 ASN A O 1
ATOM 2375 N N . THR A 1 294 ? 0.129 16.711 8.772 1.00 85.50 294 THR A N 1
ATOM 2376 C CA . THR A 1 294 ? -0.037 15.659 7.757 1.00 85.50 294 THR A CA 1
ATOM 2377 C C . THR A 1 294 ? -1.249 14.785 8.068 1.00 85.50 294 THR A C 1
ATOM 2379 O O . THR A 1 294 ? -1.323 14.190 9.138 1.00 85.50 294 THR A O 1
ATOM 2382 N N . ILE A 1 295 ? -2.179 14.643 7.113 1.00 89.94 295 ILE A N 1
ATOM 2383 C CA . ILE A 1 295 ? -3.381 13.788 7.261 1.00 89.94 295 ILE A CA 1
ATOM 2384 C C . ILE A 1 295 ? -3.039 12.304 7.439 1.00 89.94 295 ILE A C 1
ATOM 2386 O O . ILE A 1 295 ? -3.846 11.504 7.903 1.00 89.94 295 ILE A O 1
ATOM 2390 N N . ILE A 1 296 ? -1.819 11.930 7.063 1.00 89.12 296 ILE A N 1
ATOM 2391 C CA . ILE A 1 296 ? -1.411 10.541 6.932 1.00 89.12 296 ILE A CA 1
ATOM 2392 C C . ILE A 1 296 ? -1.069 9.917 8.287 1.00 89.12 296 ILE A C 1
ATOM 2394 O O . ILE A 1 296 ? -1.321 8.733 8.486 1.00 89.12 296 ILE A O 1
ATOM 2398 N N . ILE A 1 297 ? -0.558 10.690 9.248 1.00 90.12 297 ILE A N 1
ATOM 2399 C CA . ILE A 1 297 ? -0.300 10.153 10.591 1.00 90.12 297 ILE A CA 1
ATOM 2400 C C . ILE A 1 297 ? -1.607 9.844 11.336 1.00 90.12 297 ILE A C 1
ATOM 2402 O O . ILE A 1 297 ? -1.732 8.720 11.823 1.00 90.12 297 ILE A O 1
ATOM 2406 N N . PRO A 1 298 ? -2.601 10.757 11.410 1.00 93.94 298 PRO A N 1
ATOM 2407 C CA . PRO A 1 298 ? -3.918 10.425 11.946 1.00 93.94 298 PRO A CA 1
ATOM 2408 C C . PRO A 1 298 ? -4.543 9.222 11.247 1.00 93.94 298 PRO A C 1
ATOM 2410 O O . PRO A 1 298 ? -5.111 8.359 11.906 1.00 93.94 298 PRO A O 1
ATOM 2413 N N . LEU A 1 299 ? -4.387 9.115 9.930 1.00 93.38 299 LEU A N 1
ATOM 2414 C CA . LEU A 1 299 ? -4.901 7.978 9.185 1.00 93.38 299 LEU A CA 1
ATOM 2415 C C . LEU A 1 299 ? -4.209 6.655 9.561 1.00 93.38 299 LEU A C 1
ATOM 2417 O O . LEU A 1 299 ? -4.878 5.654 9.825 1.00 93.38 299 LEU A O 1
ATOM 2421 N N . ALA A 1 300 ? -2.877 6.651 9.651 1.00 92.75 300 ALA A N 1
ATOM 2422 C CA . ALA A 1 300 ? -2.108 5.494 10.095 1.00 92.75 300 ALA A CA 1
ATOM 2423 C C . ALA A 1 300 ? -2.476 5.092 11.536 1.00 92.75 300 ALA A C 1
ATOM 2425 O O . ALA A 1 300 ? -2.623 3.901 11.822 1.00 92.75 300 ALA A O 1
ATOM 2426 N N . LEU A 1 301 ? -2.694 6.067 12.430 1.00 94.75 301 LEU A N 1
ATOM 2427 C CA . LEU A 1 301 ? -3.222 5.834 13.780 1.00 94.75 301 LEU A CA 1
ATOM 2428 C C . LEU A 1 301 ? -4.608 5.188 13.721 1.00 94.75 301 LEU A C 1
ATOM 2430 O O . LEU A 1 301 ? -4.818 4.154 14.354 1.00 94.75 301 LEU A O 1
ATOM 2434 N N . ALA A 1 302 ? -5.527 5.740 12.926 1.00 95.62 302 ALA A N 1
ATOM 2435 C CA . ALA A 1 302 ? -6.887 5.234 12.785 1.00 95.62 302 ALA A CA 1
ATOM 2436 C C . ALA A 1 302 ? -6.912 3.764 12.338 1.00 95.62 302 ALA A C 1
ATOM 2438 O O . ALA A 1 302 ? -7.572 2.935 12.966 1.00 95.62 302 ALA A O 1
ATOM 2439 N N . ARG A 1 303 ? -6.127 3.417 11.310 1.00 94.88 303 ARG A N 1
ATOM 2440 C CA . ARG A 1 303 ? -5.976 2.038 10.812 1.00 94.88 303 ARG A CA 1
ATOM 2441 C C . ARG A 1 303 ? -5.366 1.105 11.847 1.00 94.88 303 ARG A C 1
ATOM 2443 O O . ARG A 1 303 ? -5.831 -0.018 12.018 1.00 94.88 303 ARG A O 1
ATOM 2450 N N . THR A 1 304 ? -4.354 1.575 12.568 1.00 94.88 304 THR A N 1
ATOM 2451 C CA . THR A 1 304 ? -3.700 0.776 13.609 1.00 94.88 304 THR A CA 1
ATOM 2452 C C . THR A 1 304 ? -4.664 0.479 14.761 1.00 94.88 304 THR A C 1
ATOM 2454 O O . THR A 1 304 ? -4.781 -0.669 15.188 1.00 94.88 304 THR A O 1
ATOM 2457 N N . TYR A 1 305 ? -5.422 1.479 15.219 1.00 97.19 305 TYR A N 1
ATOM 2458 C CA . TYR A 1 305 ? -6.464 1.295 16.231 1.00 97.19 305 TYR A CA 1
ATOM 2459 C C . TYR A 1 305 ? -7.598 0.389 15.750 1.00 97.19 305 TYR A C 1
ATOM 2461 O O . TYR A 1 305 ? -8.058 -0.466 16.507 1.00 97.19 305 TYR A O 1
ATOM 2469 N N . TYR A 1 306 ? -8.007 0.524 14.487 1.00 96.12 306 TYR A N 1
ATOM 2470 C CA . TYR A 1 306 ? -9.002 -0.350 13.871 1.00 96.12 306 TYR A CA 1
ATOM 2471 C C . TYR A 1 306 ? -8.555 -1.817 13.904 1.00 96.12 306 TYR A C 1
ATOM 2473 O O . TYR A 1 306 ? -9.302 -2.675 14.370 1.00 96.12 306 TYR A O 1
ATOM 2481 N N . ARG A 1 307 ? -7.301 -2.099 13.523 1.00 94.69 307 ARG A N 1
ATOM 2482 C CA . ARG A 1 307 ? -6.715 -3.450 13.577 1.00 94.69 307 ARG A CA 1
ATOM 2483 C C . ARG A 1 307 ? -6.615 -4.011 14.997 1.00 94.69 307 ARG A C 1
ATOM 2485 O O . ARG A 1 307 ? -6.795 -5.206 15.188 1.00 94.69 307 ARG A O 1
ATOM 2492 N N . LYS A 1 308 ? -6.405 -3.159 16.006 1.00 96.12 308 LYS A N 1
ATOM 2493 C CA . LYS A 1 308 ? -6.472 -3.547 17.429 1.00 96.12 308 LYS A CA 1
ATOM 2494 C C . LYS A 1 308 ? -7.903 -3.692 17.968 1.00 96.12 308 LYS A C 1
ATOM 2496 O O . LYS A 1 308 ? -8.071 -3.866 19.174 1.00 96.12 308 LYS A O 1
ATOM 2501 N N . ASN A 1 309 ? -8.929 -3.574 17.121 1.00 96.62 309 ASN A N 1
ATOM 2502 C CA . ASN A 1 309 ? -10.341 -3.548 17.509 1.00 96.62 309 ASN A CA 1
ATOM 2503 C C . ASN A 1 309 ? -10.683 -2.437 18.532 1.00 96.62 309 ASN A C 1
ATOM 2505 O O . ASN A 1 309 ? -11.627 -2.537 19.314 1.00 96.62 309 ASN A O 1
ATOM 2509 N N . GLN A 1 310 ? -9.908 -1.349 18.536 1.00 97.50 310 GLN A N 1
ATOM 2510 C CA . GLN A 1 310 ? -10.113 -0.161 19.367 1.00 97.50 310 GLN A CA 1
ATOM 2511 C C . GLN A 1 310 ? -10.905 0.881 18.565 1.00 97.50 310 GLN A C 1
ATOM 2513 O O . GLN A 1 310 ? -10.400 1.936 18.176 1.00 97.50 310 GLN A O 1
ATOM 2518 N N . LEU A 1 311 ? -12.161 0.536 18.258 1.00 98.12 311 LEU A N 1
ATOM 2519 C CA . LEU A 1 311 ? -12.978 1.229 17.255 1.00 98.12 311 LEU A CA 1
ATOM 2520 C C . LEU A 1 311 ? -13.257 2.702 17.592 1.00 98.12 311 LEU A C 1
ATOM 2522 O O . LEU A 1 311 ? -13.305 3.531 16.689 1.00 98.12 311 LEU A O 1
ATOM 2526 N N . ASN A 1 312 ? -13.382 3.054 18.874 1.00 97.81 312 ASN A N 1
ATOM 2527 C CA . ASN A 1 312 ? -13.613 4.441 19.293 1.00 97.81 312 ASN A CA 1
ATOM 2528 C C . ASN A 1 312 ? -12.392 5.331 19.021 1.00 97.81 312 ASN A C 1
ATOM 2530 O O . ASN A 1 312 ? -12.538 6.432 18.494 1.00 97.81 312 ASN A O 1
ATOM 2534 N N . GLN A 1 313 ? -11.188 4.843 19.328 1.00 97.94 313 GLN A N 1
ATOM 2535 C CA . GLN A 1 313 ? -9.939 5.540 19.017 1.00 97.94 313 GLN A CA 1
ATOM 2536 C C . GLN A 1 313 ? -9.734 5.638 17.502 1.00 97.94 313 GLN A C 1
ATOM 2538 O O . GLN A 1 313 ? -9.371 6.699 16.995 1.00 97.94 313 GLN A O 1
ATOM 2543 N N . ALA A 1 314 ? -10.028 4.558 16.768 1.00 97.50 314 ALA A N 1
ATOM 2544 C CA . ALA A 1 314 ? -9.988 4.569 15.309 1.00 97.50 314 ALA A CA 1
ATOM 2545 C C . ALA A 1 314 ? -10.911 5.656 14.738 1.00 97.50 314 ALA A C 1
ATOM 2547 O O . ALA A 1 314 ? -10.484 6.473 13.921 1.00 97.50 314 ALA A O 1
ATOM 2548 N N . LEU A 1 315 ? -12.155 5.708 15.225 1.00 97.31 315 LEU A N 1
ATOM 2549 C CA . LEU A 1 315 ? -13.147 6.692 14.811 1.00 97.31 315 LEU A CA 1
ATOM 2550 C C . LEU A 1 315 ? -12.693 8.125 15.109 1.00 97.31 315 LEU A C 1
ATOM 2552 O O . LEU A 1 315 ? -12.784 8.976 14.227 1.00 97.31 315 LEU A O 1
ATOM 2556 N N . GLN A 1 316 ? -12.163 8.385 16.308 1.00 97.25 316 GLN A N 1
ATOM 2557 C CA . GLN A 1 316 ? -11.656 9.706 16.692 1.00 97.25 316 GLN A CA 1
ATOM 2558 C C . GLN A 1 316 ? -10.598 10.215 15.702 1.00 97.25 316 GLN A C 1
ATOM 2560 O O . GLN A 1 316 ? -10.632 11.374 15.284 1.00 97.25 316 GLN A O 1
ATOM 2565 N N . HIS A 1 317 ? -9.672 9.346 15.294 1.00 96.44 317 HIS A N 1
ATOM 2566 C CA . HIS A 1 317 ? -8.626 9.719 14.349 1.00 96.44 317 HIS A CA 1
ATOM 2567 C C . HIS A 1 317 ? -9.155 9.913 12.925 1.00 96.44 317 HIS A C 1
ATOM 2569 O O . HIS A 1 317 ? -8.786 10.903 12.296 1.00 96.44 317 HIS A O 1
ATOM 2575 N N . TYR A 1 318 ? -10.070 9.068 12.438 1.00 96.12 318 TYR A N 1
ATOM 2576 C CA . TYR A 1 318 ? -10.723 9.310 11.145 1.00 96.12 3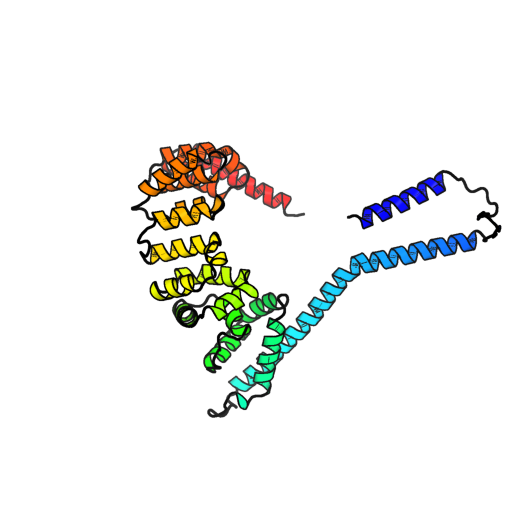18 TYR A CA 1
ATOM 2577 C C . TYR A 1 318 ? -11.500 10.631 11.134 1.00 96.12 318 TYR A C 1
ATOM 2579 O O . TYR A 1 318 ? -11.420 11.383 10.166 1.00 96.12 318 TYR A O 1
ATOM 2587 N N . GLN A 1 319 ? -12.207 10.951 12.221 1.00 94.56 319 GLN A N 1
ATOM 2588 C CA . GLN A 1 319 ? -12.952 12.204 12.354 1.00 94.56 319 GLN A CA 1
ATOM 2589 C C . GLN A 1 319 ? -12.038 13.433 12.355 1.00 94.56 319 GLN A C 1
ATOM 2591 O O . GLN A 1 319 ? -12.397 14.459 11.780 1.00 94.56 319 GLN A O 1
ATOM 2596 N N . SER A 1 320 ? -10.833 13.332 12.929 1.00 94.69 320 SER A N 1
ATOM 2597 C CA . SER A 1 320 ? -9.874 14.448 12.921 1.00 94.69 320 SER A CA 1
ATOM 2598 C C . SER A 1 320 ? -9.392 14.856 11.524 1.00 94.69 320 SER A C 1
ATOM 2600 O O . SER A 1 320 ? -8.916 15.976 11.367 1.00 94.69 320 SER A O 1
ATOM 2602 N N . ILE A 1 321 ? -9.542 13.978 10.526 1.00 93.62 321 ILE A N 1
ATOM 2603 C CA . ILE A 1 321 ? -9.169 14.222 9.123 1.00 93.62 321 ILE A CA 1
ATOM 2604 C C . ILE A 1 321 ? -10.375 14.154 8.178 1.00 93.62 321 ILE A C 1
ATOM 2606 O O . ILE A 1 321 ? -10.217 14.102 6.960 1.00 93.62 321 ILE A O 1
ATOM 2610 N N . GLU A 1 322 ? -11.599 14.108 8.711 1.00 89.62 322 GLU A N 1
ATOM 2611 C CA . GLU A 1 322 ? -12.801 13.819 7.924 1.00 89.62 322 GLU A CA 1
ATOM 2612 C C . GLU A 1 322 ? -13.009 14.835 6.787 1.00 89.62 322 GLU A C 1
ATOM 2614 O O . GLU A 1 322 ? -13.387 14.461 5.675 1.00 89.62 322 GLU A O 1
ATOM 2619 N N . ARG A 1 323 ? -12.702 16.117 7.030 1.00 89.00 323 ARG A N 1
ATOM 2620 C CA . ARG A 1 323 ? -12.829 17.175 6.013 1.00 89.00 323 ARG A CA 1
ATOM 2621 C C . ARG A 1 323 ? -11.906 16.926 4.825 1.00 89.00 323 ARG A C 1
ATOM 2623 O O . ARG A 1 323 ? -12.320 17.094 3.680 1.00 89.00 323 ARG A O 1
ATOM 2630 N N . GLU A 1 324 ? -10.676 16.517 5.098 1.00 87.50 324 GLU A N 1
ATOM 2631 C CA . GLU A 1 324 ? -9.667 16.201 4.098 1.00 87.50 324 GLU A CA 1
ATOM 2632 C C . GLU A 1 324 ? -10.001 14.895 3.370 1.00 87.50 324 GLU A C 1
ATOM 2634 O O . GLU A 1 324 ? -9.817 14.805 2.153 1.00 87.50 324 GLU A O 1
ATOM 2639 N N . LEU A 1 325 ? -10.571 13.907 4.071 1.00 79.25 325 LEU A N 1
ATOM 2640 C CA . LEU A 1 325 ? -11.008 12.648 3.462 1.00 79.25 325 LEU A CA 1
ATOM 2641 C C . LEU A 1 325 ? -12.091 12.866 2.394 1.00 79.25 325 LEU A C 1
ATOM 2643 O O . LEU A 1 325 ? -12.014 12.302 1.296 1.00 79.25 325 LEU A O 1
ATOM 2647 N N . TYR A 1 326 ? -13.063 13.739 2.673 1.00 80.56 326 TYR A N 1
ATOM 2648 C CA . TYR A 1 326 ? -14.126 14.087 1.725 1.00 80.56 326 TYR A CA 1
ATOM 2649 C C . TYR A 1 326 ? -13.638 14.825 0.472 1.00 80.56 326 TYR A C 1
ATOM 2651 O O . TYR A 1 326 ? -14.393 14.924 -0.497 1.00 80.56 326 TYR A O 1
ATOM 2659 N N . ALA A 1 327 ? -12.397 15.313 0.435 1.00 82.00 327 ALA A N 1
ATOM 2660 C CA . ALA A 1 327 ? -11.884 15.992 -0.746 1.00 82.00 327 ALA A CA 1
ATOM 2661 C C . ALA A 1 327 ? -11.518 15.008 -1.867 1.00 82.00 327 ALA A C 1
ATOM 2663 O O . ALA A 1 327 ? -11.890 15.266 -3.004 1.00 82.00 327 ALA A O 1
ATOM 2664 N N . ASN A 1 328 ? -10.818 13.898 -1.576 1.00 76.81 328 ASN A N 1
ATOM 2665 C CA . ASN A 1 328 ? -10.231 13.037 -2.625 1.00 76.81 328 ASN A CA 1
ATOM 2666 C C . ASN A 1 328 ? -9.950 11.572 -2.219 1.00 76.81 328 ASN A C 1
ATOM 2668 O O . ASN A 1 328 ? -9.246 10.861 -2.935 1.00 76.81 328 ASN A O 1
ATOM 2672 N N . HIS A 1 329 ? -10.468 11.093 -1.087 1.00 83.38 329 HIS A N 1
ATOM 2673 C CA . HIS A 1 329 ? -10.000 9.844 -0.478 1.00 83.38 329 HIS A CA 1
ATOM 2674 C C . HIS A 1 329 ? -11.134 8.825 -0.279 1.00 83.38 329 HIS A C 1
ATOM 2676 O O . HIS A 1 329 ? -11.464 8.438 0.840 1.00 83.38 329 HIS A O 1
ATOM 2682 N N . SER A 1 330 ? -11.745 8.371 -1.382 1.00 87.62 330 SER A N 1
ATOM 2683 C CA . SER A 1 330 ? -12.902 7.458 -1.342 1.00 87.62 330 SER A CA 1
ATOM 2684 C C . SER A 1 330 ? -12.616 6.134 -0.624 1.00 87.62 330 SER A C 1
ATOM 2686 O O . SER A 1 330 ? -13.489 5.619 0.072 1.00 87.62 330 SER A O 1
ATOM 2688 N N . GLN A 1 331 ? -11.392 5.608 -0.731 1.00 89.94 331 GLN A N 1
ATOM 2689 C CA . GLN A 1 331 ? -10.974 4.407 -0.003 1.00 89.94 331 GLN A CA 1
ATOM 2690 C C . GLN A 1 331 ? -11.023 4.614 1.517 1.00 89.94 331 GLN A C 1
ATOM 2692 O O . GLN A 1 331 ? -11.548 3.780 2.246 1.00 89.94 331 GLN A O 1
ATOM 2697 N N . HIS A 1 332 ? -10.523 5.744 2.002 1.00 91.69 332 HIS A N 1
ATOM 2698 C CA . HIS A 1 332 ? -10.478 6.052 3.430 1.00 91.69 332 HIS A CA 1
ATOM 2699 C C . HIS A 1 332 ? -11.869 6.361 4.000 1.00 91.69 332 HIS A C 1
ATOM 2701 O O . HIS A 1 332 ? -12.165 6.015 5.141 1.00 91.69 332 HIS A O 1
ATOM 2707 N N . LEU A 1 333 ? -12.764 6.938 3.189 1.00 92.94 333 LEU A N 1
ATOM 2708 C CA . LEU A 1 333 ? -14.181 7.073 3.545 1.00 92.94 333 LEU A CA 1
ATOM 2709 C C . LEU A 1 333 ? -14.877 5.715 3.690 1.00 92.94 333 LEU A C 1
ATOM 2711 O O . LEU A 1 333 ? -15.761 5.573 4.535 1.00 92.94 333 LEU A O 1
ATOM 2715 N N . LEU A 1 334 ? -14.489 4.717 2.889 1.00 95.06 334 LEU A N 1
ATOM 2716 C CA . LEU A 1 334 ? -15.026 3.363 3.014 1.00 95.06 334 LEU A CA 1
ATOM 2717 C C . LEU A 1 334 ? -14.591 2.726 4.339 1.00 95.06 334 LEU A C 1
ATOM 2719 O O . LEU A 1 334 ? -15.418 2.134 5.027 1.00 95.06 334 LEU A O 1
ATOM 2723 N N . GLU A 1 335 ? -13.327 2.895 4.724 1.00 95.00 335 GLU A N 1
ATOM 2724 C CA . GLU A 1 335 ? -12.808 2.426 6.017 1.00 95.00 335 GLU A CA 1
ATOM 2725 C C . GLU A 1 335 ? -13.529 3.113 7.191 1.00 95.00 335 GLU A C 1
ATOM 2727 O O . GLU A 1 335 ? -13.966 2.445 8.128 1.00 95.00 335 GLU A O 1
ATOM 2732 N N . LEU A 1 336 ? -13.764 4.428 7.113 1.00 96.12 336 LEU A N 1
ATOM 2733 C CA . LEU A 1 336 ? -14.578 5.152 8.097 1.00 96.12 336 LEU A CA 1
ATOM 2734 C C . LEU A 1 336 ? -16.021 4.615 8.164 1.00 96.12 336 LEU A C 1
ATOM 2736 O O . LEU A 1 336 ? -16.564 4.422 9.253 1.00 96.12 336 LEU A O 1
ATOM 2740 N N . ALA A 1 337 ? -16.645 4.326 7.019 1.00 96.62 337 ALA A N 1
ATOM 2741 C CA . ALA A 1 337 ? -17.978 3.726 6.981 1.00 96.62 337 ALA A CA 1
ATOM 2742 C C . ALA A 1 337 ? -18.009 2.342 7.654 1.00 96.62 337 ALA A C 1
ATOM 2744 O O . ALA A 1 337 ? -18.951 2.040 8.390 1.00 96.62 337 ALA A O 1
ATOM 2745 N N . GLN A 1 338 ? -16.969 1.526 7.454 1.00 97.31 338 GLN A N 1
ATOM 2746 C CA . GLN A 1 338 ? -16.818 0.224 8.112 1.00 97.31 338 GLN A CA 1
ATOM 2747 C C . GLN A 1 338 ? -16.686 0.370 9.631 1.00 97.31 338 GLN A C 1
ATOM 2749 O O . GLN A 1 338 ? -17.345 -0.361 10.371 1.00 97.31 338 GLN A O 1
ATOM 2754 N N . VAL A 1 339 ? -15.899 1.341 10.105 1.00 97.69 339 VAL A N 1
ATOM 2755 C CA . VAL A 1 339 ? -15.781 1.651 11.541 1.00 97.69 339 VAL A CA 1
ATOM 2756 C C . VAL A 1 339 ? -17.143 2.052 12.115 1.00 97.69 339 VAL A C 1
ATOM 2758 O O . VAL A 1 339 ? -17.570 1.491 13.124 1.00 97.69 339 VAL A O 1
ATOM 2761 N N . TYR A 1 340 ? -17.872 2.961 11.454 1.00 98.31 340 TYR A N 1
ATOM 2762 C CA . TYR A 1 340 ? -19.221 3.352 11.880 1.00 98.31 340 TYR A CA 1
ATOM 2763 C C . TYR A 1 340 ? -20.180 2.161 11.941 1.00 98.31 340 TYR A C 1
ATOM 2765 O O . TYR A 1 340 ? -20.937 2.033 12.904 1.00 98.31 340 TYR A O 1
ATOM 2773 N N . GLN A 1 341 ? -20.136 1.279 10.942 1.00 98.19 341 GLN A N 1
ATOM 2774 C CA . GLN A 1 341 ? -20.962 0.078 10.904 1.00 98.19 341 GLN A CA 1
ATOM 2775 C C . GLN A 1 341 ? -20.653 -0.861 12.076 1.00 98.19 341 GLN A C 1
ATOM 2777 O O . GLN A 1 341 ? -21.587 -1.343 12.712 1.00 98.19 341 GLN A O 1
ATOM 2782 N N . GLN A 1 342 ? -19.374 -1.100 12.381 1.00 98.00 342 GLN A N 1
ATOM 2783 C CA . GLN A 1 342 ? -18.964 -1.989 13.475 1.00 98.00 342 GLN A CA 1
ATOM 2784 C C . GLN A 1 342 ? -19.323 -1.441 14.864 1.00 98.00 342 GLN A C 1
ATOM 2786 O O . GLN A 1 342 ? -19.611 -2.222 15.766 1.00 98.00 342 GLN A O 1
ATOM 2791 N N . ILE A 1 343 ? -19.376 -0.116 15.030 1.00 97.94 343 ILE A N 1
ATOM 2792 C CA . ILE A 1 343 ? -19.845 0.538 16.268 1.00 97.94 343 ILE A CA 1
ATOM 2793 C C . ILE A 1 343 ? -21.394 0.584 16.336 1.00 97.94 343 ILE A C 1
ATOM 2795 O O . ILE A 1 343 ? -21.968 0.983 17.346 1.00 97.94 343 ILE A O 1
ATOM 2799 N N . GLY A 1 344 ? -22.104 0.169 15.278 1.00 97.69 344 GLY A N 1
ATOM 2800 C CA . GLY A 1 344 ? -23.573 0.186 15.205 1.00 97.69 344 GLY A CA 1
ATOM 2801 C C . GLY A 1 344 ? -24.174 1.529 14.770 1.00 97.69 344 GLY A C 1
ATOM 2802 O O . GLY A 1 344 ? -25.391 1.708 14.786 1.00 97.69 344 GLY A O 1
ATOM 2803 N N . ASN A 1 345 ? -23.352 2.487 14.332 1.00 98.06 345 ASN A N 1
ATOM 2804 C CA . ASN A 1 345 ? -23.812 3.774 13.810 1.00 98.06 345 ASN A CA 1
ATOM 2805 C C . ASN A 1 345 ? -24.122 3.686 12.304 1.00 98.06 345 ASN A C 1
ATOM 2807 O O . ASN A 1 345 ? -23.423 4.242 11.452 1.00 98.06 345 ASN A O 1
ATOM 2811 N N . HIS A 1 346 ? -25.196 2.972 11.964 1.00 98.00 346 HIS A N 1
ATOM 2812 C CA . HIS A 1 346 ? -25.590 2.725 10.571 1.00 98.00 346 HIS A CA 1
ATOM 2813 C C . HIS A 1 346 ? -25.916 4.004 9.786 1.00 98.00 346 HIS A C 1
ATOM 2815 O O . HIS A 1 346 ? -25.656 4.071 8.586 1.00 98.00 346 HIS A O 1
ATOM 2821 N N . ALA A 1 347 ? -26.446 5.033 10.453 1.00 97.94 347 ALA A N 1
ATOM 2822 C CA . ALA A 1 347 ? -26.767 6.307 9.816 1.00 97.94 347 ALA A CA 1
ATOM 2823 C C . ALA A 1 347 ? -25.503 7.029 9.319 1.00 97.94 347 ALA A C 1
ATOM 2825 O O . ALA A 1 347 ? -25.463 7.490 8.176 1.00 97.94 347 ALA A O 1
ATOM 2826 N N . ALA A 1 348 ? -24.452 7.088 10.145 1.00 97.00 348 ALA A N 1
ATOM 2827 C CA . ALA A 1 348 ? -23.180 7.687 9.749 1.00 97.00 348 ALA A CA 1
ATOM 2828 C C . ALA A 1 348 ? -22.462 6.859 8.671 1.00 97.00 348 ALA A C 1
ATOM 2830 O O . ALA A 1 348 ? -21.944 7.430 7.710 1.00 97.00 348 ALA A O 1
ATOM 2831 N N . ALA A 1 349 ? -22.508 5.524 8.769 1.00 97.81 349 ALA A N 1
ATOM 2832 C CA . ALA A 1 349 ? -21.970 4.635 7.739 1.00 97.81 349 ALA A CA 1
ATOM 2833 C C . ALA A 1 349 ? -22.642 4.871 6.373 1.00 97.81 349 ALA A C 1
ATOM 2835 O O . ALA A 1 349 ? -21.959 5.056 5.364 1.00 97.81 349 ALA A O 1
ATOM 2836 N N . LEU A 1 350 ? -23.980 4.940 6.341 1.00 97.56 350 LEU A N 1
ATOM 2837 C CA . LEU A 1 350 ? -24.739 5.214 5.119 1.00 97.56 350 LEU A CA 1
ATOM 2838 C C . LEU A 1 350 ? -24.382 6.583 4.528 1.00 97.56 350 LEU A C 1
ATOM 2840 O O . LEU A 1 350 ? -24.194 6.694 3.318 1.00 97.56 350 LEU A O 1
ATOM 2844 N N . LYS A 1 351 ? -24.244 7.611 5.372 1.00 96.38 351 LYS A N 1
ATOM 2845 C CA . LYS A 1 351 ? -23.858 8.959 4.936 1.00 96.38 351 LYS A CA 1
ATOM 2846 C C . LYS A 1 351 ? -22.475 8.973 4.272 1.00 96.38 351 LYS A C 1
ATOM 2848 O O . LYS A 1 351 ? -22.317 9.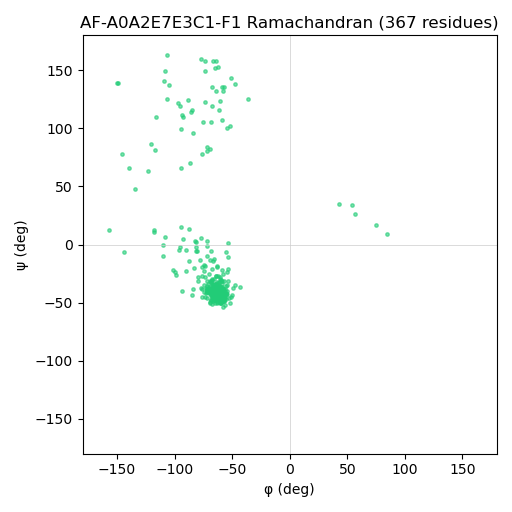585 3.216 1.00 96.38 351 LYS A O 1
ATOM 2853 N N . ALA A 1 352 ? -21.494 8.275 4.845 1.00 95.38 352 ALA A N 1
ATOM 2854 C CA . ALA A 1 352 ? -20.161 8.153 4.256 1.00 95.38 352 ALA A CA 1
ATOM 2855 C C . ALA A 1 352 ? -20.207 7.449 2.884 1.00 95.38 352 ALA A C 1
ATOM 2857 O O . ALA A 1 352 ? -19.627 7.942 1.916 1.00 95.38 352 ALA A O 1
ATOM 2858 N N . ILE A 1 353 ? -20.977 6.360 2.761 1.00 97.06 353 ILE A N 1
ATOM 2859 C CA . ILE A 1 353 ? -21.172 5.641 1.487 1.00 97.06 353 ILE A CA 1
ATOM 2860 C C . ILE A 1 353 ? -21.849 6.532 0.438 1.00 97.06 353 ILE A C 1
ATOM 2862 O O . ILE A 1 353 ? -21.407 6.581 -0.710 1.00 97.06 353 ILE A O 1
ATOM 2866 N N . GLN A 1 354 ? -22.888 7.278 0.820 1.00 96.00 354 GLN A N 1
ATOM 2867 C CA . GLN A 1 354 ? -23.557 8.224 -0.078 1.00 96.00 354 GLN A CA 1
ATOM 2868 C C . GLN A 1 354 ? -22.584 9.275 -0.620 1.00 96.00 354 GLN A C 1
ATOM 2870 O O . GLN A 1 354 ? -22.642 9.608 -1.806 1.00 96.00 354 GLN A O 1
ATOM 2875 N N . HIS A 1 355 ? -21.657 9.755 0.213 1.00 94.25 355 HIS A N 1
ATOM 2876 C CA . HIS A 1 355 ? -20.626 10.691 -0.223 1.00 94.25 355 HIS A CA 1
ATOM 2877 C C . HIS A 1 355 ? -19.675 10.067 -1.256 1.00 94.25 355 HIS A C 1
ATOM 2879 O O . HIS A 1 355 ? -19.378 10.696 -2.274 1.00 94.25 355 HIS A O 1
ATOM 2885 N N . ILE A 1 356 ? -19.243 8.819 -1.044 1.00 94.62 356 ILE A N 1
ATOM 2886 C CA . ILE A 1 356 ? -18.423 8.071 -2.013 1.00 94.62 356 ILE A CA 1
ATOM 2887 C C . ILE A 1 356 ? -19.166 7.954 -3.354 1.00 94.62 356 ILE A C 1
ATOM 2889 O O . ILE A 1 356 ? -18.614 8.280 -4.408 1.00 94.62 356 ILE A O 1
ATOM 2893 N N . CYS A 1 357 ? -20.442 7.556 -3.333 1.00 94.56 357 CYS A N 1
ATOM 2894 C CA . CYS A 1 357 ? -21.262 7.453 -4.543 1.00 94.56 357 CYS A CA 1
ATOM 2895 C C . CYS A 1 357 ? -21.401 8.799 -5.273 1.00 94.56 357 CYS A C 1
ATOM 2897 O O . CYS A 1 357 ? -21.302 8.844 -6.502 1.00 94.56 357 CYS A O 1
ATOM 2899 N N . ALA A 1 358 ? -21.590 9.897 -4.534 1.00 93.19 358 ALA A N 1
ATOM 2900 C CA . ALA A 1 358 ? -21.693 11.237 -5.106 1.00 93.19 358 ALA A CA 1
ATOM 2901 C C . ALA A 1 358 ? -20.393 11.672 -5.807 1.00 93.19 358 ALA A C 1
ATOM 2903 O O . ALA A 1 358 ? -20.456 12.161 -6.938 1.00 93.19 358 ALA A O 1
ATOM 2904 N N . GLN A 1 359 ? -19.227 11.427 -5.194 1.00 90.81 359 GLN A N 1
ATOM 2905 C CA . GLN A 1 359 ? -17.912 11.708 -5.795 1.00 90.81 359 GLN A CA 1
ATOM 2906 C C . GLN A 1 359 ? -17.678 10.912 -7.088 1.00 90.81 359 GLN A C 1
ATOM 2908 O O . GLN A 1 359 ? -17.205 11.450 -8.093 1.00 90.81 359 GLN A O 1
ATOM 2913 N N . HIS A 1 360 ? -18.036 9.625 -7.102 1.00 90.25 360 HIS A N 1
ATOM 2914 C CA . HIS A 1 360 ? -17.925 8.816 -8.318 1.00 90.25 360 HIS A CA 1
ATOM 2915 C C . HIS A 1 360 ? -18.858 9.325 -9.423 1.00 90.25 360 HIS A C 1
ATOM 2917 O O . HIS A 1 360 ? -18.451 9.407 -10.583 1.00 90.25 360 HIS A O 1
ATOM 2923 N N . HIS A 1 361 ? -20.080 9.739 -9.075 1.00 92.19 361 HIS A N 1
ATOM 2924 C CA . HIS A 1 361 ? -21.024 10.289 -10.045 1.00 92.19 361 HIS A CA 1
ATOM 2925 C C . HIS A 1 361 ? -20.560 11.635 -10.631 1.00 92.19 361 HIS A C 1
ATOM 2927 O O . HIS A 1 361 ? -20.729 11.868 -11.831 1.00 92.19 361 HIS A O 1
ATOM 2933 N N . SER A 1 362 ? -19.938 12.512 -9.830 1.00 88.62 362 SER A N 1
ATOM 2934 C CA . SER A 1 362 ? -19.368 13.769 -10.336 1.00 88.62 362 SER A CA 1
ATOM 2935 C C . SER A 1 362 ? -18.192 13.533 -11.283 1.00 88.62 362 SER A C 1
ATOM 2937 O O . SER A 1 362 ? -18.132 14.176 -12.331 1.00 88.62 362 SER A O 1
ATOM 2939 N N . ASN A 1 363 ? -17.314 12.574 -10.971 1.00 85.75 363 ASN A N 1
ATOM 2940 C CA . ASN A 1 363 ? -16.148 12.255 -11.803 1.00 85.75 363 ASN A CA 1
ATOM 2941 C C . ASN A 1 363 ? -16.538 11.672 -13.172 1.00 85.75 363 ASN A C 1
ATOM 2943 O O . ASN A 1 363 ? -15.894 11.971 -14.176 1.00 85.75 363 ASN A O 1
ATOM 2947 N N . ILE A 1 364 ? -17.627 10.896 -13.243 1.00 87.31 364 ILE A N 1
ATOM 2948 C CA . ILE A 1 364 ? -18.158 10.381 -14.518 1.00 87.31 364 ILE A CA 1
ATOM 2949 C C . ILE A 1 364 ? -18.657 11.529 -15.410 1.00 87.31 364 ILE A C 1
ATOM 2951 O O . ILE A 1 364 ? -18.418 11.527 -16.616 1.00 87.31 364 ILE A O 1
ATOM 2955 N N . LYS A 1 365 ? -19.325 12.538 -14.833 1.00 86.31 365 LYS A N 1
ATOM 2956 C CA . LYS A 1 365 ? -19.848 13.679 -15.605 1.00 86.31 365 LYS A CA 1
ATOM 2957 C C . LYS A 1 365 ? -18.738 14.571 -16.157 1.00 86.31 365 LYS A C 1
ATOM 2959 O O . LYS A 1 365 ? -18.852 15.052 -17.283 1.00 86.31 365 LYS A O 1
ATOM 2964 N N . THR A 1 366 ? -17.678 14.799 -15.384 1.00 84.31 366 THR A N 1
ATOM 2965 C CA . THR A 1 366 ? -16.572 15.682 -15.783 1.00 84.31 366 THR A CA 1
ATOM 2966 C C . THR A 1 366 ? -15.580 15.017 -16.736 1.00 84.31 366 THR A C 1
ATOM 2968 O O . THR A 1 366 ? -15.005 15.720 -17.561 1.00 84.31 366 THR A O 1
ATOM 2971 N N . GLY A 1 367 ? -15.425 13.689 -16.684 1.00 68.62 367 GLY A N 1
ATOM 2972 C CA . GLY A 1 367 ? -14.512 12.922 -17.544 1.00 68.62 367 GLY A CA 1
ATOM 2973 C C . GLY A 1 367 ? -15.017 12.594 -18.958 1.00 68.62 367 GLY A C 1
ATOM 2974 O O . GLY A 1 367 ? -14.313 11.907 -19.688 1.00 68.62 367 GLY A O 1
ATOM 2975 N N . SER A 1 368 ? -16.215 13.045 -19.356 1.00 48.00 368 SER A N 1
ATOM 2976 C CA . SER A 1 368 ? -16.782 12.816 -20.705 1.00 48.00 368 SER A CA 1
ATOM 2977 C C . SER A 1 368 ? -16.524 13.949 -21.715 1.00 48.00 368 SER A C 1
ATOM 2979 O O . SER A 1 368 ? -17.174 14.011 -22.759 1.00 48.00 368 SER A O 1
ATOM 2981 N N . LYS A 1 369 ? -15.590 14.854 -21.409 1.00 43.81 369 LYS A N 1
ATOM 2982 C CA . LYS A 1 369 ? -15.096 15.899 -22.318 1.00 43.81 369 LYS A CA 1
ATOM 2983 C C . LYS A 1 369 ? -13.667 15.592 -22.722 1.00 43.81 369 LYS A C 1
ATOM 2985 O O . LYS A 1 369 ? -13.339 15.880 -23.892 1.00 43.81 369 LYS A O 1
#

Mean predicted aligned error: 15.63 Å

Sequence (369 aa):
MLIRRVILIIGLSTLVYLSLHPLQWGHLTLQTSTQTLKVPLFVAIILMILCCLTTLLIHQMITWGPQRLKDWRMTRQHSELQNTIDRAEAIFKTLNQGHIPKSASSSSMPELNALIHDIQTLFNDDAHLHTLVAALKTPLGQNLLRALQKQQVAFTPSSTLSNFILLHQRLPAHDLESIAQHLTPIDVKQLYTLHPTSLIQWLEYSLPKLSSETFEKVWALLPKSLQKHPKLHLTWACAAEQHHMFKQPQAWLKTYLSLTEAPALDHVALIWPEHDLDHWLQWLSKAHLTHSNTIIIPLALARTYYRKNQLNQALQHYQSIERELYANHSQHLLELAQVYQQIGNHAAALKAIQHICAQHHSNIKTGSK

pLDDT: mean 74.41, std 14.77, range [41.5, 98.31]

Solvent-accessible surface area (backbone atoms only — not comparable to full-atom values): 20830 Å² total; per-residue (Å²): 116,68,67,64,52,53,54,52,51,54,52,50,53,53,52,52,54,57,69,76,49,79,82,68,97,61,83,60,70,54,82,52,102,86,56,79,55,79,53,56,64,68,59,56,51,50,52,50,52,51,52,50,50,53,52,50,50,52,49,47,47,65,66,44,40,62,54,51,51,48,51,50,48,50,52,52,53,49,52,54,50,48,53,54,50,53,51,50,51,53,52,48,54,51,59,72,69,64,76,64,64,97,79,70,55,81,89,75,40,67,67,59,54,48,49,52,49,55,52,50,59,50,65,78,36,78,82,48,46,62,59,48,53,56,46,43,72,35,75,66,31,45,49,53,48,51,49,55,62,68,64,63,60,77,74,55,75,86,39,70,61,57,53,47,55,61,38,75,51,92,65,57,50,70,57,49,38,59,53,48,67,69,63,46,56,64,46,50,51,50,42,44,72,76,38,46,68,46,46,51,53,30,49,55,67,43,48,65,51,38,52,67,68,49,36,53,53,48,58,70,44,47,55,72,72,57,58,53,32,59,70,49,42,47,38,48,48,58,26,34,54,78,60,70,61,64,86,55,59,66,65,51,48,56,52,50,61,76,61,40,63,62,73,57,51,43,54,45,36,75,65,55,57,80,94,49,47,66,63,50,47,58,48,49,55,55,48,38,75,78,48,68,90,43,69,37,52,42,45,21,48,15,47,40,28,42,76,69,67,37,50,70,62,12,49,55,28,44,60,75,37,42,76,63,37,75,71,80,33,58,70,60,36,50,52,51,19,51,50,28,44,74,76,65,39,53,69,61,16,50,52,37,50,52,50,44,54,50,54,55,55,51,52,58,66,67,71,75,118

Secondary structure (DSSP, 8-state):
-HHHHHHHHHHHHHHHHHHHS---SS--EEEETTEEEE--HHHHHHHHHHHHHHHHHHHHHHHHHHHHHHHHHHHHHHHHHHHHHHHHHHHHHHHHTT-S-TT--GGG-HHHHHHHHHHHHHTT-HHHHHHHHHHHTSHHHHHHHHHHHHTT----TT-HHHHHHHHHS---HHHHHHHHHH--HHHHHHHHHH-HHHHHHHHHHHGGGS-HHHHHHHHHHS-HHHHT-HHHHHHHHHHHHHTT--S-HHHHHHHHHHH--THHHHHHHHHS-GGGHHHHHHHHHHHHHH-TT-THHHHHHHHHHHHTT-HHHHHHHHHHTHHHHHHH-HHHHHHHHHHHHHTT-HHHHHHHHHHHHHHHHHHHHHTT-

Nearest PDB structures (foldseek):
  5l9t-assembly1_Y  TM=4.165E-01  e=5.387E-02  Homo sapiens
  2vq2-assembly1_A-2  TM=5.436E-01  e=2.692E-01  Neisseria meningitidis
  8qoy-assembly1_A  TM=4.225E-01  e=5.634E-02  Actinobacillus pleuropneumoniae
  5a1v-assembly1_Q  TM=4.361E-01  e=2.200E+00  Mus musculus

Foldseek 3Di:
DVVVVVVVVVVVVVVVVCVVDDDPPDFDWDDDPPDTDGDPPVVVVVVVVVVVVVVVVVVCCVVCVVVVVVVVCVVVLVVLVVVLLVLLVVVVVVVVVVPDDPPDDPVNCVSVVVSVVSVLVLLQDPVSLVVVLVVCPDPSVVVSVVVVVVNPPVVPLPRSVVLSVLLRDPDALVVLQVVLVPDDLVSQVVCCVRPVPSSLSNLLRHLLSYAPVSNVVSLVSHDPVSCLPLSNVLSSVLSCVVNVNCPDVPVSVVSNVVRDDLVSLLSCLQRPDLVCLVVVLVVLVVVCVVCVPDLSSLNSQLSSCVSVVVLVSNLVSCVVCVVVCLPDPLVSLQVNLVSCVVVVNNVSSVVSVVSSVVVVVVCVVVPPD